Protein AF-A0A3M2A5D7-F1 (afdb_monomer)

Mean predicted aligned error: 19.62 Å

Foldseek 3Di:
DPAQAEAEEDADDQADHDPLVVNLVVVVVVVQVQQQDQSYAYAYDDCDPDRNCVNLVVVVCQVVVLCCQVPDDDDAFDDDDDDDDDDDDDDDPDDPQADPDADAAEEEAEAPPDDPLLVVLVCCQQVPPPHPVYHYDHDLCVQQGGPHPAREYEYEPQCSQPLPPVRNGSVVVCVPPRNRYHYHYDYDPGSNRSNQRSCVVVVNHQWQPFQFAALQPPVFVQPAAADPPAPHGSVPQVQLLRLLLSQCVSLCQVVDRDDSNRSRVLLNVLVQDDRNDGHQVSSCSSRVQWKDWPFKDFPVDPCNVVVCQVCLVVQRKKWFWAAQDQPDPDRDTGIWIFTHADPQGTWTRGNNVSDIDHQCVRGVRPGTTMITDMDTHSDDDDDDDDDDDDDDDDDDDDDDDDRHDGGHSHAYEAEDDPDPVVVVDPVVVVSCVVSVGAYEFELDDCRLVVDQCPNVDHAYEQEFADQAADALVVSCVVRVVSVLSNLVNPDAHYEYYDDQPDPRGHDPGHDVDPVRVVVRSVVNVVVVCVRRVRHDYHYHDDDDDDDD

Sequence (548 aa):
SHPVIHITEWGWTYQRIPPLSMAINQLMEVAEFYAQYPTVKAATWTLLGGWGGIANDVQKLIAPVRDFTLTTVFPDPVPPTTTTTTLPTPLPPPSPGKPRVQYGRTYLLLPPQADAPWAEAAASVVFSPNGPRWTIGGSADDAGIGDLDNRHVIAVNPAGWGSGEDGNGLPGFFNKYYPGVTYEEVIARTPEELVIVLKSILGQLPYIPVEPLSQRDGRWASVRLGEVGSPKTIGNWGCLLVAYTMMANWMELNGTPLNPEEMNAHMVQSGAFSMQYIKPGALAIAFPNEITNLGWLDKSSPDFDGRIKAWLDDLIPVPARVDLVPSTAQWEQHWVLLIGYDNRGYIMADPWTGEIGHVDDVYTNGGVLEALFYDYTDTQPPSPPTTTLPPTSTTTPSQSYRYTGPSVTYQAAIHGPASDWMWNMPQLHDMIRYLQMPVKYLSNGINYQHYDGAITWSLVRVFWQPYMAVSPAEAWADVRDGVTALYNRGARRFELHNEPNLLQEGMGVVWSNGREFADWMAEFISIMKSNCQQAKRFTPTCVGTTLH

Solvent-accessible surface area (backbone atoms only — not comparable to full-atom values): 31585 Å² total; per-residue (Å²): 131,84,76,66,44,42,44,71,66,59,81,80,54,90,57,52,75,67,60,69,72,58,44,50,52,54,48,47,54,52,50,51,55,45,51,50,32,53,38,41,37,48,24,48,46,75,68,67,74,88,38,87,59,36,49,70,59,51,58,71,44,49,62,60,51,49,50,48,52,76,68,66,76,83,83,80,50,77,84,81,88,86,78,87,86,71,92,77,74,87,78,75,81,73,61,90,58,50,62,98,66,87,62,76,41,42,24,42,35,44,32,80,82,59,50,68,63,44,53,49,27,54,45,58,48,38,72,35,100,86,33,57,89,57,45,78,47,71,48,72,66,71,46,48,59,64,65,53,93,36,34,31,31,41,28,37,41,53,74,63,68,42,46,48,98,81,65,52,17,63,67,43,49,38,59,73,78,23,68,78,54,45,78,46,82,42,84,53,92,46,40,68,48,38,38,46,52,57,23,48,79,67,75,53,53,68,42,57,89,58,72,59,52,36,24,59,39,84,92,40,17,81,40,66,25,45,37,93,88,32,95,42,22,22,40,82,70,22,29,57,58,33,26,49,29,38,43,35,41,71,69,46,51,91,76,52,80,55,52,59,58,56,41,43,53,47,26,41,74,48,59,15,41,57,45,63,41,76,40,91,52,25,68,21,49,51,33,64,54,55,28,37,60,73,51,70,46,41,61,86,45,93,56,37,67,61,53,52,48,54,33,37,75,69,70,39,63,34,43,28,31,36,31,68,45,76,87,51,98,59,81,37,86,36,33,29,21,34,25,28,59,59,101,84,43,46,27,25,35,30,11,79,78,31,42,76,46,48,42,56,83,76,25,71,53,72,34,72,45,31,40,46,42,70,44,75,34,95,54,82,76,86,82,79,85,90,78,91,77,82,94,75,90,86,87,82,82,82,88,86,76,84,45,67,55,63,82,41,72,74,50,55,32,46,42,52,72,92,50,58,72,59,76,70,36,68,66,54,56,51,47,48,65,72,66,71,50,26,41,34,38,42,25,48,85,56,46,47,80,75,53,77,60,81,53,88,70,40,38,31,32,42,54,56,85,44,84,55,64,73,55,43,69,57,58,41,64,76,36,42,66,32,46,50,49,29,38,76,54,64,52,38,38,35,33,56,54,59,56,66,76,37,82,70,44,8,48,78,54,50,26,91,47,72,64,56,45,50,57,43,49,54,51,31,52,51,56,47,40,76,78,40,74,79,52,43,78,37,60,76,72,88,84,90,74,91,81,130

Secondary structure (DSSP, 8-state):
-PPPEEE----S-SS----HHHHHHHHHHHHHHHTT-TTEEE--------STTTHHHHHHHHHHHHHHHHH--PPPPPPP--------SSPPPPPTT--SS---EEEEE--TT--HHHHHHHHHHHTSTT----EEES-HHHHH-SS-S-EEEEEESGGGG-S-TTSSHHHHHHHHHSTTEEEEEE--SSHHHHHHHHHHHTT--SB--PPP--TT-TTTTTSBPSSTT---BHHHH-HHHHHHHHHHHHTTGGGS---HHHHHHHHHHTT-EETTEEPTTHHHHHSTTTEEEEEEEETTSTTHHHHHHHHHHTT--EEEEEES-TTSSS--EEEEEEEEEETTEEEEEETTTTEEEEHHHH-TTTS--EEEEEEE---PPPPPP----------PPS------SS-------EEPPSSHHHHT-HHHHHHHHHH---EEEESSTTGGGG----STT-EEEE----SS---HHHHHHHHHHHHHHHHHTT--EEEE-S-TT-TTTSBTTTBSSHHHHHHHHHHHHHHHHHH-TT-EEE-BPP------

Structure (mmCIF, N/CA/C/O backbone):
data_AF-A0A3M2A5D7-F1
#
_entry.id   AF-A0A3M2A5D7-F1
#
loop_
_atom_site.group_PDB
_atom_site.id
_atom_site.type_symbol
_atom_site.label_atom_id
_atom_site.label_alt_id
_atom_site.label_comp_id
_atom_site.label_asym_id
_atom_site.label_entity_id
_atom_site.label_seq_id
_atom_site.pdbx_PDB_ins_code
_atom_site.Cartn_x
_atom_site.Cartn_y
_atom_site.Cartn_z
_atom_site.occupancy
_atom_site.B_iso_or_equiv
_atom_site.auth_seq_id
_atom_site.auth_comp_id
_atom_site.auth_asym_id
_atom_site.auth_atom_id
_atom_site.pdbx_PDB_model_num
ATOM 1 N N . SER A 1 1 ? 39.703 -3.164 2.703 1.00 33.44 1 SER A N 1
ATOM 2 C CA . SER A 1 1 ? 38.470 -3.900 3.043 1.00 33.44 1 SER A CA 1
ATOM 3 C C . SER A 1 1 ? 37.291 -3.014 2.702 1.00 33.44 1 SER A C 1
ATOM 5 O O . SER A 1 1 ? 37.330 -1.840 3.049 1.00 33.44 1 SER A O 1
ATOM 7 N N . HIS A 1 2 ? 36.285 -3.529 1.993 1.00 29.36 2 HIS A N 1
ATOM 8 C CA . HIS A 1 2 ? 35.043 -2.780 1.784 1.00 29.36 2 HIS A CA 1
ATOM 9 C C . HIS A 1 2 ? 34.354 -2.552 3.145 1.00 29.36 2 HIS A C 1
ATOM 11 O O . HIS A 1 2 ? 34.415 -3.451 3.994 1.00 29.36 2 HIS A O 1
ATOM 17 N N . PRO A 1 3 ? 33.780 -1.364 3.404 1.00 36.31 3 PRO A N 1
ATOM 18 C CA . PRO A 1 3 ? 33.079 -1.096 4.654 1.00 36.31 3 PRO A CA 1
ATOM 19 C C . PRO A 1 3 ? 31.848 -2.000 4.761 1.00 36.31 3 PRO A C 1
ATOM 21 O O . PRO A 1 3 ? 31.137 -2.190 3.780 1.00 36.31 3 PRO A O 1
ATOM 24 N N . VAL A 1 4 ? 31.612 -2.559 5.950 1.00 45.41 4 VAL A N 1
ATOM 25 C CA . VAL A 1 4 ? 30.364 -3.260 6.276 1.00 45.41 4 VAL A CA 1
ATOM 26 C C . VAL A 1 4 ? 29.338 -2.187 6.647 1.00 45.41 4 VAL A C 1
ATOM 28 O O . VAL A 1 4 ? 29.548 -1.448 7.606 1.00 45.41 4 VAL A O 1
ATOM 31 N N . ILE A 1 5 ? 28.276 -2.073 5.861 1.00 45.72 5 ILE A N 1
ATOM 32 C CA . ILE A 1 5 ? 27.143 -1.171 6.053 1.00 45.72 5 ILE A CA 1
ATOM 33 C C . ILE A 1 5 ? 26.152 -1.847 6.997 1.00 45.72 5 ILE A C 1
ATOM 35 O O . ILE A 1 5 ? 25.833 -3.016 6.822 1.00 45.72 5 ILE A O 1
ATOM 39 N N . HIS A 1 6 ? 25.667 -1.135 8.006 1.00 52.16 6 HIS A N 1
ATOM 40 C CA . HIS A 1 6 ? 24.617 -1.642 8.880 1.00 52.16 6 HIS A CA 1
ATOM 41 C C . HIS A 1 6 ? 23.393 -0.741 8.767 1.00 52.16 6 HIS A C 1
ATOM 43 O O . HIS A 1 6 ? 23.494 0.448 9.048 1.00 52.16 6 HIS A O 1
ATOM 49 N N . ILE A 1 7 ? 22.253 -1.306 8.377 1.00 54.03 7 ILE A N 1
ATOM 50 C CA . ILE A 1 7 ? 20.965 -0.607 8.420 1.00 54.03 7 ILE A CA 1
ATOM 51 C C . ILE A 1 7 ? 20.380 -0.949 9.775 1.00 54.03 7 ILE A C 1
ATOM 53 O O . ILE A 1 7 ? 19.936 -2.067 9.976 1.00 54.03 7 ILE A O 1
ATOM 57 N N . THR A 1 8 ? 20.510 -0.064 10.752 1.00 49.97 8 THR A N 1
ATOM 58 C CA . THR A 1 8 ? 20.226 -0.413 12.149 1.00 49.97 8 THR A CA 1
ATOM 59 C C . THR A 1 8 ? 18.790 -0.123 12.570 1.00 49.97 8 THR A C 1
ATOM 61 O O . THR A 1 8 ? 18.420 -0.594 13.646 1.00 49.97 8 THR A O 1
ATOM 64 N N . GLU A 1 9 ? 18.030 0.614 11.745 1.00 52.25 9 GLU A N 1
ATOM 65 C CA . GLU A 1 9 ? 16.609 0.975 11.873 1.00 52.25 9 GLU A CA 1
ATOM 66 C C . GLU A 1 9 ? 15.979 1.189 10.480 1.00 52.25 9 GLU A C 1
ATOM 68 O O . GLU A 1 9 ? 16.504 1.948 9.666 1.00 52.25 9 GLU A O 1
ATOM 73 N N . TRP A 1 10 ? 14.852 0.524 10.210 1.00 52.22 10 TRP A N 1
ATOM 74 C CA . TRP A 1 10 ? 13.985 0.716 9.038 1.00 52.22 10 TRP A CA 1
ATOM 75 C C . TRP A 1 10 ? 12.564 0.231 9.388 1.00 52.22 10 TRP A C 1
ATOM 77 O O . TRP A 1 10 ? 12.410 -0.671 10.220 1.00 52.22 10 TRP A O 1
ATOM 87 N N . GLY A 1 11 ? 11.538 0.844 8.795 1.00 56.47 11 GLY A N 1
ATOM 88 C CA . GLY A 1 11 ? 10.120 0.548 9.024 1.00 56.47 11 GLY A CA 1
ATOM 89 C C . GLY A 1 11 ? 9.230 1.261 8.000 1.00 56.47 11 GLY A C 1
ATOM 90 O O . GLY A 1 11 ? 9.742 1.852 7.053 1.00 56.47 11 GLY A O 1
ATOM 91 N N . TRP A 1 12 ? 7.911 1.198 8.194 1.00 65.50 12 TRP A N 1
ATOM 92 C CA . TRP A 1 12 ? 6.921 1.861 7.337 1.00 65.50 12 TRP A CA 1
ATOM 93 C C . TRP A 1 12 ? 6.753 3.334 7.723 1.00 65.50 12 TRP A C 1
ATOM 95 O O . TRP A 1 12 ? 7.648 4.143 7.490 1.00 65.50 12 TRP A O 1
ATOM 105 N N . THR A 1 13 ? 5.636 3.699 8.352 1.00 57.50 13 THR A N 1
ATOM 106 C CA . THR A 1 13 ? 5.400 5.056 8.851 1.00 57.50 13 THR A CA 1
ATOM 107 C C . THR A 1 13 ? 5.500 5.085 10.374 1.00 57.50 13 THR A C 1
ATOM 109 O O . THR A 1 13 ? 5.391 4.063 11.050 1.00 57.50 13 THR A O 1
ATOM 112 N N . TYR A 1 14 ? 5.714 6.273 10.943 1.00 50.91 14 TYR A N 1
ATOM 113 C CA . TYR A 1 14 ? 5.933 6.444 12.386 1.00 50.91 14 TYR A CA 1
ATOM 114 C C . TYR A 1 14 ? 4.718 6.077 13.266 1.00 50.91 14 TYR A C 1
ATOM 116 O O . TYR A 1 14 ? 4.861 5.981 14.483 1.00 50.91 14 TYR A O 1
ATOM 124 N N . GLN A 1 15 ? 3.536 5.881 12.670 1.00 51.41 15 GLN A N 1
ATOM 125 C CA . GLN A 1 15 ? 2.278 5.589 13.369 1.00 51.41 15 GLN A CA 1
ATOM 126 C C . GLN A 1 15 ? 1.571 4.317 12.898 1.00 51.41 15 GLN A C 1
ATOM 128 O O . GLN A 1 15 ? 0.605 3.919 13.543 1.00 51.41 15 GLN A O 1
ATOM 133 N N . ARG A 1 16 ? 2.006 3.682 11.801 1.00 58.03 16 ARG A N 1
ATOM 134 C CA . ARG A 1 16 ? 1.213 2.627 11.166 1.00 58.03 16 ARG A CA 1
ATOM 135 C C . ARG A 1 16 ? 2.063 1.540 10.526 1.00 58.03 16 ARG A C 1
ATOM 137 O O . ARG A 1 16 ? 3.113 1.803 9.940 1.00 58.03 16 ARG A O 1
ATOM 144 N N . ILE A 1 17 ? 1.560 0.315 10.616 1.00 57.81 17 ILE A N 1
ATOM 145 C CA . ILE A 1 17 ? 2.103 -0.866 9.948 1.00 57.81 17 ILE A CA 1
ATOM 146 C C . ILE A 1 17 ? 1.028 -1.391 8.990 1.00 57.81 17 ILE A C 1
ATOM 148 O O . ILE A 1 17 ? -0.145 -1.415 9.367 1.00 57.81 17 ILE A O 1
ATOM 152 N N . PRO A 1 18 ? 1.389 -1.803 7.765 1.00 55.84 18 PRO A N 1
ATOM 153 C CA . PRO A 1 18 ? 0.445 -2.435 6.854 1.00 55.84 18 PRO A CA 1
ATOM 154 C C . PRO A 1 18 ? -0.071 -3.789 7.389 1.00 55.84 18 PRO A C 1
ATOM 156 O O . PRO A 1 18 ? 0.555 -4.389 8.265 1.00 55.84 18 PRO A O 1
ATOM 159 N N . PRO A 1 19 ? -1.190 -4.314 6.854 1.00 61.53 19 PRO A N 1
ATOM 160 C CA . PRO A 1 19 ? -1.659 -5.674 7.114 1.00 61.53 19 PRO A CA 1
ATOM 161 C C . PRO A 1 19 ? -0.544 -6.728 7.114 1.00 61.53 19 PRO A C 1
ATOM 163 O O . PRO A 1 19 ? 0.398 -6.649 6.327 1.00 61.53 19 PRO A O 1
ATOM 166 N N . LEU A 1 20 ? -0.668 -7.740 7.980 1.00 55.03 20 LEU A N 1
ATOM 167 C CA . LEU A 1 20 ? 0.374 -8.743 8.242 1.00 55.03 20 LEU A CA 1
ATOM 168 C C . LEU A 1 20 ? 0.928 -9.400 6.964 1.00 55.03 20 LEU A C 1
ATOM 170 O O . LEU A 1 20 ? 2.143 -9.530 6.822 1.00 55.03 20 LEU A O 1
ATOM 174 N N . SER A 1 21 ? 0.055 -9.799 6.039 1.00 52.31 21 SER A N 1
ATOM 175 C CA . SER A 1 21 ? 0.434 -10.412 4.759 1.00 52.31 21 SER A CA 1
ATOM 176 C C . SER A 1 21 ? 1.299 -9.469 3.915 1.00 52.31 21 SER A C 1
ATOM 178 O O . SER A 1 21 ? 2.374 -9.851 3.454 1.00 52.31 21 SER A O 1
ATOM 180 N N . MET A 1 22 ? 0.879 -8.210 3.791 1.00 56.22 22 MET A N 1
ATOM 181 C CA . MET A 1 22 ? 1.616 -7.167 3.079 1.00 56.22 22 MET A CA 1
ATOM 182 C C . MET A 1 22 ? 2.943 -6.828 3.765 1.00 56.22 22 MET A C 1
ATOM 184 O O . MET A 1 22 ? 3.973 -6.747 3.099 1.00 56.22 22 MET A O 1
ATOM 188 N N . ALA A 1 23 ? 2.946 -6.694 5.090 1.00 60.50 23 ALA A N 1
ATOM 189 C CA . ALA A 1 23 ? 4.150 -6.421 5.863 1.00 60.50 23 ALA A CA 1
ATOM 190 C C . ALA A 1 23 ? 5.209 -7.525 5.693 1.00 60.50 23 ALA A C 1
ATOM 192 O O . ALA A 1 23 ? 6.392 -7.226 5.537 1.00 60.50 23 ALA A O 1
ATOM 193 N N . ILE A 1 24 ? 4.799 -8.798 5.686 1.00 61.28 24 ILE A N 1
ATOM 194 C CA . ILE A 1 24 ? 5.711 -9.932 5.480 1.00 61.28 24 ILE A CA 1
ATOM 195 C C . ILE A 1 24 ? 6.231 -9.983 4.044 1.00 61.28 24 ILE A C 1
ATOM 197 O O . ILE A 1 24 ? 7.430 -10.180 3.860 1.00 61.28 24 ILE A O 1
ATOM 201 N N . ASN A 1 25 ? 5.388 -9.728 3.042 1.00 55.78 25 ASN A N 1
ATOM 202 C CA . ASN A 1 25 ? 5.834 -9.656 1.648 1.00 55.78 25 ASN A CA 1
ATOM 203 C C . ASN A 1 25 ? 6.861 -8.534 1.438 1.00 55.78 25 ASN A C 1
ATOM 205 O O . ASN A 1 25 ? 7.926 -8.766 0.875 1.00 55.78 25 ASN A O 1
ATOM 209 N N . GLN A 1 26 ? 6.610 -7.345 1.984 1.00 59.50 26 GLN A N 1
ATOM 210 C CA . GLN A 1 26 ? 7.549 -6.223 1.894 1.00 59.50 26 GLN A CA 1
ATOM 211 C C . GLN A 1 26 ? 8.856 -6.501 2.652 1.00 59.50 26 GLN A C 1
ATOM 213 O O . GLN A 1 26 ? 9.938 -6.135 2.195 1.00 59.50 26 GLN A O 1
ATOM 218 N N . LEU A 1 27 ? 8.792 -7.196 3.794 1.00 60.25 27 LEU A N 1
ATOM 219 C CA . LEU A 1 27 ? 9.989 -7.665 4.498 1.00 60.25 27 LEU A CA 1
ATOM 220 C C . LEU A 1 27 ? 10.785 -8.680 3.674 1.00 60.25 27 LEU A C 1
ATOM 222 O O . LEU A 1 27 ? 12.014 -8.624 3.685 1.00 60.25 27 LEU A O 1
ATOM 226 N N . MET A 1 28 ? 10.110 -9.581 2.957 1.00 57.72 28 MET A N 1
ATOM 227 C CA . MET A 1 28 ? 10.752 -10.519 2.035 1.00 57.72 28 MET A CA 1
ATOM 228 C C . MET A 1 28 ? 11.465 -9.787 0.899 1.00 57.72 28 MET A C 1
ATOM 230 O O . MET A 1 28 ? 12.640 -10.060 0.665 1.00 57.72 28 MET A O 1
ATOM 234 N N . GLU A 1 29 ? 10.803 -8.824 0.256 1.00 58.34 29 GLU A N 1
ATOM 235 C CA . GLU A 1 29 ? 11.373 -8.015 -0.831 1.00 58.34 29 GLU A CA 1
ATOM 236 C C . GLU A 1 29 ? 12.625 -7.255 -0.375 1.00 58.34 29 GLU A C 1
ATOM 238 O O . GLU A 1 29 ? 13.666 -7.269 -1.037 1.00 58.34 29 GLU A O 1
ATOM 243 N N . VAL A 1 30 ? 12.560 -6.630 0.801 1.00 59.47 30 VAL A N 1
ATOM 244 C CA . VAL A 1 30 ? 13.684 -5.881 1.373 1.00 59.47 30 VAL A CA 1
ATOM 245 C C . VAL A 1 30 ? 14.818 -6.809 1.809 1.00 59.47 30 VAL A C 1
ATOM 247 O O . VAL A 1 30 ? 15.988 -6.497 1.580 1.00 59.47 30 VAL A O 1
ATOM 250 N N . ALA A 1 31 ? 14.507 -7.962 2.405 1.00 57.50 31 ALA A N 1
ATOM 251 C CA . ALA A 1 31 ? 15.509 -8.958 2.772 1.00 57.50 31 ALA A CA 1
ATOM 252 C C . ALA A 1 31 ? 16.200 -9.554 1.536 1.00 57.50 31 ALA A C 1
ATOM 254 O O . ALA A 1 31 ? 17.423 -9.700 1.547 1.00 57.50 31 ALA A O 1
ATOM 255 N N . GLU A 1 32 ? 15.455 -9.835 0.464 1.00 55.81 32 GLU A N 1
ATOM 256 C CA . GLU A 1 32 ? 15.990 -10.286 -0.825 1.00 55.81 32 GLU A CA 1
ATOM 257 C C . GLU A 1 32 ? 16.869 -9.205 -1.470 1.00 55.81 32 GLU A C 1
ATOM 259 O O . GLU A 1 32 ? 17.954 -9.502 -1.973 1.00 55.81 32 GLU A O 1
ATOM 264 N N . PHE A 1 33 ? 16.467 -7.935 -1.385 1.00 57.56 33 PHE A N 1
ATOM 265 C CA . PHE A 1 33 ? 17.271 -6.811 -1.857 1.00 57.56 33 PHE A CA 1
ATOM 266 C C . PHE A 1 33 ? 18.565 -6.628 -1.047 1.00 57.56 33 PHE A C 1
ATOM 268 O O . PHE A 1 33 ? 19.639 -6.481 -1.625 1.00 57.56 33 PHE A O 1
ATOM 275 N N . TYR A 1 34 ? 18.522 -6.668 0.287 1.00 55.47 34 TYR A N 1
ATOM 276 C CA . TYR A 1 34 ? 19.722 -6.499 1.122 1.00 55.47 34 TYR A CA 1
ATOM 277 C C . TYR A 1 34 ? 20.640 -7.707 1.136 1.00 55.47 34 TYR A C 1
ATOM 279 O O . TYR A 1 34 ? 21.856 -7.537 1.274 1.00 55.47 34 TYR A O 1
ATOM 287 N N . ALA A 1 35 ? 20.097 -8.903 0.913 1.00 53.69 35 ALA A N 1
ATOM 288 C CA . ALA A 1 35 ? 20.908 -10.060 0.593 1.00 53.69 35 ALA A CA 1
ATOM 289 C C . ALA A 1 35 ? 21.823 -9.765 -0.605 1.00 53.69 35 ALA A C 1
ATOM 291 O O . ALA A 1 35 ? 22.836 -10.431 -0.710 1.00 53.69 35 ALA A O 1
ATOM 292 N N . GLN A 1 36 ? 21.564 -8.726 -1.424 1.00 50.22 36 GLN A N 1
ATOM 293 C CA . GLN A 1 36 ? 22.412 -8.289 -2.536 1.00 50.22 36 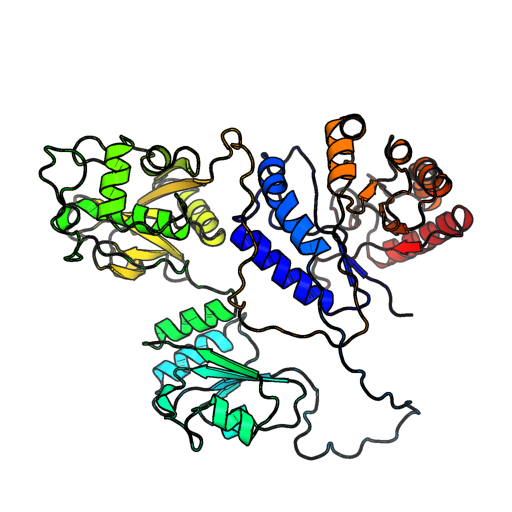GLN A CA 1
ATOM 294 C C . GLN A 1 36 ? 23.737 -7.604 -2.200 1.00 50.22 36 GLN A C 1
ATOM 296 O O . GLN A 1 36 ? 24.468 -7.182 -3.104 1.00 50.22 36 GLN A O 1
ATOM 301 N N . TYR A 1 37 ? 24.092 -7.492 -0.926 1.00 51.41 37 TYR A N 1
ATOM 302 C CA . TYR A 1 37 ? 25.295 -6.771 -0.541 1.00 51.41 37 TYR A CA 1
ATOM 303 C C . TYR A 1 37 ? 25.967 -7.463 0.649 1.00 51.41 37 TYR A C 1
ATOM 305 O O . TYR A 1 37 ? 25.466 -7.359 1.760 1.00 51.41 37 TYR A O 1
ATOM 313 N N . PRO A 1 38 ? 27.164 -8.066 0.491 1.00 49.38 38 PRO A N 1
ATOM 314 C CA . PRO A 1 38 ? 27.819 -8.905 1.520 1.00 49.38 38 PRO A CA 1
ATOM 315 C C . PRO A 1 38 ? 28.218 -8.096 2.747 1.00 49.38 38 PRO A C 1
ATOM 317 O O . PRO A 1 38 ? 28.523 -8.591 3.835 1.00 49.38 38 PRO A O 1
ATOM 320 N N . THR A 1 39 ? 28.340 -6.807 2.495 1.00 45.62 39 THR A N 1
ATOM 321 C CA . THR A 1 39 ? 28.711 -5.786 3.426 1.00 45.62 39 THR A CA 1
ATOM 322 C C . THR A 1 39 ? 27.495 -5.204 4.121 1.00 45.62 39 THR A C 1
ATOM 324 O O . THR A 1 39 ? 27.706 -4.597 5.156 1.00 45.62 39 THR A O 1
ATOM 327 N N . VAL A 1 40 ? 26.265 -5.364 3.626 1.00 46.25 40 VAL A N 1
ATOM 328 C CA . VAL A 1 40 ? 25.062 -4.822 4.272 1.00 46.25 40 VAL A CA 1
ATOM 329 C C . VAL A 1 40 ? 24.544 -5.807 5.313 1.00 46.25 40 VAL A C 1
ATOM 331 O O . VAL A 1 40 ? 24.321 -6.979 5.039 1.00 46.25 40 VAL A O 1
ATOM 334 N N . LYS A 1 41 ? 24.340 -5.328 6.535 1.00 51.44 41 LYS A N 1
ATOM 335 C CA . LYS A 1 41 ? 23.670 -6.059 7.610 1.00 51.44 41 LYS A CA 1
ATOM 336 C C . LYS A 1 41 ? 22.513 -5.212 8.10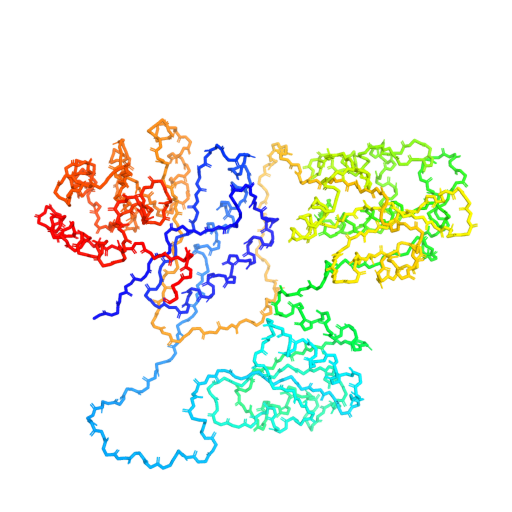0 1.00 51.44 41 LYS A C 1
ATOM 338 O O . LYS A 1 41 ? 22.732 -4.178 8.721 1.00 51.44 41 LYS A O 1
ATOM 343 N N . ALA A 1 42 ? 21.293 -5.619 7.790 1.00 45.31 42 ALA A N 1
ATOM 344 C CA . ALA A 1 42 ? 20.104 -4.901 8.216 1.00 45.31 42 ALA A CA 1
ATOM 345 C C . ALA A 1 42 ? 19.557 -5.497 9.517 1.00 45.31 42 ALA A C 1
ATOM 347 O O . ALA A 1 42 ? 19.441 -6.712 9.646 1.00 45.31 42 ALA A O 1
ATOM 348 N N . ALA A 1 43 ? 19.244 -4.631 10.470 1.00 45.41 43 ALA A N 1
ATOM 349 C CA . ALA A 1 43 ? 18.414 -4.898 11.620 1.00 45.41 43 ALA A CA 1
ATOM 350 C C . ALA A 1 43 ? 17.069 -4.220 11.362 1.00 45.41 43 ALA A C 1
ATOM 352 O O . ALA A 1 43 ? 16.988 -3.010 11.152 1.00 45.41 43 ALA A O 1
ATOM 353 N N . THR A 1 44 ? 16.009 -5.011 11.376 1.00 49.97 44 THR A N 1
ATOM 354 C CA . THR A 1 44 ? 14.653 -4.490 11.476 1.00 49.97 44 THR A CA 1
ATOM 355 C C . THR A 1 44 ? 14.363 -4.112 12.924 1.00 49.97 44 THR A C 1
ATOM 357 O O . THR A 1 44 ? 14.739 -4.851 13.833 1.00 49.97 44 THR A O 1
ATOM 360 N N . TRP A 1 45 ? 13.596 -3.032 13.082 1.00 54.81 45 TRP A N 1
ATOM 361 C CA . TRP A 1 45 ? 12.640 -2.762 14.163 1.00 54.81 45 TRP A CA 1
ATOM 362 C C . TRP A 1 45 ? 12.937 -1.790 15.305 1.00 54.81 45 TRP A C 1
ATOM 364 O O . TRP A 1 45 ? 14.068 -1.518 15.681 1.00 54.81 45 TRP A O 1
ATOM 374 N N . THR A 1 46 ? 11.823 -1.328 15.884 1.00 47.53 46 THR A N 1
ATOM 375 C CA . THR A 1 46 ? 11.674 -0.483 17.067 1.00 47.53 46 THR A CA 1
ATOM 376 C C . THR A 1 46 ? 10.462 -0.967 17.884 1.00 47.53 46 THR A C 1
ATOM 378 O O . THR A 1 46 ? 9.412 -1.265 17.318 1.00 47.53 46 THR A O 1
ATOM 381 N N . LEU A 1 47 ? 10.614 -1.062 19.212 1.00 45.16 47 LEU A N 1
ATOM 382 C CA . LEU A 1 47 ? 9.545 -1.294 20.204 1.00 45.16 47 LEU A CA 1
ATOM 383 C C . LEU A 1 47 ? 9.299 -0.019 21.028 1.00 45.16 47 LEU A C 1
ATOM 385 O O . LEU A 1 47 ? 9.060 -0.066 22.237 1.00 45.16 47 LEU A O 1
ATOM 389 N N . LEU A 1 48 ? 9.429 1.152 20.405 1.00 43.03 48 LEU A N 1
ATOM 390 C CA . LEU A 1 48 ? 9.143 2.401 21.098 1.00 43.03 48 LEU A CA 1
ATOM 391 C C . LEU A 1 48 ? 7.626 2.534 21.294 1.00 43.03 48 LEU A C 1
ATOM 393 O O . LEU A 1 48 ? 6.871 2.759 20.352 1.00 43.03 48 LEU A O 1
ATOM 397 N N . GLY A 1 49 ? 7.176 2.396 22.541 1.00 44.69 49 GLY A N 1
ATOM 398 C CA . GLY A 1 49 ? 5.853 2.860 22.955 1.00 44.69 49 GLY A CA 1
ATOM 399 C C . GLY A 1 49 ? 5.784 4.393 22.949 1.00 44.69 49 GLY A C 1
ATOM 400 O O . GLY A 1 49 ? 6.805 5.062 23.092 1.00 44.69 49 GLY A O 1
ATOM 401 N N . GLY A 1 50 ? 4.577 4.948 22.802 1.00 43.59 50 GLY A N 1
ATOM 402 C CA . GLY A 1 50 ? 4.329 6.400 22.829 1.00 43.59 50 GLY A CA 1
ATOM 403 C C . GLY A 1 50 ? 3.856 7.016 21.507 1.00 43.59 50 GLY A C 1
ATOM 404 O O . GLY A 1 50 ? 3.465 8.178 21.495 1.00 43.59 50 GLY A O 1
ATOM 405 N N . TRP A 1 51 ? 3.815 6.238 20.421 1.00 50.69 51 TRP A N 1
ATOM 406 C CA . TRP A 1 51 ? 3.448 6.701 19.075 1.00 50.69 51 TRP A CA 1
ATOM 407 C C . TRP A 1 51 ? 2.111 6.108 18.614 1.00 50.69 51 TRP A C 1
ATOM 409 O O . TRP A 1 51 ? 2.066 5.224 17.768 1.00 50.69 51 TRP A O 1
ATOM 419 N N . GLY A 1 52 ? 1.005 6.532 19.231 1.00 52.62 52 GLY A N 1
ATOM 420 C CA . GLY A 1 52 ? -0.341 6.172 18.755 1.00 52.62 52 GLY A CA 1
ATOM 421 C C . GLY A 1 52 ? -0.719 4.687 18.849 1.00 52.62 52 GLY A C 1
ATOM 422 O O . GLY A 1 52 ? -1.650 4.270 18.180 1.00 52.62 52 GLY A O 1
ATOM 423 N N . GLY A 1 53 ? -0.022 3.889 19.666 1.00 56.22 53 GLY A N 1
ATOM 424 C CA . GLY A 1 53 ? -0.331 2.463 19.831 1.00 56.22 53 GLY A CA 1
ATOM 425 C C . GLY A 1 53 ? 0.363 1.528 18.838 1.00 56.22 53 GLY A C 1
ATOM 426 O O . GLY A 1 53 ? 0.154 0.327 18.936 1.00 56.22 53 GLY A O 1
ATOM 427 N N . ILE A 1 54 ? 1.264 2.026 17.976 1.00 55.69 54 ILE A N 1
ATOM 428 C CA . ILE A 1 54 ? 1.987 1.228 16.960 1.00 55.69 54 ILE A CA 1
ATOM 429 C C . ILE A 1 54 ? 2.625 -0.067 17.501 1.00 55.69 54 ILE A C 1
ATOM 431 O O . ILE A 1 54 ? 2.727 -1.061 16.789 1.00 55.69 54 ILE A O 1
ATOM 435 N N . ALA A 1 55 ? 3.008 -0.100 18.783 1.00 55.34 55 ALA A N 1
ATOM 436 C CA . ALA A 1 55 ? 3.508 -1.301 19.453 1.00 55.34 55 ALA A CA 1
ATOM 437 C C . ALA A 1 55 ? 2.524 -2.497 19.390 1.00 55.34 55 ALA A C 1
ATOM 439 O O . ALA A 1 55 ? 2.968 -3.645 19.328 1.00 55.34 55 ALA A O 1
ATOM 440 N N . ASN A 1 56 ? 1.212 -2.239 19.351 1.00 60.88 56 ASN A N 1
ATOM 441 C CA . ASN A 1 56 ? 0.153 -3.247 19.244 1.00 60.88 56 ASN A CA 1
ATOM 442 C C . ASN A 1 56 ? 0.051 -3.870 17.845 1.00 60.88 56 ASN A C 1
ATOM 444 O O . ASN A 1 56 ? -0.335 -5.036 17.715 1.00 60.88 56 ASN A O 1
ATOM 448 N N . ASP A 1 57 ? 0.443 -3.134 16.809 1.00 57.22 57 ASP A N 1
ATOM 449 C CA . ASP A 1 57 ? 0.552 -3.659 15.449 1.00 57.22 57 ASP A CA 1
ATOM 450 C C . ASP A 1 57 ? 1.897 -4.351 15.235 1.00 57.22 57 ASP A C 1
ATOM 452 O O . ASP A 1 57 ? 1.953 -5.456 14.692 1.00 57.22 57 ASP A O 1
ATOM 456 N N . VAL A 1 58 ? 2.974 -3.765 15.771 1.00 56.66 58 VAL A N 1
ATOM 457 C CA . VAL A 1 58 ? 4.328 -4.339 15.768 1.00 56.66 58 VAL A CA 1
ATOM 458 C C . VAL A 1 58 ? 4.316 -5.747 16.360 1.00 56.66 58 VAL A C 1
ATOM 460 O O . VAL A 1 58 ? 4.896 -6.665 15.781 1.00 56.66 58 VAL A O 1
ATOM 463 N N . GLN A 1 59 ? 3.639 -5.956 17.493 1.00 58.59 59 GLN A N 1
ATOM 464 C CA . GLN A 1 59 ? 3.656 -7.257 18.167 1.00 58.59 59 GLN A CA 1
ATOM 465 C C . GLN A 1 59 ? 3.083 -8.403 17.316 1.00 58.59 59 GLN A C 1
ATOM 467 O O . GLN A 1 59 ? 3.529 -9.542 17.461 1.00 58.59 59 GLN A O 1
ATOM 472 N N . LYS A 1 60 ? 2.152 -8.117 16.393 1.00 62.28 60 LYS A N 1
ATOM 473 C CA . LYS A 1 60 ? 1.523 -9.120 15.509 1.00 62.28 60 LYS A CA 1
ATOM 474 C C . LYS A 1 60 ? 2.531 -9.722 14.529 1.00 62.28 60 LYS A C 1
ATOM 476 O O . LYS A 1 60 ? 2.422 -10.882 14.144 1.00 62.28 60 LYS A O 1
ATOM 481 N N . LEU A 1 61 ? 3.549 -8.947 14.172 1.00 57.06 61 LEU A N 1
ATOM 482 C CA . LEU A 1 61 ? 4.627 -9.366 13.289 1.00 57.06 61 LEU A CA 1
ATOM 483 C C . LEU A 1 61 ? 5.733 -10.135 14.032 1.00 57.06 61 LEU A C 1
ATOM 485 O O . LEU A 1 61 ? 6.565 -10.748 13.373 1.00 57.06 61 LEU A O 1
ATOM 489 N N . ILE A 1 62 ? 5.801 -10.114 15.374 1.00 55.12 62 ILE A N 1
ATOM 490 C CA . ILE A 1 62 ? 6.972 -10.625 16.120 1.00 55.12 62 ILE A CA 1
ATOM 491 C C . ILE A 1 62 ? 7.269 -12.087 15.776 1.00 55.12 62 ILE A C 1
ATOM 493 O O . ILE A 1 62 ? 8.407 -12.424 15.450 1.00 55.12 62 ILE A O 1
ATOM 497 N N . ALA A 1 63 ? 6.261 -12.960 15.838 1.00 54.97 63 ALA A N 1
ATOM 498 C CA . ALA A 1 63 ? 6.446 -14.376 15.533 1.00 54.97 63 ALA A CA 1
ATOM 499 C C . ALA A 1 63 ? 6.703 -14.624 14.030 1.00 54.97 63 ALA A C 1
ATOM 501 O O . ALA A 1 63 ? 7.704 -15.271 13.724 1.00 54.97 63 ALA A O 1
ATOM 502 N N . PRO A 1 64 ? 5.916 -14.060 13.091 1.00 52.25 64 PRO A N 1
ATOM 503 C CA . PRO A 1 64 ? 6.179 -14.181 11.654 1.00 52.25 64 PRO A CA 1
ATOM 504 C C . PRO A 1 64 ? 7.563 -13.681 11.221 1.00 52.25 64 PRO A C 1
ATOM 506 O O . PRO A 1 64 ? 8.249 -14.353 10.456 1.00 52.25 64 PRO A O 1
ATOM 509 N N . VAL A 1 65 ? 8.021 -12.542 11.745 1.00 56.06 65 VAL A N 1
ATOM 510 C CA . VAL A 1 65 ? 9.341 -11.977 11.424 1.00 56.06 65 VAL A CA 1
ATOM 511 C C . VAL A 1 65 ? 10.465 -12.781 12.062 1.00 56.06 65 VAL A C 1
ATOM 513 O O . VAL A 1 65 ? 11.497 -12.985 11.420 1.00 56.06 65 VAL A O 1
ATOM 516 N N . ARG A 1 66 ? 10.283 -13.279 13.294 1.00 56.66 66 ARG A N 1
ATOM 517 C CA . ARG A 1 66 ? 11.210 -14.243 13.909 1.00 56.66 66 ARG A CA 1
ATOM 518 C C . ARG A 1 66 ? 11.350 -15.474 13.021 1.00 56.66 66 ARG A C 1
ATOM 520 O O . ARG A 1 66 ? 12.469 -15.845 12.684 1.00 56.66 66 ARG A O 1
ATOM 527 N N . ASP A 1 67 ? 10.236 -16.091 12.645 1.00 52.97 67 ASP A N 1
ATOM 528 C CA . ASP A 1 67 ? 10.227 -17.330 11.869 1.00 52.97 67 ASP A CA 1
ATOM 529 C C . ASP A 1 67 ? 10.853 -17.099 10.494 1.00 52.97 67 ASP A C 1
ATOM 531 O O . ASP A 1 67 ? 11.764 -17.832 10.114 1.00 52.97 67 ASP A O 1
ATOM 535 N N . PHE A 1 68 ? 10.480 -16.016 9.811 1.00 55.56 68 PHE A N 1
ATOM 536 C CA . PHE A 1 68 ? 11.122 -15.579 8.575 1.00 55.56 68 PHE A CA 1
ATOM 537 C C . PHE A 1 68 ? 12.640 -15.415 8.749 1.00 55.56 68 PHE A C 1
ATOM 539 O O . PHE A 1 68 ? 13.411 -15.990 7.985 1.00 55.56 68 PHE A O 1
ATOM 546 N N . THR A 1 69 ? 13.083 -14.702 9.786 1.00 52.50 69 THR A N 1
ATOM 547 C CA . THR A 1 69 ? 14.510 -14.443 10.048 1.00 52.50 69 THR A CA 1
ATOM 548 C C . THR A 1 69 ? 15.292 -15.724 10.328 1.00 52.50 69 THR A C 1
ATOM 550 O O . THR A 1 69 ? 16.428 -15.859 9.883 1.00 52.50 69 THR A O 1
ATOM 553 N N . LEU A 1 70 ? 14.719 -16.652 11.098 1.00 51.16 70 LEU A N 1
ATOM 554 C CA . LEU A 1 70 ? 15.402 -17.879 11.511 1.00 51.16 70 LEU A CA 1
ATOM 555 C C . LEU A 1 70 ? 15.422 -18.950 10.416 1.00 51.16 70 LEU A C 1
ATOM 557 O O . LEU A 1 70 ? 16.297 -19.814 10.440 1.00 51.16 70 LEU A O 1
ATOM 561 N N . THR A 1 71 ? 14.459 -18.926 9.492 1.00 49.91 71 THR A N 1
ATOM 562 C CA . THR A 1 71 ? 14.265 -20.000 8.504 1.00 49.91 71 THR A CA 1
ATOM 563 C C . THR A 1 71 ? 14.642 -19.608 7.081 1.00 49.91 71 THR A C 1
ATOM 565 O O . THR A 1 71 ? 14.955 -20.490 6.281 1.00 49.91 71 THR A O 1
ATOM 568 N N . THR A 1 72 ? 14.656 -18.316 6.751 1.00 50.28 72 THR A N 1
ATOM 569 C CA . THR A 1 72 ? 14.939 -17.865 5.387 1.00 50.28 72 THR A CA 1
ATOM 570 C C . THR A 1 72 ? 16.435 -17.871 5.124 1.00 50.28 72 THR A C 1
ATOM 572 O O . THR A 1 72 ? 17.212 -17.185 5.785 1.00 50.28 72 THR A O 1
ATOM 575 N N . VAL A 1 73 ? 16.837 -18.644 4.117 1.00 51.16 73 VAL A N 1
ATOM 576 C CA . VAL A 1 73 ? 18.217 -18.733 3.641 1.00 51.16 73 VAL A CA 1
ATOM 577 C C . VAL A 1 73 ? 18.224 -18.447 2.147 1.00 51.16 73 VAL A C 1
ATOM 579 O O . VAL A 1 73 ? 17.492 -19.078 1.388 1.00 51.16 73 VAL A O 1
ATOM 582 N N . PHE A 1 74 ? 19.078 -17.522 1.719 1.00 51.84 74 PHE A N 1
ATOM 583 C CA . PHE A 1 74 ? 19.304 -17.240 0.305 1.00 51.84 74 PHE A CA 1
ATOM 584 C C . PHE A 1 74 ? 20.545 -18.025 -0.176 1.00 51.84 74 PHE A C 1
ATOM 586 O O . PHE A 1 74 ? 21.559 -18.019 0.526 1.00 51.84 74 PHE A O 1
ATOM 593 N N . PRO A 1 75 ? 20.487 -18.747 -1.314 1.00 42.41 75 PRO A N 1
ATOM 594 C CA . PRO A 1 75 ? 21.592 -19.585 -1.797 1.00 42.41 75 PRO A CA 1
ATOM 595 C C . PRO A 1 75 ? 22.829 -18.775 -2.236 1.00 42.41 75 PRO A C 1
ATOM 597 O O . PRO A 1 75 ? 22.695 -17.664 -2.745 1.00 42.41 75 PRO A O 1
ATOM 600 N N . ASP A 1 76 ? 24.026 -19.366 -2.098 1.00 39.47 76 ASP A N 1
ATOM 601 C CA . ASP A 1 76 ? 25.307 -18.751 -2.488 1.00 39.47 76 ASP A CA 1
ATOM 602 C C . ASP A 1 76 ? 25.458 -18.599 -4.023 1.00 39.47 76 ASP A C 1
ATOM 604 O O . ASP A 1 76 ? 25.075 -19.504 -4.773 1.00 39.47 76 ASP A O 1
ATOM 608 N N . PRO A 1 77 ? 26.075 -17.511 -4.522 1.00 43.12 77 PRO A N 1
ATOM 609 C CA . PRO A 1 77 ? 26.331 -17.325 -5.952 1.00 43.12 77 PRO A CA 1
ATOM 610 C C . PRO A 1 77 ? 27.717 -17.810 -6.430 1.00 43.12 77 PRO A C 1
ATOM 612 O O . PRO A 1 77 ? 28.668 -17.941 -5.660 1.00 43.12 77 PRO A O 1
ATOM 615 N N . VAL A 1 78 ? 27.842 -18.048 -7.744 1.00 39.06 78 VAL A N 1
ATOM 616 C CA . VAL A 1 78 ? 29.060 -18.543 -8.428 1.00 39.06 78 VAL A CA 1
ATOM 617 C C . VAL A 1 78 ? 30.051 -17.384 -8.714 1.00 39.06 78 VAL A C 1
ATOM 619 O O . VAL A 1 78 ? 29.602 -16.333 -9.168 1.00 39.06 78 VAL A O 1
ATOM 622 N N . PRO A 1 79 ? 31.382 -17.521 -8.489 1.00 32.06 79 PRO A N 1
ATOM 623 C CA . PRO A 1 79 ? 32.323 -16.387 -8.521 1.00 32.06 79 PRO A CA 1
ATOM 624 C C . PRO A 1 79 ? 32.670 -15.870 -9.936 1.00 32.06 79 PRO A C 1
ATOM 626 O O . PRO A 1 79 ? 32.789 -16.684 -10.854 1.00 32.06 79 PRO A O 1
ATOM 629 N N . PRO A 1 80 ? 32.979 -14.566 -10.116 1.00 38.31 80 PRO A N 1
ATOM 630 C CA . PRO A 1 80 ? 33.548 -14.032 -11.353 1.00 38.31 80 PRO A CA 1
ATOM 631 C C . PRO A 1 80 ? 35.089 -14.081 -11.381 1.00 38.31 80 PRO A C 1
ATOM 633 O O . PRO A 1 80 ? 35.766 -13.835 -10.382 1.00 38.31 80 PRO A O 1
ATOM 636 N N . THR A 1 81 ? 35.653 -14.362 -12.557 1.00 35.31 81 THR A N 1
ATOM 637 C CA . THR A 1 81 ? 37.096 -14.488 -12.825 1.00 35.31 81 THR A CA 1
ATOM 638 C C . THR A 1 81 ? 37.831 -13.143 -12.709 1.00 35.31 81 THR A C 1
ATOM 640 O O . THR A 1 81 ? 37.612 -12.228 -13.503 1.00 35.31 81 THR A O 1
ATOM 643 N N . THR A 1 82 ? 38.744 -13.011 -11.745 1.00 34.25 82 THR A N 1
ATOM 644 C CA . THR A 1 82 ? 39.535 -11.791 -11.505 1.00 34.25 82 THR A CA 1
ATOM 645 C C . THR A 1 82 ? 40.679 -11.649 -12.517 1.00 34.25 82 THR A C 1
ATOM 647 O O . THR A 1 82 ? 41.526 -12.534 -12.610 1.00 34.25 82 THR A O 1
ATOM 650 N N . THR A 1 83 ? 40.769 -10.519 -13.230 1.00 33.47 83 THR A N 1
ATOM 651 C CA . THR A 1 83 ? 41.963 -10.153 -14.023 1.00 33.47 83 THR A CA 1
ATOM 652 C C . THR A 1 83 ? 42.617 -8.910 -13.418 1.00 33.47 83 THR A C 1
ATOM 654 O O . THR A 1 83 ? 41.955 -7.900 -13.193 1.00 33.47 83 THR A O 1
ATOM 657 N N . THR A 1 84 ? 43.912 -8.996 -13.118 1.00 32.25 84 THR A N 1
ATOM 658 C CA . THR A 1 84 ? 44.725 -7.948 -12.485 1.00 32.25 84 THR A CA 1
ATOM 659 C C . THR A 1 84 ? 45.048 -6.824 -13.475 1.00 32.25 84 THR A C 1
ATOM 661 O O . THR A 1 84 ? 45.653 -7.070 -14.516 1.00 32.25 84 THR A O 1
ATOM 664 N N . THR A 1 85 ? 44.683 -5.582 -13.148 1.00 32.25 85 THR A N 1
ATOM 665 C CA . THR A 1 85 ? 44.922 -4.404 -13.996 1.00 32.25 85 THR A CA 1
ATOM 666 C C . THR A 1 85 ? 46.317 -3.820 -13.767 1.00 32.25 85 THR A C 1
ATOM 668 O O . THR A 1 85 ? 46.591 -3.234 -12.722 1.00 32.25 85 THR A O 1
ATOM 671 N N . THR A 1 86 ? 47.182 -3.902 -14.777 1.00 37.66 86 THR A N 1
ATOM 672 C CA . THR A 1 86 ? 48.238 -2.905 -15.019 1.00 37.66 86 THR A CA 1
ATOM 673 C C . THR A 1 86 ? 47.749 -1.919 -16.082 1.00 37.66 86 THR A C 1
ATOM 675 O O . THR A 1 86 ? 47.101 -2.320 -17.045 1.00 37.66 86 THR A O 1
ATOM 678 N N . LEU A 1 87 ? 48.033 -0.634 -15.865 1.00 43.84 87 LEU A N 1
ATOM 679 C CA . LEU A 1 87 ? 47.603 0.543 -16.637 1.00 43.84 87 LEU A CA 1
ATOM 680 C C . LEU A 1 87 ? 47.587 0.322 -18.176 1.00 43.84 87 LEU A C 1
ATOM 682 O O . LEU A 1 87 ? 48.651 -0.004 -18.707 1.00 43.84 87 LEU A O 1
ATOM 686 N N . PRO A 1 88 ? 46.468 0.523 -18.919 1.00 48.78 88 PRO A N 1
ATOM 687 C CA . PRO A 1 88 ? 46.484 0.317 -20.364 1.00 48.78 88 PRO A CA 1
ATOM 688 C C . PRO A 1 88 ? 46.445 1.613 -21.193 1.00 48.78 88 PRO A C 1
ATOM 690 O O . PRO A 1 88 ? 45.678 2.546 -20.960 1.00 48.78 88 PRO A O 1
ATOM 693 N N . THR A 1 89 ? 47.300 1.583 -22.211 1.00 46.91 89 THR A N 1
ATOM 694 C CA . THR A 1 89 ? 47.149 2.048 -23.602 1.00 46.91 89 THR A CA 1
ATOM 695 C C . THR A 1 89 ? 45.689 2.049 -24.121 1.00 46.91 89 THR A C 1
ATOM 697 O O . THR A 1 89 ? 44.847 1.342 -23.570 1.00 46.91 89 THR A O 1
ATOM 700 N N . PRO A 1 90 ? 45.355 2.794 -25.202 1.00 44.81 90 PRO A N 1
ATOM 701 C CA . PRO A 1 90 ? 43.980 2.934 -25.696 1.00 44.81 90 PRO A CA 1
ATOM 702 C C . PRO A 1 90 ? 43.326 1.572 -25.960 1.00 44.81 90 PRO A C 1
ATOM 704 O O . PRO A 1 90 ? 43.922 0.721 -26.622 1.00 44.81 90 PRO A O 1
ATOM 707 N N . LEU A 1 91 ? 42.112 1.372 -25.434 1.00 48.84 91 LEU A N 1
ATOM 708 C CA . LEU A 1 91 ? 41.398 0.103 -25.553 1.00 48.84 91 LEU A CA 1
ATOM 709 C C . LEU A 1 91 ? 41.027 -0.186 -27.019 1.00 48.84 91 LEU A C 1
ATOM 711 O O . LEU A 1 91 ? 40.555 0.717 -27.717 1.00 48.84 91 LEU A O 1
ATOM 715 N N . PRO A 1 92 ? 41.190 -1.438 -27.483 1.00 56.28 92 PRO A N 1
ATOM 716 C CA . PRO A 1 92 ? 40.611 -1.876 -28.746 1.00 56.28 92 PRO A CA 1
ATOM 717 C C . PRO A 1 92 ? 39.077 -1.734 -28.706 1.00 56.28 92 PRO A C 1
ATOM 719 O O . PRO A 1 92 ? 38.488 -1.761 -27.620 1.00 56.28 92 PRO A O 1
ATOM 722 N N . PRO A 1 93 ? 38.411 -1.579 -29.867 1.00 57.75 93 PRO A N 1
ATOM 723 C CA . PRO A 1 93 ? 36.956 -1.489 -29.916 1.00 57.75 93 PRO A CA 1
ATOM 724 C C . PRO A 1 93 ? 36.317 -2.715 -29.239 1.00 57.75 93 PRO A C 1
ATOM 726 O O . PRO A 1 93 ? 36.847 -3.824 -29.369 1.00 57.75 93 PRO A O 1
ATOM 729 N N . PRO A 1 94 ? 35.203 -2.533 -28.502 1.00 58.72 94 PRO A N 1
ATOM 730 C CA . PRO A 1 94 ? 34.523 -3.640 -27.843 1.00 58.72 94 PRO A CA 1
ATOM 731 C C . PRO A 1 94 ? 34.121 -4.702 -28.870 1.00 58.72 94 PRO A C 1
ATOM 733 O O . PRO A 1 94 ? 33.756 -4.381 -30.003 1.00 58.72 94 PRO A O 1
ATOM 736 N N . SER A 1 95 ? 34.201 -5.975 -28.474 1.00 65.94 95 SER A N 1
ATOM 737 C CA . SER A 1 95 ? 33.747 -7.091 -29.305 1.00 65.94 95 SER A CA 1
ATOM 738 C C . SER A 1 95 ? 32.294 -6.864 -29.754 1.00 65.94 95 SER A C 1
ATOM 740 O O . SER A 1 95 ? 31.494 -6.379 -28.946 1.00 65.94 95 SER A O 1
ATOM 742 N N . PRO A 1 96 ? 31.930 -7.200 -31.008 1.00 69.00 96 PRO A N 1
ATOM 743 C CA . PRO A 1 96 ? 30.570 -7.024 -31.510 1.00 69.00 96 PRO A CA 1
ATOM 744 C C . PRO A 1 96 ? 29.528 -7.609 -30.549 1.00 69.00 96 PRO A C 1
ATOM 746 O O . PRO A 1 96 ? 29.672 -8.744 -30.105 1.00 69.00 96 PRO A O 1
ATOM 749 N N . GLY A 1 97 ? 28.503 -6.824 -30.211 1.00 69.44 97 GLY A N 1
ATOM 750 C CA . GLY A 1 97 ? 27.427 -7.236 -29.302 1.00 69.44 97 GLY A CA 1
ATOM 751 C C . GLY A 1 97 ? 27.645 -6.914 -27.819 1.00 69.44 97 GLY A C 1
ATOM 752 O O . GLY A 1 97 ? 26.669 -6.952 -27.071 1.00 69.44 97 GLY A O 1
ATOM 753 N N . LYS A 1 98 ? 28.859 -6.524 -27.392 1.00 77.06 98 LYS A N 1
ATOM 754 C CA . LYS A 1 98 ? 29.104 -6.053 -26.017 1.00 77.06 98 LYS A CA 1
ATOM 755 C C . LYS A 1 98 ? 28.680 -4.591 -25.840 1.00 77.06 98 LYS A C 1
ATOM 757 O O . LYS A 1 98 ? 29.173 -3.726 -26.572 1.00 77.06 98 LYS A O 1
ATOM 762 N N . PRO A 1 99 ? 27.810 -4.269 -24.865 1.00 75.00 99 PRO A N 1
ATOM 763 C CA . PRO A 1 99 ? 27.433 -2.892 -24.585 1.00 75.00 99 PRO A CA 1
ATOM 764 C C . PRO A 1 99 ? 28.618 -2.102 -24.014 1.00 75.00 99 PRO A C 1
ATOM 766 O O . PRO A 1 99 ? 29.522 -2.646 -23.381 1.00 75.00 99 PRO A O 1
ATOM 769 N N . ARG A 1 100 ? 28.566 -0.772 -24.159 1.00 79.06 100 ARG A N 1
ATOM 770 C CA . ARG A 1 100 ? 29.528 0.144 -23.519 1.00 79.06 100 ARG A CA 1
ATOM 771 C C . ARG A 1 100 ? 29.533 0.021 -21.987 1.00 79.06 100 ARG A C 1
ATOM 773 O O . ARG A 1 100 ? 30.564 0.251 -21.367 1.00 79.06 100 ARG A O 1
ATOM 780 N N . VAL A 1 101 ? 28.380 -0.279 -21.386 1.00 71.88 101 VAL A N 1
ATOM 781 C CA . VAL A 1 101 ? 28.193 -0.481 -19.941 1.00 71.88 101 VAL A CA 1
ATOM 782 C C . VAL A 1 101 ? 27.273 -1.683 -19.755 1.00 71.88 101 VAL A C 1
ATOM 784 O O . VAL A 1 101 ? 26.197 -1.702 -20.353 1.00 71.88 101 VAL A O 1
ATOM 787 N N . GLN A 1 102 ? 27.684 -2.650 -18.933 1.00 78.31 102 GLN A N 1
ATOM 788 C CA . GLN A 1 102 ? 26.834 -3.770 -18.531 1.00 78.31 102 GLN A CA 1
ATOM 789 C C . GLN A 1 102 ? 25.851 -3.322 -17.450 1.00 78.31 102 GLN A C 1
ATOM 791 O O . GLN A 1 102 ? 26.259 -2.883 -16.376 1.00 78.31 102 GLN A O 1
ATOM 796 N N . TYR A 1 103 ? 24.560 -3.393 -17.755 1.00 70.38 103 TYR A N 1
ATOM 797 C CA . TYR A 1 103 ? 23.464 -3.239 -16.801 1.00 70.38 103 TYR A CA 1
ATOM 798 C C . TYR A 1 103 ? 22.246 -4.003 -17.327 1.00 70.38 103 TYR A C 1
ATOM 800 O O . TYR A 1 103 ? 22.125 -4.210 -18.537 1.00 70.38 103 TYR A O 1
ATOM 808 N N . GLY A 1 104 ? 21.354 -4.420 -16.425 1.00 74.31 104 GLY A N 1
ATOM 809 C CA . GLY A 1 104 ? 20.157 -5.171 -16.802 1.00 74.31 104 GLY A CA 1
ATOM 810 C C . GLY A 1 104 ? 19.250 -4.369 -17.730 1.00 74.31 104 GLY A C 1
ATOM 811 O O . GLY A 1 104 ? 18.990 -3.188 -17.486 1.00 74.31 104 GLY A O 1
ATOM 812 N N . ARG A 1 105 ? 18.778 -5.002 -18.806 1.00 84.06 105 ARG A N 1
ATOM 813 C CA . ARG A 1 105 ? 17.817 -4.395 -19.730 1.00 84.06 105 ARG A CA 1
ATOM 814 C C . ARG A 1 105 ? 16.532 -5.193 -19.742 1.00 84.06 105 ARG A C 1
ATOM 816 O O . ARG A 1 105 ? 16.558 -6.395 -19.983 1.00 84.06 105 ARG A O 1
ATOM 823 N N . THR A 1 106 ? 15.431 -4.479 -19.550 1.00 92.94 106 THR A N 1
ATOM 824 C CA . THR A 1 106 ? 14.093 -5.014 -19.771 1.00 92.94 106 THR A CA 1
ATOM 825 C C . THR A 1 106 ? 13.603 -4.608 -21.154 1.00 92.94 106 THR A C 1
ATOM 827 O O . THR A 1 106 ? 13.657 -3.425 -21.518 1.00 92.94 106 THR A O 1
ATOM 830 N N . TYR A 1 107 ? 13.120 -5.588 -21.906 1.00 96.75 107 TYR A N 1
ATOM 831 C CA . TYR A 1 107 ? 12.427 -5.423 -23.171 1.00 96.75 107 TYR A CA 1
ATOM 832 C C . TYR A 1 107 ? 10.948 -5.766 -22.974 1.00 96.75 107 TYR A C 1
ATOM 834 O O . TYR A 1 107 ? 10.598 -6.899 -22.654 1.00 96.75 107 TYR A O 1
ATOM 842 N N . LEU A 1 108 ? 10.079 -4.780 -23.158 1.00 97.56 108 LEU A N 1
ATOM 843 C CA . LEU A 1 108 ? 8.637 -4.953 -23.182 1.00 97.56 108 LEU A CA 1
ATOM 844 C C . LEU A 1 108 ? 8.228 -5.370 -24.600 1.00 97.56 108 LEU A C 1
ATOM 846 O O . LEU A 1 108 ? 8.213 -4.548 -25.522 1.00 97.56 108 LEU A O 1
ATOM 850 N N . LEU A 1 109 ? 7.965 -6.665 -24.769 1.00 98.19 109 LEU A N 1
ATOM 851 C CA . LEU A 1 109 ? 7.661 -7.301 -26.045 1.00 98.19 109 LEU A CA 1
ATOM 852 C C . LEU A 1 109 ? 6.152 -7.268 -26.302 1.00 98.19 109 LEU A C 1
ATOM 854 O O . LEU A 1 109 ? 5.384 -7.989 -25.663 1.00 98.19 109 LEU A O 1
ATOM 858 N N . LEU A 1 110 ? 5.735 -6.438 -27.256 1.00 97.88 110 LEU A N 1
ATOM 859 C CA . LEU A 1 110 ? 4.349 -6.357 -27.712 1.00 97.88 110 LEU A CA 1
ATOM 860 C C . LEU A 1 110 ? 4.039 -7.483 -28.707 1.00 97.88 110 LEU A C 1
ATOM 862 O O . LEU A 1 110 ? 4.909 -7.853 -29.497 1.00 97.88 110 LEU A O 1
ATOM 866 N N . PRO A 1 111 ? 2.815 -8.034 -28.699 1.00 96.19 111 PRO A N 1
ATOM 867 C CA . PRO A 1 111 ? 2.462 -9.150 -29.562 1.00 96.19 111 PRO A CA 1
ATOM 868 C C . PRO A 1 111 ? 2.230 -8.706 -31.018 1.00 96.19 111 PRO A C 1
ATOM 870 O O . PRO A 1 111 ? 1.971 -7.526 -31.254 1.00 96.19 111 PRO A O 1
ATOM 873 N N . PRO A 1 112 ? 2.272 -9.616 -32.012 1.00 94.12 112 PRO A N 1
ATOM 874 C CA . PRO A 1 112 ? 2.215 -9.246 -33.433 1.00 94.12 112 PRO A CA 1
ATOM 875 C C . PRO A 1 112 ? 0.935 -8.506 -33.845 1.00 94.12 112 PRO A C 1
ATOM 877 O O . PRO A 1 112 ? 0.934 -7.771 -34.829 1.00 94.12 112 PRO A O 1
ATOM 880 N N . GLN A 1 113 ? -0.156 -8.701 -33.101 1.00 92.06 113 GLN A N 1
ATOM 881 C CA . GLN A 1 113 ? -1.439 -8.025 -33.294 1.00 92.06 113 GLN A CA 1
ATOM 882 C C . GLN A 1 113 ? -1.544 -6.652 -32.608 1.00 92.06 113 GLN A C 1
ATOM 884 O O . GLN A 1 113 ? -2.587 -6.015 -32.725 1.00 92.06 113 GLN A O 1
ATOM 889 N N . ALA A 1 114 ? -0.528 -6.214 -31.857 1.00 93.31 114 ALA A N 1
ATOM 890 C CA . ALA A 1 114 ? -0.543 -4.915 -31.194 1.00 93.31 114 ALA A CA 1
ATOM 891 C C . ALA A 1 114 ? -0.527 -3.775 -32.221 1.00 93.31 114 ALA A C 1
ATOM 893 O O . ALA A 1 114 ? 0.357 -3.699 -33.074 1.00 93.31 114 ALA A O 1
ATOM 894 N N . ASP A 1 115 ? -1.501 -2.877 -32.115 1.00 92.44 115 ASP A N 1
ATOM 895 C CA . ASP A 1 115 ? -1.616 -1.664 -32.918 1.00 92.44 115 ASP A CA 1
ATOM 896 C C . ASP A 1 115 ? -1.170 -0.418 -32.124 1.00 92.44 115 ASP A C 1
ATOM 898 O O . ASP A 1 115 ? -0.569 -0.517 -31.049 1.00 92.44 115 ASP A O 1
ATOM 902 N N . ALA A 1 116 ? -1.399 0.775 -32.683 1.00 92.88 116 ALA A N 1
ATOM 903 C CA . ALA A 1 116 ? -0.937 2.034 -32.094 1.00 92.88 116 ALA A CA 1
ATOM 904 C C . ALA A 1 116 ? -1.398 2.241 -30.631 1.00 92.88 116 ALA A C 1
ATOM 906 O O . ALA A 1 116 ? -0.529 2.524 -29.805 1.00 92.88 116 ALA A O 1
ATOM 907 N N . PRO A 1 117 ? -2.678 2.022 -30.260 1.00 89.00 117 PRO A N 1
ATOM 908 C CA . PRO A 1 117 ? -3.126 2.077 -28.866 1.00 89.00 117 PRO A CA 1
ATOM 909 C C . PRO A 1 117 ? -2.301 1.236 -27.880 1.00 89.00 117 PRO A C 1
ATOM 911 O O . PRO A 1 117 ? -1.956 1.711 -26.800 1.00 89.00 117 PRO A O 1
ATOM 914 N N . TRP A 1 118 ? -1.932 0.003 -28.242 1.00 95.12 118 TRP A N 1
ATOM 915 C CA . TRP A 1 118 ? -1.108 -0.859 -27.385 1.00 95.12 118 TRP A CA 1
ATOM 916 C C . TRP A 1 118 ? 0.310 -0.307 -27.193 1.00 95.12 118 TRP A C 1
ATOM 918 O O . TRP A 1 118 ? 0.853 -0.342 -26.085 1.00 95.12 118 TRP A O 1
ATOM 928 N N . ALA A 1 119 ? 0.906 0.229 -28.261 1.00 92.62 119 ALA A N 1
ATOM 929 C CA . ALA A 1 119 ? 2.217 0.866 -28.196 1.00 92.62 119 ALA A CA 1
ATOM 930 C C . ALA A 1 119 ? 2.187 2.167 -27.376 1.00 92.62 119 ALA A C 1
ATOM 932 O O . ALA A 1 119 ? 3.100 2.414 -26.586 1.00 92.62 119 ALA A O 1
ATOM 933 N N . GLU A 1 120 ? 1.134 2.973 -27.522 1.00 86.00 120 GLU A N 1
ATOM 934 C CA . GLU A 1 120 ? 0.914 4.196 -26.745 1.00 86.00 120 GLU A CA 1
ATOM 935 C C . GLU A 1 120 ? 0.727 3.894 -25.254 1.00 86.00 120 GLU A C 1
ATOM 937 O O . GLU A 1 120 ? 1.364 4.541 -24.420 1.00 86.00 120 GLU A O 1
ATOM 942 N N . ALA A 1 121 ? -0.059 2.871 -24.908 1.00 81.31 121 ALA A N 1
ATOM 943 C CA . ALA A 1 121 ? -0.227 2.407 -23.532 1.00 81.31 121 ALA A CA 1
ATOM 944 C C . ALA A 1 121 ? 1.116 2.027 -22.889 1.00 81.31 121 ALA A C 1
ATOM 946 O O . ALA A 1 121 ? 1.469 2.557 -21.832 1.00 81.31 121 ALA A O 1
ATOM 947 N N . ALA A 1 122 ? 1.910 1.188 -23.558 1.00 93.50 122 ALA A N 1
ATOM 948 C CA . ALA A 1 122 ? 3.249 0.815 -23.105 1.00 93.50 122 ALA A CA 1
ATOM 949 C C . ALA A 1 122 ? 4.173 2.038 -22.938 1.00 93.50 122 ALA A C 1
ATOM 951 O O . ALA A 1 122 ? 4.831 2.202 -21.905 1.00 93.50 122 ALA A O 1
ATOM 952 N N . ALA A 1 123 ? 4.195 2.927 -23.934 1.00 91.69 123 ALA A N 1
ATOM 953 C CA . ALA A 1 123 ? 5.009 4.139 -23.928 1.00 91.69 123 ALA A CA 1
ATOM 954 C C . ALA A 1 123 ? 4.620 5.101 -22.797 1.00 91.69 123 ALA A C 1
ATOM 956 O O . ALA A 1 123 ? 5.504 5.685 -22.168 1.00 91.69 123 ALA A O 1
ATOM 957 N N . SER A 1 124 ? 3.325 5.233 -22.499 1.00 77.31 124 SER A N 1
ATOM 958 C CA . SER A 1 124 ? 2.820 6.116 -21.441 1.00 77.31 124 SER A CA 1
ATOM 959 C C . SER A 1 124 ? 3.348 5.751 -20.051 1.00 77.31 124 SER A C 1
ATOM 961 O O . SER A 1 124 ? 3.525 6.634 -19.213 1.00 77.31 124 SER A O 1
ATOM 963 N N . VAL A 1 125 ? 3.649 4.469 -19.813 1.00 81.19 125 VAL A N 1
ATOM 964 C CA . VAL A 1 125 ? 4.232 3.986 -18.555 1.00 81.19 125 VAL A CA 1
ATOM 965 C C . VAL A 1 125 ? 5.750 4.143 -18.572 1.00 81.19 125 VAL A C 1
ATOM 967 O O . VAL A 1 125 ? 6.316 4.783 -17.683 1.00 81.19 125 VAL A O 1
ATOM 970 N N . VAL A 1 126 ? 6.407 3.612 -19.609 1.00 88.56 126 VAL A N 1
ATOM 971 C CA . VAL A 1 126 ? 7.876 3.577 -19.730 1.00 88.56 126 VAL A CA 1
ATOM 972 C C . VAL A 1 126 ? 8.486 4.980 -19.776 1.00 88.56 126 VAL A C 1
ATOM 974 O O . VAL A 1 126 ? 9.509 5.223 -19.143 1.00 88.56 126 VAL A O 1
ATOM 977 N N . PHE A 1 127 ? 7.856 5.923 -20.479 1.00 83.25 127 PHE A N 1
ATOM 978 C CA . PHE A 1 127 ? 8.355 7.295 -20.625 1.00 83.25 127 PHE A CA 1
ATOM 979 C C . PHE A 1 127 ? 7.693 8.303 -19.675 1.00 83.25 127 PHE A C 1
ATOM 981 O O . PHE A 1 127 ? 7.846 9.512 -19.861 1.00 83.25 127 PHE A O 1
ATOM 988 N N . SER A 1 128 ? 6.965 7.838 -18.657 1.00 73.00 128 SER A N 1
ATOM 989 C CA . SER A 1 128 ? 6.447 8.722 -17.608 1.00 73.00 128 SER A CA 1
ATOM 990 C C . SER A 1 128 ? 7.595 9.376 -16.807 1.00 73.00 128 SER A C 1
ATOM 992 O O . SER A 1 128 ? 8.722 8.873 -16.827 1.00 73.00 128 SER A O 1
ATOM 994 N N . PRO A 1 129 ? 7.360 10.484 -16.070 1.00 60.62 129 PRO A N 1
ATOM 995 C CA . PRO A 1 129 ? 8.407 11.167 -15.296 1.00 60.62 129 PRO A CA 1
ATOM 996 C C . PRO A 1 129 ? 9.179 10.269 -14.313 1.00 60.62 129 PRO A C 1
ATOM 998 O O . PRO A 1 129 ? 10.355 10.519 -14.065 1.00 60.62 129 PRO A O 1
ATOM 1001 N N . ASN A 1 130 ? 8.534 9.210 -13.809 1.00 62.56 130 ASN A N 1
ATOM 1002 C CA . ASN A 1 130 ? 9.118 8.186 -12.934 1.00 62.56 130 ASN A CA 1
ATOM 1003 C C . ASN A 1 130 ? 9.119 6.795 -13.596 1.00 62.56 130 ASN A C 1
ATOM 1005 O O . ASN A 1 130 ? 9.107 5.769 -12.913 1.00 62.56 130 ASN A O 1
ATOM 1009 N N . GLY A 1 131 ? 9.078 6.760 -14.927 1.00 64.19 131 GLY A N 1
ATOM 1010 C CA . GLY A 1 131 ? 8.991 5.538 -15.709 1.00 64.19 131 GLY A CA 1
ATOM 1011 C C . GLY A 1 131 ? 10.292 4.733 -15.682 1.00 64.19 131 GLY A C 1
ATOM 1012 O O . GLY A 1 131 ? 11.385 5.283 -15.486 1.00 64.19 131 GLY A O 1
ATOM 1013 N N . PRO A 1 132 ? 10.207 3.409 -15.871 1.00 79.69 132 PRO A N 1
ATOM 1014 C CA . PRO A 1 132 ? 11.379 2.557 -15.913 1.00 79.69 132 PRO A CA 1
ATOM 1015 C C . PRO A 1 132 ? 12.185 2.773 -17.202 1.00 79.69 132 PRO A C 1
ATOM 1017 O O . PRO A 1 132 ? 11.666 3.157 -18.245 1.00 79.69 132 PRO A O 1
ATOM 1020 N N . ARG A 1 133 ? 13.479 2.434 -17.181 1.00 82.12 133 ARG A N 1
ATOM 1021 C CA . ARG A 1 133 ? 14.327 2.460 -18.390 1.00 82.12 133 ARG A CA 1
ATOM 1022 C C . ARG A 1 133 ? 14.181 1.182 -19.219 1.00 82.12 133 ARG A C 1
ATOM 1024 O O . ARG A 1 133 ? 15.131 0.406 -19.330 1.00 82.12 133 ARG A O 1
ATOM 1031 N N . TRP A 1 134 ? 12.998 0.955 -19.777 1.00 92.88 134 TRP A N 1
ATOM 1032 C CA . TRP A 1 134 ? 12.697 -0.220 -20.604 1.00 92.88 134 TRP A CA 1
ATOM 1033 C C . TRP A 1 134 ? 12.771 0.088 -22.104 1.00 92.88 134 TRP A C 1
ATOM 1035 O O . TRP A 1 134 ? 12.656 1.237 -22.528 1.00 92.88 134 TRP A O 1
ATOM 1045 N N . THR A 1 135 ? 12.995 -0.947 -22.913 1.00 94.12 135 THR A N 1
ATOM 1046 C CA . THR A 1 135 ? 12.882 -0.883 -24.381 1.00 94.12 135 THR A CA 1
ATOM 1047 C C . THR A 1 135 ? 11.531 -1.453 -24.792 1.00 94.12 135 THR A C 1
ATOM 1049 O O . THR A 1 135 ? 11.140 -2.479 -24.254 1.00 94.12 135 THR A O 1
ATOM 1052 N N . ILE A 1 136 ? 10.823 -0.813 -25.721 1.00 96.31 136 ILE A N 1
ATOM 1053 C CA . ILE A 1 136 ? 9.534 -1.296 -26.239 1.00 96.31 136 ILE A CA 1
ATOM 1054 C C . ILE A 1 136 ? 9.743 -1.753 -27.680 1.00 96.31 136 ILE A C 1
ATOM 1056 O O . ILE A 1 136 ? 10.368 -1.031 -28.462 1.00 96.31 136 ILE A O 1
ATOM 1060 N N . GLY A 1 137 ? 9.195 -2.907 -28.053 1.00 95.75 137 GLY A N 1
ATOM 1061 C CA . GLY A 1 137 ? 9.143 -3.311 -29.455 1.00 95.75 137 GLY A CA 1
ATOM 1062 C C . GLY A 1 137 ? 8.395 -4.618 -29.692 1.00 95.75 137 GLY A C 1
ATOM 1063 O O . GLY A 1 137 ? 7.865 -5.220 -28.764 1.00 95.75 137 GLY A O 1
ATOM 1064 N N . GLY A 1 138 ? 8.313 -5.026 -30.958 1.00 95.31 138 GLY A N 1
ATOM 1065 C CA . GLY A 1 138 ? 7.513 -6.171 -31.416 1.00 95.31 138 GLY A CA 1
ATOM 1066 C C . GLY A 1 138 ? 8.338 -7.294 -32.042 1.00 95.31 138 GLY A C 1
ATOM 1067 O O . GLY A 1 138 ? 7.841 -7.996 -32.915 1.00 95.31 138 GLY A O 1
ATOM 1068 N N . SER A 1 139 ? 9.614 -7.425 -31.671 1.00 95.81 139 SER A N 1
ATOM 1069 C CA . SER A 1 139 ? 10.544 -8.409 -32.236 1.00 95.81 139 SER A CA 1
ATOM 1070 C C . SER A 1 139 ? 11.109 -9.285 -31.123 1.00 95.81 139 SER A C 1
ATOM 1072 O O . SER A 1 139 ? 11.812 -8.799 -30.237 1.00 95.81 139 SER A O 1
ATOM 1074 N N . ALA A 1 140 ? 10.782 -10.581 -31.154 1.00 93.44 140 ALA A N 1
ATOM 1075 C CA . ALA A 1 140 ? 11.265 -11.541 -30.163 1.00 93.44 140 ALA A CA 1
ATOM 1076 C C . ALA A 1 140 ? 12.789 -11.737 -30.258 1.00 93.44 140 ALA A C 1
ATOM 1078 O O . ALA A 1 140 ? 13.452 -11.883 -29.233 1.00 93.44 140 ALA A O 1
ATOM 1079 N N . ASP A 1 141 ? 13.358 -11.660 -31.465 1.00 94.12 141 ASP A N 1
ATOM 1080 C CA . ASP A 1 141 ? 14.808 -11.695 -31.666 1.00 94.12 141 ASP A CA 1
ATOM 1081 C C . ASP A 1 141 ? 15.497 -10.476 -31.030 1.00 94.12 141 ASP A C 1
ATOM 1083 O O . ASP A 1 141 ? 16.491 -10.628 -30.319 1.00 94.12 141 ASP A O 1
ATOM 1087 N N . ASP A 1 142 ? 14.943 -9.269 -31.206 1.00 93.94 142 ASP A N 1
ATOM 1088 C CA . ASP A 1 142 ? 15.497 -8.050 -30.595 1.00 93.94 142 ASP A CA 1
ATOM 1089 C C . ASP A 1 142 ? 15.367 -8.053 -29.067 1.00 93.94 142 ASP A C 1
ATOM 1091 O O . ASP A 1 142 ? 16.213 -7.492 -28.370 1.00 93.94 142 ASP A O 1
ATOM 1095 N N . ALA A 1 143 ? 14.323 -8.699 -28.543 1.00 92.81 143 ALA A N 1
ATOM 1096 C CA . ALA A 1 143 ? 14.117 -8.869 -27.111 1.00 92.81 143 ALA A CA 1
ATOM 1097 C C . ALA A 1 143 ? 15.161 -9.807 -26.476 1.00 92.81 143 ALA A C 1
ATOM 1099 O O . ALA A 1 143 ? 15.519 -9.637 -25.309 1.00 92.81 143 ALA A O 1
ATOM 1100 N N . GLY A 1 144 ? 15.666 -10.783 -27.240 1.00 88.75 144 GLY A N 1
ATOM 1101 C CA . GLY A 1 144 ? 16.622 -11.785 -26.766 1.00 88.75 144 GLY A CA 1
ATOM 1102 C C . GLY A 1 144 ? 18.094 -11.500 -27.084 1.00 88.75 144 GLY A C 1
ATOM 1103 O O . GLY A 1 144 ? 18.977 -12.063 -26.431 1.00 88.75 144 GLY A O 1
ATOM 1104 N N . ILE A 1 145 ? 18.393 -10.656 -28.075 1.00 88.00 145 ILE A N 1
ATOM 1105 C CA . ILE A 1 145 ? 19.762 -10.438 -28.564 1.00 88.00 145 ILE A CA 1
ATOM 1106 C C . ILE A 1 145 ? 20.612 -9.558 -27.629 1.00 88.00 145 ILE A C 1
ATOM 1108 O O . ILE A 1 145 ? 20.128 -8.695 -26.900 1.00 88.00 145 ILE A O 1
ATOM 1112 N N . GLY A 1 146 ? 21.932 -9.745 -27.703 1.00 81.62 146 GLY A N 1
ATOM 1113 C CA . GLY A 1 146 ? 22.931 -8.904 -27.042 1.00 81.62 146 GLY A CA 1
ATOM 1114 C C . GLY A 1 146 ? 23.738 -9.657 -25.991 1.00 81.62 146 GLY A C 1
ATOM 1115 O O . GLY A 1 146 ? 23.218 -10.512 -25.275 1.00 81.62 146 GLY A O 1
ATOM 1116 N N . ASP A 1 147 ? 25.022 -9.320 -25.879 1.00 81.69 147 ASP A N 1
ATOM 1117 C CA . ASP A 1 147 ? 25.910 -9.862 -24.847 1.00 81.69 147 ASP A CA 1
ATOM 1118 C C . ASP A 1 147 ? 25.712 -9.064 -23.550 1.00 81.69 147 ASP A C 1
ATOM 1120 O O . ASP A 1 147 ? 26.538 -8.230 -23.179 1.00 81.69 147 ASP A O 1
ATOM 1124 N N . LEU A 1 148 ? 24.531 -9.220 -22.945 1.00 79.94 148 LEU A N 1
ATOM 1125 C CA . LEU A 1 148 ? 24.103 -8.562 -21.711 1.00 79.94 148 LEU A CA 1
ATOM 1126 C C . LEU A 1 148 ? 24.069 -9.573 -20.565 1.00 79.94 148 LEU A C 1
ATOM 1128 O O . LEU A 1 148 ? 23.563 -10.682 -20.743 1.00 79.94 148 LEU A O 1
ATOM 1132 N N . ASP A 1 149 ? 24.534 -9.158 -19.388 1.00 79.19 149 ASP A N 1
ATOM 1133 C CA . ASP A 1 149 ? 24.559 -10.017 -18.194 1.00 79.19 149 ASP A CA 1
ATOM 1134 C C . ASP A 1 149 ? 23.146 -10.341 -17.668 1.00 79.19 149 ASP A C 1
ATOM 1136 O O . ASP A 1 149 ? 22.931 -11.385 -17.058 1.00 79.19 149 ASP A O 1
ATOM 1140 N N . ASN A 1 150 ? 22.173 -9.455 -17.915 1.00 80.75 150 ASN A N 1
ATOM 1141 C CA . ASN A 1 150 ? 20.765 -9.659 -17.579 1.00 80.75 150 ASN A CA 1
ATOM 1142 C C . ASN A 1 150 ? 19.868 -9.129 -18.709 1.00 80.75 150 ASN A C 1
ATOM 1144 O O . ASN A 1 150 ? 19.806 -7.917 -18.956 1.00 80.75 150 ASN A O 1
ATOM 1148 N N . ARG A 1 151 ? 19.185 -10.060 -19.380 1.00 89.62 151 ARG A N 1
ATOM 1149 C CA . ARG A 1 151 ? 18.165 -9.802 -20.399 1.00 89.62 151 ARG A CA 1
ATOM 1150 C C . ARG A 1 151 ? 16.818 -10.198 -19.817 1.00 89.62 151 ARG A C 1
ATOM 1152 O O . ARG A 1 151 ? 16.580 -11.383 -19.618 1.00 89.62 151 ARG A O 1
ATOM 1159 N N . HIS A 1 152 ? 15.962 -9.223 -19.547 1.00 92.38 152 HIS A N 1
ATOM 1160 C CA . HIS A 1 152 ? 14.608 -9.467 -19.071 1.00 92.38 152 HIS A CA 1
ATOM 1161 C C . HIS A 1 152 ? 13.612 -9.144 -20.186 1.00 92.38 152 HIS A C 1
ATOM 1163 O O . HIS A 1 152 ? 13.682 -8.070 -20.780 1.00 92.38 152 HIS A O 1
ATOM 1169 N N . VAL A 1 153 ? 12.696 -10.058 -20.480 1.00 96.62 153 VAL A N 1
ATOM 1170 C CA . VAL A 1 153 ? 11.613 -9.859 -21.442 1.00 96.62 153 VAL A CA 1
ATOM 1171 C C . VAL A 1 153 ? 10.284 -9.943 -20.713 1.00 96.62 153 VAL A C 1
ATOM 1173 O O . VAL A 1 153 ? 9.967 -10.980 -20.140 1.00 96.62 153 VAL A O 1
ATOM 1176 N N . ILE A 1 154 ? 9.503 -8.867 -20.791 1.00 96.44 154 ILE A N 1
ATOM 1177 C CA . ILE A 1 154 ? 8.102 -8.842 -20.369 1.00 96.44 154 ILE A CA 1
ATOM 1178 C C . ILE A 1 154 ? 7.265 -8.996 -21.637 1.00 96.44 154 ILE A C 1
ATOM 1180 O O . ILE A 1 154 ? 7.195 -8.072 -22.451 1.00 96.44 154 ILE A O 1
ATOM 1184 N N . ALA A 1 155 ? 6.675 -10.169 -21.846 1.00 97.19 155 ALA A N 1
ATOM 1185 C CA . ALA A 1 155 ? 5.864 -10.471 -23.018 1.00 97.19 155 ALA A CA 1
ATOM 1186 C C . ALA A 1 155 ? 4.391 -10.146 -22.758 1.00 97.19 155 ALA A C 1
ATOM 1188 O O . ALA A 1 155 ? 3.735 -10.777 -21.929 1.00 97.19 155 ALA A O 1
ATOM 1189 N N . VAL A 1 156 ? 3.858 -9.175 -23.499 1.00 96.75 156 VAL A N 1
ATOM 1190 C CA . VAL A 1 156 ? 2.442 -8.802 -23.438 1.00 96.75 156 VAL A CA 1
ATOM 1191 C C . VAL A 1 156 ? 1.634 -9.750 -24.318 1.00 96.75 156 VAL A C 1
ATOM 1193 O O . VAL A 1 156 ? 1.939 -9.922 -25.497 1.00 96.75 156 VAL A O 1
ATOM 1196 N N . ASN A 1 157 ? 0.583 -10.348 -23.760 1.00 96.06 157 ASN A N 1
ATOM 1197 C CA . ASN A 1 157 ? -0.333 -11.269 -24.433 1.00 96.06 157 ASN A CA 1
ATOM 1198 C C . ASN A 1 157 ? 0.401 -12.328 -25.288 1.00 96.06 157 ASN A C 1
ATOM 1200 O O . ASN A 1 157 ? 0.173 -12.409 -26.503 1.00 96.06 157 ASN A O 1
ATOM 1204 N N . PRO A 1 158 ? 1.272 -13.160 -24.678 1.00 95.06 158 PRO A N 1
ATOM 1205 C CA . PRO A 1 158 ? 2.180 -14.060 -25.392 1.00 95.06 158 PRO A CA 1
ATOM 1206 C C . PRO A 1 158 ? 1.462 -15.097 -26.264 1.00 95.06 158 PRO A C 1
ATOM 1208 O O . PRO A 1 158 ? 2.014 -15.537 -27.268 1.00 95.06 158 PRO A O 1
ATOM 1211 N N . ALA A 1 159 ? 0.197 -15.417 -25.968 1.00 91.12 159 ALA A N 1
ATOM 1212 C CA . ALA A 1 159 ? -0.643 -16.261 -26.820 1.00 91.12 159 ALA A CA 1
ATOM 1213 C C . ALA A 1 159 ? -0.756 -15.750 -28.275 1.00 91.12 159 ALA A C 1
ATOM 1215 O O . ALA A 1 159 ? -0.937 -16.553 -29.191 1.00 91.12 159 ALA A O 1
ATOM 1216 N N . GLY A 1 160 ? -0.598 -14.440 -28.510 1.00 91.06 160 GLY A N 1
ATOM 1217 C CA . GLY A 1 160 ? -0.580 -13.841 -29.852 1.00 91.06 160 GLY A CA 1
ATOM 1218 C C . GLY A 1 160 ? 0.596 -14.283 -30.731 1.00 91.06 160 GLY A C 1
ATOM 1219 O O . GLY A 1 160 ? 0.532 -14.152 -31.951 1.00 91.06 160 GLY A O 1
ATOM 1220 N N . TRP A 1 161 ? 1.645 -14.855 -30.136 1.00 92.94 161 TRP A N 1
ATOM 1221 C CA . TRP A 1 161 ? 2.805 -15.407 -30.844 1.00 92.94 161 TRP A CA 1
ATOM 1222 C C . TRP A 1 161 ? 2.624 -16.876 -31.261 1.00 92.94 161 TRP A C 1
ATOM 1224 O O . TRP A 1 161 ? 3.479 -17.438 -31.947 1.00 92.94 161 TRP A O 1
ATOM 1234 N N . GLY A 1 162 ? 1.505 -17.502 -30.882 1.00 91.94 162 GLY A N 1
ATOM 1235 C CA . GLY A 1 162 ? 1.213 -18.906 -31.167 1.00 91.94 162 GLY A CA 1
ATOM 1236 C C . GLY A 1 162 ? 2.000 -19.889 -30.294 1.00 91.94 162 GLY A C 1
ATOM 1237 O O . GLY A 1 162 ? 2.683 -19.518 -29.342 1.00 91.94 162 GLY A O 1
ATOM 1238 N N . SER A 1 163 ? 1.898 -21.182 -30.616 1.00 88.12 163 SER A N 1
ATOM 1239 C CA . SER A 1 163 ? 2.492 -22.269 -29.821 1.00 88.12 163 SER A CA 1
ATOM 1240 C C . SER A 1 163 ? 4.010 -22.413 -29.968 1.00 88.12 163 SER A C 1
ATOM 1242 O O . SER A 1 163 ? 4.587 -23.287 -29.334 1.00 88.12 163 SER A O 1
ATOM 1244 N N . GLY A 1 164 ? 4.670 -21.607 -30.805 1.00 82.00 164 GLY A N 1
ATOM 1245 C CA . GLY A 1 164 ? 6.098 -21.764 -31.097 1.00 82.00 164 GLY A CA 1
ATOM 1246 C C . GLY A 1 164 ? 6.442 -23.078 -31.819 1.00 82.00 164 GLY A C 1
ATOM 1247 O O . GLY A 1 164 ? 5.588 -23.934 -32.059 1.00 82.00 164 GLY A O 1
ATOM 1248 N N . GLU A 1 165 ? 7.712 -23.233 -32.196 1.00 80.12 165 GLU A N 1
ATOM 1249 C CA . GLU A 1 165 ? 8.209 -24.402 -32.945 1.00 80.12 165 GLU A CA 1
ATOM 1250 C C . GLU A 1 165 ? 8.257 -25.694 -32.117 1.00 80.12 165 GLU A C 1
ATOM 1252 O O . GLU A 1 165 ? 8.240 -26.791 -32.672 1.00 80.12 165 GLU A O 1
ATOM 1257 N N . ASP A 1 166 ? 8.361 -25.570 -30.796 1.00 83.12 166 ASP A N 1
ATOM 1258 C CA . ASP A 1 166 ? 8.493 -26.671 -29.842 1.00 83.12 166 ASP A CA 1
ATOM 1259 C C . ASP A 1 166 ? 7.200 -26.937 -29.050 1.00 83.12 166 ASP A C 1
ATOM 1261 O O . ASP A 1 166 ? 7.180 -27.796 -28.171 1.00 83.12 166 ASP A O 1
ATOM 1265 N N . GLY A 1 167 ? 6.122 -26.212 -29.368 1.00 87.69 167 GLY A N 1
ATOM 1266 C CA . GLY A 1 167 ? 4.840 -26.291 -28.670 1.00 87.69 167 GLY A CA 1
ATOM 1267 C C . GLY A 1 167 ? 4.772 -25.497 -27.360 1.00 87.69 167 GLY A C 1
ATOM 1268 O O . GLY A 1 167 ? 3.711 -25.491 -26.739 1.00 87.69 167 GLY A O 1
ATOM 1269 N N . ASN A 1 168 ? 5.850 -24.814 -26.949 1.00 86.94 168 ASN A N 1
ATOM 1270 C CA . ASN A 1 168 ? 5.941 -24.103 -25.668 1.00 86.94 168 ASN A CA 1
ATOM 1271 C C . ASN A 1 168 ? 5.869 -22.570 -25.800 1.00 86.94 168 ASN A C 1
ATOM 1273 O O . ASN A 1 168 ? 6.210 -21.860 -24.856 1.00 86.94 168 ASN A O 1
ATOM 1277 N N . GLY A 1 169 ? 5.459 -22.046 -26.956 1.00 92.62 169 GLY A N 1
ATOM 1278 C CA . GLY A 1 169 ? 5.293 -20.611 -27.202 1.00 92.62 169 GLY A CA 1
ATOM 1279 C C . GLY A 1 169 ? 6.598 -19.812 -27.111 1.00 92.62 169 GLY A C 1
ATOM 1280 O O . GLY A 1 169 ? 7.688 -20.316 -27.393 1.00 9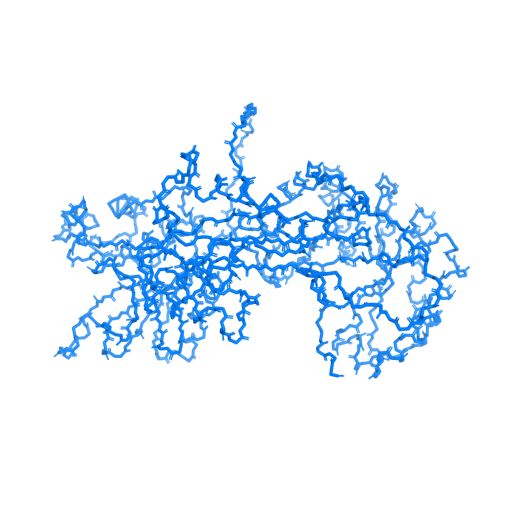2.62 169 GLY A O 1
ATOM 1281 N N . LEU A 1 170 ? 6.490 -18.543 -26.707 1.00 94.81 170 LEU A N 1
ATOM 1282 C CA . LEU A 1 170 ? 7.647 -17.674 -26.468 1.00 94.81 170 LEU A CA 1
ATOM 1283 C C . LEU A 1 170 ? 8.632 -18.193 -25.400 1.00 94.81 170 LEU A C 1
ATOM 1285 O O . LEU A 1 170 ? 9.836 -18.073 -25.639 1.00 94.81 170 LEU A O 1
ATOM 1289 N N . PRO A 1 171 ? 8.203 -18.806 -24.275 1.00 92.69 171 PRO A N 1
ATOM 1290 C CA . PRO A 1 171 ? 9.138 -19.424 -23.333 1.00 92.69 171 PRO A CA 1
ATOM 1291 C C . PRO A 1 171 ? 10.070 -20.442 -24.004 1.00 92.69 171 PRO A C 1
ATOM 1293 O O . PRO A 1 171 ? 11.281 -20.433 -23.776 1.00 92.69 171 PRO A O 1
ATOM 1296 N N . GLY A 1 172 ? 9.518 -21.303 -24.866 1.00 90.81 172 GLY A N 1
ATOM 1297 C CA . GLY A 1 172 ? 10.283 -22.278 -25.648 1.00 90.81 172 GLY A CA 1
ATOM 1298 C C . GLY A 1 172 ? 11.268 -21.621 -26.612 1.00 90.81 172 GLY A C 1
ATOM 1299 O O . GLY A 1 172 ? 12.447 -21.986 -26.659 1.00 90.81 172 GLY A O 1
ATOM 1300 N N . PHE A 1 173 ? 10.808 -20.589 -27.323 1.00 94.56 173 PHE A N 1
ATOM 1301 C CA . PHE A 1 173 ? 11.634 -19.785 -28.224 1.00 94.56 173 PHE A CA 1
ATOM 1302 C C . PHE A 1 173 ? 12.854 -19.176 -27.511 1.00 94.56 173 PHE A C 1
ATOM 1304 O O . PHE A 1 173 ? 13.986 -19.397 -27.952 1.00 94.56 173 PHE A O 1
ATOM 1311 N N . PHE A 1 174 ? 12.659 -18.473 -26.388 1.00 95.06 174 PHE A N 1
ATOM 1312 C CA . PHE A 1 174 ? 13.764 -17.854 -25.646 1.00 95.06 174 PHE A CA 1
ATOM 1313 C C . PHE A 1 174 ? 14.709 -18.896 -25.044 1.00 95.06 174 PHE A C 1
ATOM 1315 O O . PHE A 1 174 ? 15.924 -18.741 -25.148 1.00 95.06 174 PHE A O 1
ATOM 1322 N N . ASN A 1 175 ? 14.190 -20.003 -24.509 1.00 92.19 175 ASN A N 1
ATOM 1323 C CA . ASN A 1 175 ? 15.029 -21.089 -23.996 1.00 92.19 175 ASN A CA 1
ATOM 1324 C C . ASN A 1 175 ? 15.922 -21.717 -25.078 1.00 92.19 175 ASN A C 1
ATOM 1326 O O . ASN A 1 175 ? 17.066 -22.079 -24.796 1.00 92.19 175 ASN A O 1
ATOM 1330 N N . LYS A 1 176 ? 15.415 -21.852 -26.309 1.00 92.50 176 LYS A N 1
ATOM 1331 C CA . LYS A 1 176 ? 16.140 -22.463 -27.432 1.00 92.50 176 LYS A CA 1
ATOM 1332 C C . LYS A 1 176 ? 17.156 -21.514 -28.070 1.00 92.50 176 LYS A C 1
ATOM 1334 O O . LYS A 1 176 ? 18.287 -21.927 -28.323 1.00 92.50 176 LYS A O 1
ATOM 1339 N N . TYR A 1 177 ? 16.753 -20.280 -28.366 1.00 93.19 177 TYR A N 1
ATOM 1340 C CA . TYR A 1 177 ? 17.534 -19.352 -29.195 1.00 93.19 177 TYR A CA 1
ATOM 1341 C C . TYR A 1 177 ? 18.293 -18.292 -28.391 1.00 93.19 177 TYR A C 1
ATOM 1343 O O . TYR A 1 177 ? 19.348 -17.835 -28.830 1.00 93.19 177 TYR A O 1
ATOM 1351 N N . TYR A 1 178 ? 17.810 -17.948 -27.197 1.00 93.12 178 TYR A N 1
ATOM 1352 C CA . TYR A 1 178 ? 18.355 -16.880 -26.356 1.00 93.12 178 TYR A CA 1
ATOM 1353 C C . TYR A 1 178 ? 18.482 -17.322 -24.890 1.00 93.12 178 TYR A C 1
ATOM 1355 O O . TYR A 1 178 ? 17.894 -16.705 -23.995 1.00 93.12 178 TYR A O 1
ATOM 1363 N N . PRO A 1 179 ? 19.247 -18.394 -24.608 1.00 89.06 179 PRO A N 1
ATOM 1364 C CA . PRO A 1 179 ? 19.359 -18.925 -23.258 1.00 89.06 179 PRO A CA 1
ATOM 1365 C C . PRO A 1 179 ? 19.850 -17.851 -22.275 1.00 89.06 179 PRO A C 1
ATOM 1367 O O . PRO A 1 179 ? 20.720 -17.030 -22.587 1.00 89.06 179 PRO A O 1
ATOM 1370 N N . GLY A 1 180 ? 19.276 -17.856 -21.072 1.00 84.81 180 GLY A N 1
ATOM 1371 C CA . GLY A 1 180 ? 19.570 -16.870 -20.029 1.00 84.81 180 GLY A CA 1
ATOM 1372 C C . GLY A 1 180 ? 18.751 -15.578 -20.109 1.00 84.81 180 GLY A C 1
ATOM 1373 O O . GLY A 1 180 ? 19.018 -14.666 -19.334 1.00 84.81 180 GLY A O 1
ATOM 1374 N N . VAL A 1 181 ? 17.771 -15.482 -21.015 1.00 91.94 181 VAL A N 1
ATOM 1375 C CA . VAL A 1 181 ? 16.706 -14.473 -20.916 1.00 91.94 181 VAL A CA 1
ATOM 1376 C C . VAL A 1 181 ? 15.785 -14.825 -19.743 1.00 91.94 181 VAL A C 1
ATOM 1378 O O . VAL A 1 181 ? 15.248 -15.930 -19.684 1.00 91.94 181 VAL A O 1
ATOM 1381 N N . THR A 1 182 ? 15.589 -13.883 -18.822 1.00 92.00 182 THR A N 1
ATOM 1382 C CA . THR A 1 182 ? 14.484 -13.914 -17.858 1.00 92.00 182 THR A CA 1
ATOM 1383 C C . THR A 1 182 ? 13.209 -13.549 -18.603 1.00 92.00 182 THR A C 1
ATOM 1385 O O . THR A 1 182 ? 13.199 -12.578 -19.357 1.00 92.00 182 THR A O 1
ATOM 1388 N N . TYR A 1 183 ? 12.147 -14.320 -18.412 1.00 91.25 183 TYR A N 1
ATOM 1389 C CA . TYR A 1 183 ? 10.900 -14.164 -19.148 1.00 91.25 183 TYR A CA 1
ATOM 1390 C C . TYR A 1 183 ? 9.725 -14.043 -18.172 1.00 91.25 183 TYR A C 1
ATOM 1392 O O . TYR A 1 183 ? 9.551 -14.899 -17.299 1.00 91.25 183 TYR A O 1
ATOM 1400 N N . GLU A 1 184 ? 8.938 -12.985 -18.342 1.00 90.75 184 GLU A N 1
ATOM 1401 C CA . GLU A 1 184 ? 7.738 -12.649 -17.575 1.00 90.75 184 GLU A CA 1
ATOM 1402 C C . GLU A 1 184 ? 6.562 -12.455 -18.542 1.00 90.75 184 GLU A C 1
ATOM 1404 O O . GLU A 1 184 ? 6.715 -11.871 -19.617 1.00 90.75 184 GLU A O 1
ATOM 1409 N N . GLU A 1 185 ? 5.379 -12.945 -18.174 1.00 91.25 185 GLU A N 1
ATOM 1410 C CA . GLU A 1 185 ? 4.166 -12.820 -18.987 1.00 91.25 185 GLU A CA 1
ATOM 1411 C C . GLU A 1 185 ? 3.211 -11.795 -18.390 1.00 91.25 185 GLU A C 1
ATOM 1413 O O . GLU A 1 185 ? 2.905 -11.833 -17.200 1.00 91.25 185 GLU A O 1
ATOM 1418 N N . VAL A 1 186 ? 2.674 -10.929 -19.246 1.00 87.31 186 VAL A N 1
ATOM 1419 C CA . VAL A 1 186 ? 1.630 -9.967 -18.894 1.00 87.31 186 VAL A CA 1
ATOM 1420 C C . VAL A 1 186 ? 0.412 -10.210 -19.763 1.00 87.31 186 VAL A C 1
ATOM 1422 O O . VAL A 1 186 ? 0.501 -10.190 -20.990 1.00 87.31 186 VAL A O 1
ATOM 1425 N N . ILE A 1 187 ? -0.742 -10.401 -19.127 1.00 85.81 187 ILE A N 1
ATOM 1426 C CA . ILE A 1 187 ? -2.031 -10.510 -19.810 1.00 85.81 187 ILE A CA 1
ATOM 1427 C C . ILE A 1 187 ? -2.815 -9.218 -19.601 1.00 85.81 187 ILE A C 1
ATOM 1429 O O . ILE A 1 187 ? -3.008 -8.783 -18.470 1.00 85.81 187 ILE A O 1
ATOM 1433 N N . ALA A 1 188 ? -3.280 -8.627 -20.697 1.00 79.56 188 ALA A N 1
ATOM 1434 C CA . ALA A 1 188 ? -4.167 -7.471 -20.699 1.00 79.56 188 ALA A CA 1
ATOM 1435 C C . ALA A 1 188 ? -5.166 -7.601 -21.855 1.00 79.56 188 ALA A C 1
ATOM 1437 O O . ALA A 1 188 ? -4.799 -7.983 -22.967 1.00 79.56 188 ALA A O 1
ATOM 1438 N N . ARG A 1 189 ? -6.439 -7.288 -21.621 1.00 78.56 189 ARG A N 1
ATOM 1439 C CA . ARG A 1 189 ? -7.515 -7.363 -22.623 1.00 78.56 189 ARG A CA 1
ATOM 1440 C C . ARG A 1 189 ? -7.660 -6.060 -23.400 1.00 78.56 189 ARG A C 1
ATOM 1442 O O . ARG A 1 189 ? -8.106 -6.097 -24.544 1.00 78.56 189 ARG A O 1
ATOM 1449 N N . THR A 1 190 ? -7.264 -4.933 -22.807 1.00 75.12 190 THR A N 1
ATOM 1450 C CA . THR A 1 190 ? -7.283 -3.609 -23.445 1.00 75.12 190 THR A CA 1
ATOM 1451 C C . THR A 1 190 ? -5.968 -2.849 -23.212 1.00 75.12 190 THR A C 1
ATOM 1453 O O . THR A 1 190 ? -5.226 -3.181 -22.280 1.00 75.12 190 THR A O 1
ATOM 1456 N N . PRO A 1 191 ? -5.656 -1.824 -24.029 1.00 78.19 191 PRO A N 1
ATOM 1457 C CA . PRO A 1 191 ? -4.518 -0.936 -23.788 1.00 78.19 191 PRO A CA 1
ATOM 1458 C C . PRO A 1 191 ? -4.546 -0.269 -22.402 1.00 78.19 191 PRO A C 1
ATOM 1460 O O . PRO A 1 191 ? -3.507 -0.123 -21.764 1.00 78.19 191 PRO A O 1
ATOM 1463 N N . GLU A 1 192 ? -5.722 0.093 -21.893 1.00 71.50 192 GLU A N 1
ATOM 1464 C CA . GLU A 1 192 ? -5.886 0.681 -20.558 1.00 71.50 192 GLU A CA 1
ATOM 1465 C C . GLU A 1 192 ? -5.517 -0.331 -19.467 1.00 71.50 192 GLU A C 1
ATOM 1467 O O . GLU A 1 192 ? -4.766 0.002 -18.549 1.00 71.50 192 GLU A O 1
ATOM 1472 N N . GLU A 1 193 ? -5.967 -1.585 -19.603 1.00 72.50 193 GLU A N 1
ATOM 1473 C CA . GLU A 1 193 ? -5.582 -2.683 -18.707 1.00 72.50 193 GLU A CA 1
ATOM 1474 C C . GLU A 1 193 ? -4.067 -2.915 -18.729 1.00 72.50 193 GLU A C 1
ATOM 1476 O O . GLU A 1 193 ? -3.465 -3.121 -17.676 1.00 72.50 193 GLU A O 1
ATOM 1481 N N . LEU A 1 194 ? -3.416 -2.781 -19.891 1.00 84.00 194 LEU A N 1
ATOM 1482 C CA . LEU A 1 194 ? -1.958 -2.857 -19.973 1.00 84.00 194 LEU A CA 1
ATOM 1483 C C . LEU A 1 194 ? -1.281 -1.768 -19.131 1.00 84.00 194 LEU A C 1
ATOM 1485 O O . LEU A 1 194 ? -0.329 -2.070 -18.414 1.00 84.00 194 LEU A O 1
ATOM 1489 N N . VAL A 1 195 ? -1.764 -0.521 -19.165 1.00 76.56 195 VAL A N 1
ATOM 1490 C CA . VAL A 1 195 ? -1.211 0.564 -18.328 1.00 76.56 195 VAL A CA 1
ATOM 1491 C C . VAL A 1 195 ? -1.273 0.194 -16.847 1.00 76.56 195 VAL A C 1
ATOM 1493 O O . VAL A 1 195 ? -0.305 0.418 -16.121 1.00 76.56 195 VAL A O 1
ATOM 1496 N N . ILE A 1 196 ? -2.387 -0.388 -16.403 1.00 60.22 196 ILE A N 1
ATOM 1497 C CA . ILE A 1 196 ? -2.597 -0.799 -15.010 1.00 60.22 196 ILE A CA 1
ATOM 1498 C C . ILE A 1 196 ? -1.647 -1.933 -14.631 1.00 60.22 196 ILE A C 1
ATOM 1500 O O . ILE A 1 196 ? -0.967 -1.828 -13.612 1.00 60.22 196 ILE A O 1
ATOM 1504 N N . VAL A 1 197 ? -1.539 -2.975 -15.461 1.00 72.81 197 VAL A N 1
ATOM 1505 C CA . VAL A 1 197 ? -0.662 -4.121 -15.180 1.00 72.81 197 VAL A CA 1
ATOM 1506 C C . VAL A 1 197 ? 0.807 -3.698 -15.145 1.00 72.81 197 VAL A C 1
ATOM 1508 O O . VAL A 1 197 ? 1.524 -4.049 -14.211 1.00 72.81 197 VAL A O 1
ATOM 1511 N N . LEU A 1 198 ? 1.259 -2.873 -16.093 1.00 82.19 198 LEU A N 1
ATOM 1512 C CA . LEU A 1 198 ? 2.642 -2.383 -16.096 1.00 82.19 198 LEU A CA 1
ATOM 1513 C C . LEU A 1 198 ? 2.928 -1.475 -14.895 1.00 82.19 198 LEU A C 1
ATOM 1515 O O . LEU A 1 198 ? 3.987 -1.583 -14.283 1.00 82.19 198 LEU A O 1
ATOM 1519 N N . LYS A 1 199 ? 1.984 -0.611 -14.512 1.00 71.31 199 LYS A N 1
ATOM 1520 C CA . LYS A 1 199 ? 2.097 0.186 -13.285 1.00 71.31 199 LYS A CA 1
ATOM 1521 C C . LYS A 1 199 ? 2.096 -0.686 -12.031 1.00 71.31 199 LYS A C 1
ATOM 1523 O O . LYS A 1 199 ? 2.841 -0.381 -11.109 1.00 71.31 199 LYS A O 1
ATOM 1528 N N . SER A 1 200 ? 1.345 -1.785 -12.009 1.00 62.81 200 SER A N 1
ATOM 1529 C CA . SER A 1 200 ? 1.385 -2.776 -10.926 1.00 62.81 200 SER A CA 1
ATOM 1530 C C . SER A 1 200 ? 2.772 -3.390 -10.768 1.00 62.81 200 SER A C 1
ATOM 1532 O O . SER A 1 200 ? 3.287 -3.430 -9.655 1.00 62.81 200 SER A O 1
ATOM 1534 N N . ILE A 1 201 ? 3.404 -3.806 -11.872 1.00 69.88 201 ILE A N 1
ATOM 1535 C CA . ILE A 1 201 ? 4.772 -4.361 -11.875 1.00 69.88 201 ILE A CA 1
ATOM 1536 C C . ILE A 1 201 ? 5.782 -3.355 -11.306 1.00 69.88 201 ILE A C 1
ATOM 1538 O O . ILE A 1 201 ? 6.781 -3.730 -10.700 1.00 69.88 201 ILE A O 1
ATOM 1542 N N . LEU A 1 202 ? 5.512 -2.061 -11.478 1.00 67.06 202 LEU A N 1
ATOM 1543 C CA . LEU A 1 202 ? 6.360 -0.975 -10.995 1.00 67.06 202 LEU A CA 1
ATOM 1544 C C . LEU A 1 202 ? 6.014 -0.494 -9.577 1.00 67.06 202 LEU A C 1
ATOM 1546 O O . LEU A 1 202 ? 6.686 0.411 -9.084 1.00 67.06 202 LEU A O 1
ATOM 1550 N N . GLY A 1 203 ? 4.963 -1.024 -8.938 1.00 57.50 203 GLY A N 1
ATOM 1551 C CA . GLY A 1 203 ? 4.438 -0.486 -7.676 1.00 57.50 203 GLY A CA 1
ATOM 1552 C C . GLY A 1 203 ? 3.845 0.928 -7.809 1.00 57.50 203 GLY A C 1
ATOM 1553 O O . GLY A 1 203 ? 3.812 1.684 -6.846 1.00 57.50 203 GLY A O 1
ATOM 1554 N N . GLN A 1 204 ? 3.410 1.306 -9.012 1.00 57.88 204 GLN A N 1
ATOM 1555 C CA . GLN A 1 204 ? 2.913 2.633 -9.404 1.00 57.88 204 GLN A CA 1
ATOM 1556 C C . GLN A 1 204 ? 1.413 2.624 -9.743 1.00 57.88 204 GLN A C 1
ATOM 1558 O O . GLN A 1 204 ? 0.980 3.341 -10.651 1.00 57.88 204 GLN A O 1
ATOM 1563 N N . LEU A 1 205 ? 0.623 1.768 -9.088 1.00 54.84 205 LEU A N 1
ATOM 1564 C CA . LEU A 1 205 ? -0.797 1.588 -9.400 1.00 54.84 205 LEU A CA 1
ATOM 1565 C C . LEU A 1 205 ? -1.535 2.944 -9.435 1.00 54.84 205 LEU A C 1
ATOM 1567 O O . LEU A 1 205 ? -1.447 3.705 -8.476 1.00 54.84 205 LEU A O 1
ATOM 1571 N N . PRO A 1 206 ? -2.264 3.270 -10.523 1.00 62.03 206 PRO A N 1
ATOM 1572 C CA . PRO A 1 206 ? -3.026 4.519 -10.604 1.00 62.03 206 PRO A CA 1
ATOM 1573 C C . PRO A 1 206 ? -4.239 4.518 -9.659 1.00 62.03 206 PRO A C 1
ATOM 1575 O O . PRO A 1 206 ? -4.824 5.567 -9.404 1.00 62.03 206 PRO A O 1
ATOM 1578 N N . TYR A 1 207 ? -4.628 3.335 -9.180 1.00 73.25 207 TYR A N 1
ATOM 1579 C CA . TYR A 1 207 ? -5.706 3.102 -8.235 1.00 73.25 207 TYR A CA 1
ATOM 1580 C C . TYR A 1 207 ? -5.593 1.691 -7.629 1.00 73.25 207 TYR A C 1
ATOM 1582 O O . TYR A 1 207 ? -4.958 0.799 -8.193 1.00 73.25 207 TYR A O 1
ATOM 1590 N N . ILE A 1 208 ? -6.250 1.488 -6.494 1.00 78.88 208 ILE A N 1
ATOM 1591 C CA . ILE A 1 208 ? -6.393 0.237 -5.754 1.00 78.88 208 ILE A CA 1
ATOM 1592 C C . ILE A 1 208 ? -7.134 -0.802 -6.622 1.00 78.88 208 ILE A C 1
ATOM 1594 O O . ILE A 1 208 ? -8.271 -0.541 -7.025 1.00 78.88 208 ILE A O 1
ATOM 1598 N N . PRO A 1 209 ? -6.545 -1.980 -6.907 1.00 77.50 209 PRO A N 1
ATOM 1599 C CA . PRO A 1 209 ? -7.096 -2.970 -7.831 1.00 77.50 209 PRO A CA 1
ATOM 1600 C C . PRO A 1 209 ? -8.188 -3.814 -7.159 1.00 77.50 209 PRO A C 1
ATOM 1602 O O . PRO A 1 209 ? -8.051 -5.023 -6.981 1.00 77.50 209 PRO A O 1
ATOM 1605 N N . VAL A 1 210 ? -9.282 -3.165 -6.765 1.00 81.62 210 VAL A N 1
ATOM 1606 C CA . VAL A 1 210 ? -10.483 -3.857 -6.290 1.00 81.62 210 VAL A CA 1
ATOM 1607 C C . VAL A 1 210 ? -11.173 -4.563 -7.459 1.00 81.62 210 VAL A C 1
ATOM 1609 O O . VAL A 1 210 ? -11.221 -4.031 -8.568 1.00 81.62 210 VAL A O 1
ATOM 1612 N N . GLU A 1 211 ? -11.760 -5.732 -7.204 1.00 84.62 211 GLU A N 1
ATOM 1613 C CA . GLU A 1 211 ? -12.651 -6.380 -8.171 1.00 84.62 211 GLU A CA 1
ATOM 1614 C C . GLU A 1 211 ? -13.969 -5.586 -8.245 1.00 84.62 211 GLU A C 1
ATOM 1616 O O . GLU A 1 211 ? -14.670 -5.490 -7.228 1.00 84.62 211 GLU A O 1
ATOM 1621 N N . PRO A 1 212 ? -14.335 -4.998 -9.401 1.00 90.25 212 PRO A N 1
ATOM 1622 C CA . PRO A 1 212 ? -15.550 -4.207 -9.505 1.00 90.25 212 PRO A CA 1
ATOM 1623 C C . PRO A 1 212 ? -16.791 -5.109 -9.481 1.00 90.25 212 PRO A C 1
ATOM 1625 O O . PRO A 1 212 ? -16.910 -6.082 -10.225 1.00 90.25 212 PRO A O 1
ATOM 1628 N N . LEU A 1 213 ? -17.754 -4.767 -8.626 1.00 93.94 213 LEU A N 1
ATOM 1629 C CA . LEU A 1 213 ? -19.014 -5.492 -8.469 1.00 93.94 213 LEU A CA 1
ATOM 1630 C C . LEU A 1 213 ? -20.185 -4.598 -8.876 1.00 93.94 213 LEU A C 1
ATOM 1632 O O . LEU A 1 213 ? -20.246 -3.442 -8.475 1.00 93.94 213 LEU A O 1
ATOM 1636 N N . SER A 1 214 ? -21.155 -5.143 -9.616 1.00 95.19 214 SER A N 1
ATOM 1637 C CA . SER A 1 214 ? -22.391 -4.427 -9.963 1.00 95.19 214 SER A CA 1
ATOM 1638 C C . SER A 1 214 ? -23.540 -4.830 -9.045 1.00 95.19 214 SER A C 1
ATOM 1640 O O . SER A 1 214 ? -23.852 -6.012 -8.914 1.00 95.19 214 SER A O 1
ATOM 1642 N N . GLN A 1 215 ? -24.275 -3.869 -8.488 1.00 96.19 215 GLN A N 1
ATOM 1643 C CA . GLN A 1 215 ? -25.540 -4.124 -7.795 1.00 96.19 215 GLN A CA 1
ATOM 1644 C C . GLN A 1 215 ? -26.598 -4.732 -8.729 1.00 96.19 215 GLN A C 1
ATOM 1646 O O . GLN A 1 215 ? -27.505 -5.417 -8.264 1.00 96.19 215 GLN A O 1
ATOM 1651 N N . ARG A 1 216 ? -26.472 -4.505 -10.045 1.00 95.25 216 ARG A N 1
ATOM 1652 C CA . ARG A 1 216 ? -27.406 -4.959 -11.086 1.00 95.25 216 ARG A CA 1
ATOM 1653 C C . ARG A 1 216 ? -27.058 -6.329 -11.672 1.00 95.25 216 ARG A C 1
ATOM 1655 O O . ARG A 1 216 ? -27.744 -6.777 -12.591 1.00 95.25 216 ARG A O 1
ATOM 1662 N N . ASP A 1 217 ? -26.039 -6.999 -11.144 1.00 95.69 217 ASP A N 1
ATOM 1663 C CA . ASP A 1 217 ? -25.688 -8.362 -11.534 1.00 95.69 217 ASP A CA 1
ATOM 1664 C C . ASP A 1 217 ? -26.848 -9.331 -11.246 1.00 95.69 217 ASP A C 1
ATOM 1666 O O . ASP A 1 217 ? -27.395 -9.371 -10.141 1.00 95.69 217 ASP A O 1
ATOM 1670 N N . GLY A 1 218 ? -27.223 -10.134 -12.244 1.00 94.56 218 GLY A N 1
ATOM 1671 C CA . GLY A 1 218 ? -28.365 -11.046 -12.165 1.00 94.56 218 GLY A CA 1
ATOM 1672 C C . GLY A 1 218 ? -28.273 -12.101 -11.059 1.00 94.56 218 GLY A C 1
ATOM 1673 O O . GLY A 1 218 ? -29.308 -12.643 -10.676 1.00 94.56 218 GLY A O 1
ATOM 1674 N N . ARG A 1 219 ? -27.077 -12.373 -10.520 1.00 95.69 219 ARG A N 1
ATOM 1675 C CA . ARG A 1 219 ? -26.875 -13.308 -9.402 1.00 95.69 219 ARG A CA 1
ATOM 1676 C C . ARG A 1 219 ? -27.530 -12.827 -8.109 1.00 95.69 219 ARG A C 1
ATOM 1678 O O . ARG A 1 219 ? -28.080 -13.646 -7.386 1.00 95.69 219 ARG A O 1
ATOM 1685 N N . TRP A 1 220 ? -27.513 -11.520 -7.839 1.00 97.56 220 TRP A N 1
ATOM 1686 C CA . TRP A 1 220 ? -28.002 -10.953 -6.573 1.00 97.56 220 TRP A CA 1
ATOM 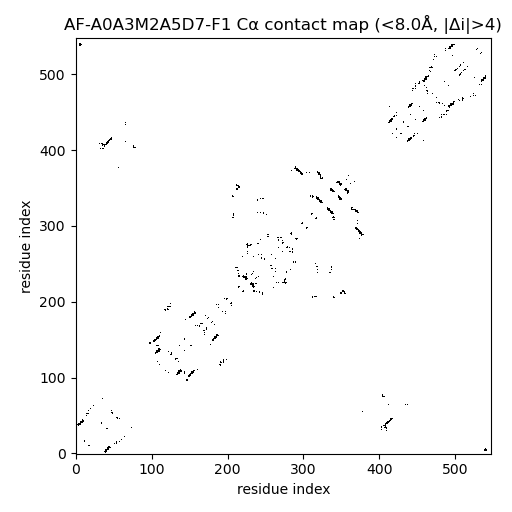1687 C C . TRP A 1 220 ? -28.930 -9.744 -6.730 1.00 97.56 220 TRP A C 1
ATOM 1689 O O . TRP A 1 220 ? -29.538 -9.317 -5.752 1.00 97.56 220 TRP A O 1
ATOM 1699 N N . ALA A 1 221 ? -29.109 -9.185 -7.928 1.00 96.75 221 ALA A N 1
ATOM 1700 C CA . ALA A 1 221 ? -29.913 -7.977 -8.133 1.00 96.75 221 ALA A CA 1
ATOM 1701 C C . ALA A 1 221 ? -31.358 -8.106 -7.622 1.00 96.75 221 ALA A C 1
ATOM 1703 O O . ALA A 1 221 ? -31.931 -7.121 -7.159 1.00 96.75 221 ALA A O 1
ATOM 1704 N N . SER A 1 222 ? -31.949 -9.304 -7.675 1.00 97.31 222 SER A N 1
ATOM 1705 C CA . SER A 1 222 ? -33.301 -9.576 -7.167 1.00 97.31 222 SER A CA 1
ATOM 1706 C C . SER A 1 222 ? -33.362 -9.905 -5.673 1.00 97.31 222 SER A C 1
ATOM 1708 O O . SER A 1 222 ? -34.458 -10.041 -5.127 1.00 97.31 222 SER A O 1
ATOM 1710 N N . VAL A 1 223 ? -32.219 -10.058 -5.001 1.00 97.94 223 VAL A N 1
ATOM 1711 C CA . VAL A 1 223 ? -32.157 -10.353 -3.565 1.00 97.94 223 VAL A CA 1
ATOM 1712 C C . VAL A 1 223 ? -32.662 -9.144 -2.785 1.00 97.94 223 VAL A C 1
ATOM 1714 O O . VAL A 1 223 ? -32.336 -7.997 -3.099 1.00 97.94 223 VAL A O 1
ATOM 1717 N N . ARG A 1 224 ? -33.480 -9.394 -1.757 1.00 98.06 224 ARG A N 1
ATOM 1718 C CA . ARG A 1 224 ? -33.995 -8.352 -0.860 1.00 98.06 224 ARG A CA 1
ATOM 1719 C C . ARG A 1 224 ? -32.839 -7.676 -0.121 1.00 98.06 224 ARG A C 1
ATOM 1721 O O . ARG A 1 224 ? -32.047 -8.351 0.530 1.00 98.06 224 ARG A O 1
ATOM 1728 N N . LEU A 1 225 ? -32.798 -6.349 -0.164 1.00 98.06 225 LEU A N 1
ATOM 1729 C CA . LEU A 1 225 ? -31.826 -5.548 0.575 1.00 98.06 225 LEU A CA 1
ATOM 1730 C C . LEU A 1 225 ? -32.286 -5.363 2.023 1.00 98.06 225 LEU A C 1
ATOM 1732 O O . LEU A 1 225 ? -33.389 -4.855 2.246 1.00 98.06 225 LEU A O 1
ATOM 1736 N N . GLY A 1 226 ? -31.435 -5.710 2.984 1.00 96.38 226 GLY A N 1
ATOM 1737 C CA . GLY A 1 226 ? -31.702 -5.523 4.406 1.00 96.38 226 GLY A CA 1
ATOM 1738 C C . GLY A 1 226 ? -32.713 -6.513 4.999 1.00 96.38 226 GLY A C 1
ATOM 1739 O O . GLY A 1 226 ? -32.863 -7.655 4.553 1.00 96.38 226 GLY A O 1
ATOM 1740 N N . GLU A 1 227 ? -33.395 -6.084 6.058 1.00 96.50 227 GLU A N 1
ATOM 1741 C CA . GLU A 1 227 ? -34.194 -6.960 6.923 1.00 96.50 227 GLU A CA 1
ATOM 1742 C C . GLU A 1 227 ? -35.474 -7.499 6.247 1.00 96.50 227 GLU A C 1
ATOM 1744 O O . GLU A 1 227 ? -35.934 -7.034 5.195 1.00 96.50 227 GLU A O 1
ATOM 1749 N N . VAL A 1 228 ? -36.084 -8.517 6.865 1.00 93.56 228 VAL A N 1
ATOM 1750 C CA . VAL A 1 228 ? -37.405 -9.024 6.458 1.00 93.56 228 VAL A CA 1
ATOM 1751 C C . VAL A 1 228 ? -38.426 -7.882 6.498 1.00 93.56 228 VAL A C 1
ATOM 1753 O O . VAL A 1 228 ? -38.533 -7.173 7.490 1.00 93.56 228 VAL A O 1
ATOM 1756 N N . GLY A 1 229 ? -39.192 -7.721 5.415 1.00 90.31 229 GLY A N 1
ATOM 1757 C CA . GLY A 1 229 ? -40.165 -6.631 5.261 1.00 90.31 229 GLY A CA 1
ATOM 1758 C C . GLY A 1 229 ? -39.660 -5.445 4.434 1.00 90.31 229 GLY A C 1
ATOM 1759 O O . GLY A 1 229 ? -40.467 -4.603 4.044 1.00 90.31 229 GLY A O 1
ATOM 1760 N N . SER A 1 230 ? -38.367 -5.396 4.095 1.00 94.88 230 SER A N 1
ATOM 1761 C CA . SER A 1 230 ? -37.841 -4.430 3.127 1.00 94.88 230 SER A CA 1
ATOM 1762 C C . SER A 1 230 ? -38.491 -4.613 1.741 1.00 94.88 230 SER A C 1
ATOM 1764 O O . SER A 1 230 ? -38.467 -5.724 1.201 1.00 94.88 230 SER A O 1
ATOM 1766 N N . PRO A 1 231 ? -39.039 -3.544 1.124 1.00 94.75 231 PRO A N 1
ATOM 1767 C CA . PRO A 1 231 ? -39.564 -3.582 -0.242 1.00 94.75 231 PRO A CA 1
ATOM 1768 C C . PRO A 1 231 ? -38.466 -3.365 -1.299 1.00 94.75 231 PRO A C 1
ATOM 1770 O O . PRO A 1 231 ? -38.771 -3.134 -2.471 1.00 94.75 231 PRO A O 1
ATOM 1773 N N . LYS A 1 232 ? -37.193 -3.327 -0.886 1.00 96.56 232 LYS A N 1
ATOM 1774 C CA . LYS A 1 232 ? -36.049 -2.978 -1.730 1.00 96.56 232 LYS A CA 1
ATOM 1775 C C . LYS A 1 232 ? -35.193 -4.200 -2.028 1.00 96.56 232 LYS A C 1
ATOM 1777 O O . LYS A 1 232 ? -35.199 -5.188 -1.298 1.00 96.56 232 LYS A O 1
ATOM 1782 N N . THR A 1 233 ? -34.444 -4.108 -3.112 1.00 97.88 233 THR A N 1
ATOM 1783 C CA . THR A 1 233 ? -33.549 -5.153 -3.611 1.00 97.88 233 THR A CA 1
ATOM 1784 C C . THR A 1 233 ? -32.140 -4.599 -3.747 1.00 97.88 233 THR A C 1
ATOM 1786 O O . THR A 1 233 ? -31.968 -3.384 -3.865 1.00 97.88 233 THR A O 1
ATOM 1789 N N . ILE A 1 234 ? -31.135 -5.470 -3.782 1.00 97.44 234 ILE A N 1
ATOM 1790 C CA . ILE A 1 234 ? -29.755 -5.052 -4.053 1.00 97.44 234 ILE A CA 1
ATOM 1791 C C . ILE A 1 234 ? -29.694 -4.310 -5.400 1.00 97.44 234 ILE A C 1
ATOM 1793 O O . ILE A 1 234 ? -29.115 -3.232 -5.482 1.00 97.44 234 ILE A O 1
ATOM 1797 N N . GLY A 1 235 ? -30.410 -4.793 -6.419 1.00 94.19 235 GLY A N 1
ATOM 1798 C CA . GLY A 1 235 ? -30.427 -4.199 -7.756 1.00 94.19 235 GLY A CA 1
ATOM 1799 C C . GLY A 1 235 ? -30.922 -2.762 -7.818 1.00 94.19 235 GLY A C 1
ATOM 1800 O O . GLY A 1 235 ? -30.380 -1.970 -8.587 1.00 94.19 235 GLY A O 1
ATOM 1801 N N . ASN A 1 236 ? -31.919 -2.395 -7.009 1.00 92.38 236 ASN A N 1
ATOM 1802 C CA . ASN A 1 236 ? -32.485 -1.047 -7.058 1.00 92.38 236 ASN A CA 1
ATOM 1803 C C . ASN A 1 236 ? -31.908 -0.082 -6.009 1.00 92.38 236 ASN A C 1
ATOM 1805 O O . ASN A 1 236 ? -31.959 1.119 -6.254 1.00 92.38 236 ASN A O 1
ATOM 1809 N N . TRP A 1 237 ? -31.421 -0.558 -4.857 1.00 94.12 237 TRP A N 1
ATOM 1810 C CA . TRP A 1 237 ? -31.048 0.292 -3.708 1.00 94.12 237 TRP A CA 1
ATOM 1811 C C . TRP A 1 237 ? -29.707 -0.109 -3.047 1.00 94.12 237 TRP A C 1
ATOM 1813 O O . TRP A 1 237 ? -29.361 0.413 -1.991 1.00 94.12 237 TRP A O 1
ATOM 1823 N N . GLY A 1 238 ? -28.949 -1.045 -3.627 1.00 95.88 238 GLY A N 1
ATOM 1824 C CA . GLY A 1 238 ? -27.788 -1.682 -2.991 1.00 95.88 238 GLY A CA 1
ATOM 1825 C C . GLY A 1 238 ? -26.428 -1.005 -3.189 1.00 95.88 238 GLY A C 1
ATOM 1826 O O . GLY A 1 238 ? -25.425 -1.631 -2.860 1.00 95.88 238 GLY A O 1
ATOM 1827 N N . CYS A 1 239 ? -26.349 0.226 -3.703 1.00 96.56 239 CYS A N 1
ATOM 1828 C CA . CYS A 1 239 ? -25.076 0.866 -4.073 1.00 96.56 239 CYS A CA 1
ATOM 1829 C C . CYS A 1 239 ? -24.039 0.876 -2.934 1.00 96.56 239 CYS A C 1
ATOM 1831 O O . CYS A 1 239 ? -22.924 0.385 -3.105 1.00 96.56 239 CYS A O 1
ATOM 1833 N N . LEU A 1 240 ? -24.423 1.331 -1.736 1.00 97.19 240 LEU A N 1
ATOM 1834 C CA . LEU A 1 240 ? -23.518 1.368 -0.579 1.00 97.19 240 LEU A CA 1
ATOM 1835 C C . LEU A 1 240 ? -23.144 -0.033 -0.065 1.00 97.19 240 LEU A C 1
ATOM 1837 O O . LEU A 1 240 ? -22.008 -0.249 0.343 1.00 97.19 240 LEU A O 1
ATOM 1841 N N . LEU A 1 241 ? -24.070 -0.998 -0.115 1.00 98.44 241 LEU A N 1
ATOM 1842 C CA . LEU A 1 241 ? -23.788 -2.393 0.244 1.00 98.44 241 LEU A CA 1
ATOM 1843 C C . LEU A 1 241 ? -22.699 -2.979 -0.667 1.00 98.44 241 LEU A C 1
ATOM 1845 O O . LEU A 1 241 ? -21.773 -3.631 -0.189 1.00 98.44 241 LEU A O 1
ATOM 1849 N N . VAL A 1 242 ? -22.802 -2.748 -1.976 1.00 98.38 242 VAL A N 1
ATOM 1850 C CA . VAL A 1 242 ? -21.833 -3.263 -2.950 1.00 98.38 242 VAL A CA 1
ATOM 1851 C C . VAL A 1 242 ? -20.487 -2.549 -2.812 1.00 98.38 242 VAL A C 1
ATOM 1853 O O . VAL A 1 242 ? -19.456 -3.217 -2.824 1.00 98.38 242 VAL A O 1
ATOM 1856 N N . ALA A 1 243 ? -20.476 -1.234 -2.561 1.00 98.31 243 ALA A N 1
ATOM 1857 C CA . ALA A 1 243 ? -19.251 -0.501 -2.229 1.00 98.31 243 ALA A CA 1
ATOM 1858 C C . ALA A 1 243 ? -18.557 -1.063 -0.973 1.00 98.31 243 ALA A C 1
ATOM 1860 O O . ALA A 1 243 ? -17.349 -1.293 -0.981 1.00 98.31 243 ALA A O 1
ATOM 1861 N N . TYR A 1 244 ? -19.319 -1.365 0.083 1.00 98.25 244 TYR A N 1
ATOM 1862 C CA . TYR A 1 244 ? -18.799 -2.038 1.278 1.00 98.25 244 TYR A CA 1
ATOM 1863 C C . TYR A 1 244 ? -18.327 -3.463 1.016 1.00 98.25 244 TYR A C 1
ATOM 1865 O O . TYR A 1 244 ? -17.359 -3.885 1.633 1.00 98.25 244 TYR A O 1
ATOM 1873 N N . THR A 1 245 ? -18.967 -4.192 0.104 1.00 98.31 245 THR A N 1
ATOM 1874 C CA . THR A 1 245 ? -18.525 -5.539 -0.283 1.00 98.31 245 THR A CA 1
ATOM 1875 C C . THR A 1 245 ? -17.144 -5.475 -0.941 1.00 98.31 245 THR A C 1
ATOM 1877 O O . THR A 1 245 ? -16.236 -6.195 -0.536 1.00 98.31 245 THR A O 1
ATOM 1880 N N . MET A 1 246 ? -16.954 -4.562 -1.901 1.00 97.31 246 MET A N 1
ATOM 1881 C CA . MET A 1 246 ? -15.659 -4.350 -2.563 1.00 97.31 246 MET A CA 1
ATOM 1882 C C . MET A 1 246 ? -14.573 -3.920 -1.563 1.00 97.31 246 MET A C 1
ATOM 1884 O O . MET A 1 246 ? -13.478 -4.478 -1.571 1.00 97.31 246 MET A O 1
ATOM 1888 N N . MET A 1 247 ? -14.890 -2.983 -0.661 1.00 95.44 247 MET A N 1
ATOM 1889 C CA . MET A 1 247 ? -13.973 -2.538 0.396 1.00 95.44 247 MET A CA 1
ATOM 1890 C C . MET A 1 247 ? -13.603 -3.671 1.362 1.00 95.44 247 MET A C 1
ATOM 1892 O O . MET A 1 247 ? -12.425 -3.865 1.640 1.00 95.44 247 MET A O 1
ATOM 1896 N N . ALA A 1 248 ? -14.586 -4.427 1.857 1.00 93.31 248 ALA A N 1
ATOM 1897 C CA . ALA A 1 248 ? -14.362 -5.521 2.797 1.00 93.31 248 ALA A CA 1
ATOM 1898 C C . ALA A 1 248 ? -13.486 -6.623 2.193 1.00 93.31 248 ALA A C 1
ATOM 1900 O O . ALA A 1 248 ? -12.583 -7.113 2.863 1.00 93.31 248 ALA A O 1
ATOM 1901 N N . ASN A 1 249 ? -13.708 -6.959 0.919 1.00 87.38 249 ASN A N 1
ATOM 1902 C CA . ASN A 1 249 ? -12.903 -7.951 0.209 1.00 87.38 249 ASN A CA 1
ATOM 1903 C C . ASN A 1 249 ? -11.463 -7.477 0.004 1.00 87.38 249 ASN A C 1
ATOM 1905 O O . ASN A 1 249 ? -10.539 -8.255 0.217 1.00 87.38 249 ASN A O 1
ATOM 1909 N N . TRP A 1 250 ? -11.268 -6.209 -0.372 1.00 84.25 250 TRP A N 1
ATOM 1910 C CA . TRP A 1 250 ? -9.931 -5.622 -0.492 1.00 84.25 250 TRP A CA 1
ATOM 1911 C C . TRP A 1 250 ? -9.180 -5.615 0.845 1.00 84.25 250 TRP A C 1
ATOM 1913 O O . TRP A 1 250 ? -7.987 -5.890 0.898 1.00 84.25 250 TRP A O 1
ATOM 1923 N N . MET A 1 251 ? -9.893 -5.319 1.930 1.00 79.50 251 MET A N 1
ATOM 1924 C CA . MET A 1 251 ? -9.349 -5.286 3.288 1.00 79.50 251 MET A CA 1
ATOM 1925 C C . MET A 1 251 ? -9.285 -6.667 3.960 1.00 79.50 251 MET A C 1
ATOM 1927 O O . MET A 1 251 ? -8.942 -6.751 5.136 1.00 79.50 251 MET A O 1
ATOM 1931 N N . GLU A 1 252 ? -9.642 -7.734 3.239 1.00 80.06 252 GLU A N 1
ATOM 1932 C CA . GLU A 1 252 ? -9.690 -9.115 3.737 1.00 80.06 252 GLU A CA 1
ATOM 1933 C C . GLU A 1 252 ? -10.501 -9.286 5.038 1.00 80.06 252 GLU A C 1
ATOM 1935 O O . GLU A 1 252 ? -10.221 -10.175 5.849 1.00 80.06 252 GLU A O 1
ATOM 1940 N N . LEU A 1 253 ? -11.534 -8.460 5.243 1.00 81.94 253 LEU A N 1
ATOM 1941 C CA . LEU A 1 253 ? -12.385 -8.556 6.430 1.00 81.94 253 LEU A CA 1
ATOM 1942 C C . LEU A 1 253 ? -13.064 -9.929 6.457 1.00 81.94 253 LEU A C 1
ATOM 1944 O O . LEU A 1 253 ? -13.538 -10.417 5.428 1.00 81.94 253 LEU A O 1
ATOM 1948 N N . ASN A 1 254 ? -13.117 -10.556 7.633 1.00 77.94 254 ASN A N 1
ATOM 1949 C CA . ASN A 1 254 ? -13.643 -11.905 7.855 1.00 77.94 254 ASN A CA 1
ATOM 1950 C C . ASN A 1 254 ? -12.838 -13.030 7.156 1.00 77.94 254 ASN A C 1
ATOM 1952 O O . ASN A 1 254 ? -13.247 -14.192 7.172 1.00 77.94 254 ASN A O 1
ATOM 1956 N N . GLY A 1 255 ? -11.667 -12.718 6.582 1.00 70.25 255 GLY A N 1
ATOM 1957 C CA . GLY A 1 255 ? -10.686 -13.683 6.065 1.00 70.25 255 GLY A CA 1
ATOM 1958 C C . GLY A 1 255 ? -11.126 -14.493 4.840 1.00 70.25 255 GLY A C 1
ATOM 1959 O O . GLY A 1 255 ? -10.419 -15.406 4.415 1.00 70.25 255 GLY A O 1
ATOM 1960 N N . THR A 1 256 ? -12.300 -14.224 4.270 1.00 74.19 256 THR A N 1
ATOM 1961 C CA . THR A 1 256 ? -12.793 -14.853 3.037 1.00 74.19 256 THR A CA 1
ATOM 1962 C C . THR A 1 256 ? -13.646 -13.846 2.265 1.00 74.19 256 THR A C 1
ATOM 1964 O O . THR A 1 256 ? -14.531 -13.243 2.877 1.00 74.19 256 THR A O 1
ATOM 1967 N N . PRO A 1 257 ? -13.427 -13.671 0.945 1.00 81.50 257 PRO A N 1
ATOM 1968 C CA . PRO A 1 257 ? -14.213 -12.743 0.140 1.00 81.50 257 PRO A CA 1
ATOM 1969 C C . PRO A 1 257 ? -15.708 -13.073 0.159 1.00 81.50 257 PRO A C 1
ATOM 1971 O O . PRO A 1 257 ? -16.094 -14.234 0.015 1.00 81.50 257 PRO A O 1
ATOM 1974 N N . LEU A 1 258 ? -16.538 -12.041 0.281 1.00 91.38 258 LEU A N 1
ATOM 1975 C CA . LEU A 1 258 ? -17.996 -12.122 0.236 1.00 91.38 258 LEU A CA 1
ATOM 1976 C C . LEU A 1 258 ? -18.513 -11.577 -1.097 1.00 91.38 258 LEU A C 1
ATOM 1978 O O . LEU A 1 258 ? -18.013 -10.577 -1.618 1.00 91.38 258 LEU A O 1
ATOM 1982 N N . ASN A 1 259 ? -19.564 -12.184 -1.638 1.00 96.31 259 ASN A N 1
ATOM 1983 C CA . ASN A 1 259 ? -20.377 -11.554 -2.676 1.00 96.31 259 ASN A CA 1
ATOM 1984 C C . ASN A 1 259 ? -21.448 -10.620 -2.052 1.00 96.31 259 ASN A C 1
ATOM 1986 O O . ASN A 1 259 ? -21.683 -10.668 -0.842 1.00 96.31 259 ASN A O 1
ATOM 1990 N N . PRO A 1 260 ? -22.136 -9.770 -2.840 1.00 98.31 260 PRO A N 1
ATOM 1991 C CA . PRO A 1 260 ? -23.119 -8.829 -2.292 1.00 98.31 260 PRO A CA 1
ATOM 1992 C C . PRO A 1 260 ? -24.313 -9.461 -1.564 1.00 98.31 260 PRO A C 1
ATOM 1994 O O . PRO A 1 260 ? -24.843 -8.855 -0.634 1.00 98.31 260 PRO A O 1
ATOM 1997 N N . GLU A 1 261 ? -24.754 -10.660 -1.952 1.00 98.12 261 GLU A N 1
ATOM 1998 C CA . GLU A 1 261 ? -25.811 -11.381 -1.233 1.00 98.12 261 GLU A CA 1
ATOM 1999 C C . GLU A 1 261 ? -25.316 -11.872 0.135 1.00 98.12 261 GLU A C 1
ATOM 2001 O O . GLU A 1 261 ? -26.000 -11.678 1.143 1.00 98.12 261 GLU A O 1
ATOM 2006 N N . GLU A 1 262 ? -24.113 -12.443 0.186 1.00 98.06 262 GLU A N 1
ATOM 2007 C CA . GLU A 1 262 ? -23.477 -12.905 1.425 1.00 98.06 262 GLU A CA 1
ATOM 2008 C C . GLU A 1 262 ? -23.205 -11.736 2.377 1.00 98.06 262 GLU A C 1
ATOM 2010 O O . GLU A 1 262 ? -23.545 -11.804 3.559 1.00 98.06 262 GLU A O 1
ATOM 2015 N N . MET A 1 263 ? -22.685 -10.623 1.854 1.00 98.06 263 MET A N 1
ATOM 2016 C CA . MET A 1 263 ? -22.461 -9.399 2.621 1.00 98.06 263 MET A CA 1
ATOM 2017 C C . MET A 1 263 ? -23.776 -8.817 3.157 1.00 98.06 263 MET A C 1
ATOM 2019 O O . MET A 1 263 ? -23.850 -8.416 4.319 1.00 98.06 263 MET A O 1
ATOM 2023 N N . ASN A 1 264 ? -24.848 -8.817 2.358 1.00 98.31 264 ASN A N 1
ATOM 2024 C CA . ASN A 1 264 ? -26.175 -8.389 2.806 1.00 98.31 264 ASN A CA 1
ATOM 2025 C C . ASN A 1 264 ? -26.675 -9.246 3.976 1.00 98.31 264 ASN A C 1
ATOM 2027 O O . ASN A 1 264 ? -27.135 -8.705 4.982 1.00 98.31 264 ASN A O 1
ATOM 2031 N N . ALA A 1 265 ? -26.563 -10.572 3.862 1.00 97.62 265 ALA A N 1
ATOM 2032 C CA . ALA A 1 265 ? -26.958 -11.496 4.920 1.00 97.62 265 ALA A CA 1
ATOM 2033 C C . ALA A 1 265 ? -26.138 -11.276 6.202 1.00 97.62 265 ALA A C 1
ATOM 2035 O O . ALA A 1 265 ? -26.719 -11.173 7.286 1.00 97.62 265 ALA A O 1
ATOM 2036 N N . HIS A 1 266 ? -24.818 -11.123 6.069 1.00 97.25 266 HIS A N 1
ATOM 2037 C CA . HIS A 1 266 ? -23.906 -10.845 7.180 1.00 97.25 266 HIS A CA 1
ATOM 2038 C C . HIS A 1 266 ? -24.257 -9.537 7.894 1.00 97.25 266 HIS A C 1
ATOM 2040 O O . HIS A 1 266 ? -24.462 -9.508 9.105 1.00 97.25 266 HIS A O 1
ATOM 2046 N N . MET A 1 267 ? -24.436 -8.450 7.145 1.00 98.06 267 MET A N 1
ATOM 2047 C CA . MET A 1 267 ? -24.812 -7.149 7.700 1.00 98.06 267 MET A CA 1
ATOM 2048 C C . MET A 1 267 ? -26.190 -7.166 8.383 1.00 98.06 267 MET A C 1
ATOM 2050 O O . MET A 1 267 ? -26.373 -6.500 9.405 1.00 98.06 267 MET A O 1
ATOM 2054 N N . VAL A 1 268 ? -27.165 -7.922 7.863 1.00 97.50 268 VAL A N 1
ATOM 2055 C CA . VAL A 1 268 ? -28.463 -8.121 8.535 1.00 97.50 268 VAL A CA 1
ATOM 2056 C C . VAL A 1 268 ? -28.274 -8.868 9.853 1.00 97.50 268 VAL A C 1
ATOM 2058 O O . VAL A 1 268 ? -28.798 -8.432 10.878 1.00 97.50 268 VAL A O 1
ATOM 2061 N N . GLN A 1 269 ? -27.501 -9.954 9.850 1.00 97.00 269 GLN A N 1
ATOM 2062 C CA . GLN A 1 269 ? -27.242 -10.756 11.046 1.00 97.00 269 GLN A CA 1
ATOM 2063 C C . GLN A 1 269 ? -26.510 -9.960 12.134 1.00 97.00 269 GLN A C 1
ATOM 2065 O O . GLN A 1 269 ? -26.842 -10.085 13.313 1.00 97.00 269 GLN A O 1
ATOM 2070 N N . SER A 1 270 ? -25.576 -9.097 11.740 1.00 96.00 270 SER A N 1
ATOM 2071 C CA . SER A 1 270 ? -24.822 -8.222 12.644 1.00 96.00 270 SER A CA 1
ATOM 2072 C C . SER A 1 270 ? -25.624 -7.009 13.135 1.00 96.00 270 SER A C 1
ATOM 2074 O O . SER A 1 270 ? -25.132 -6.219 13.937 1.00 96.00 270 SER A O 1
ATOM 2076 N N . GLY A 1 271 ? -26.867 -6.829 12.674 1.00 96.50 271 GLY A N 1
ATOM 2077 C CA . GLY A 1 271 ? -27.715 -5.702 13.068 1.00 96.50 271 GLY A CA 1
ATOM 2078 C C . GLY A 1 271 ? -27.292 -4.366 12.451 1.00 96.50 271 GLY A C 1
ATOM 2079 O O . GLY A 1 271 ? -27.655 -3.307 12.970 1.00 96.50 271 GLY A O 1
ATOM 2080 N N . ALA A 1 272 ? -26.552 -4.393 11.341 1.00 96.88 272 ALA A N 1
ATOM 2081 C CA . ALA A 1 272 ? -26.061 -3.214 10.628 1.00 96.88 272 ALA A CA 1
ATOM 2082 C C . ALA A 1 272 ? -27.139 -2.527 9.759 1.00 96.88 272 ALA A C 1
ATOM 2084 O O . ALA A 1 272 ? -26.912 -1.438 9.229 1.00 96.88 272 ALA A O 1
ATOM 2085 N N . PHE A 1 273 ? -28.329 -3.126 9.656 1.00 97.19 273 PHE A N 1
ATOM 2086 C CA . PHE A 1 273 ? -29.494 -2.579 8.960 1.00 97.19 273 PHE A CA 1
ATOM 2087 C C . PHE A 1 273 ? -30.585 -2.081 9.916 1.00 97.19 273 PHE A C 1
ATOM 2089 O O . PHE A 1 273 ? -30.664 -2.476 11.077 1.00 97.19 273 PHE A O 1
ATOM 2096 N N . SER A 1 274 ? -31.418 -1.176 9.406 1.00 95.19 274 SER A N 1
ATOM 2097 C CA . SER A 1 274 ? -32.745 -0.829 9.916 1.00 95.19 274 SER A CA 1
ATOM 2098 C C . SER A 1 274 ? -33.712 -0.893 8.734 1.00 95.19 274 SER A C 1
ATOM 2100 O O . SER A 1 274 ? -33.719 0.011 7.890 1.00 95.19 274 SER A O 1
ATOM 2102 N N . MET A 1 275 ? -34.480 -1.980 8.609 1.00 93.50 275 MET A N 1
ATOM 2103 C CA . MET A 1 275 ? -35.222 -2.315 7.386 1.00 93.50 275 MET A CA 1
ATOM 2104 C C . MET A 1 275 ? -34.296 -2.316 6.151 1.00 93.50 275 MET A C 1
ATOM 2106 O O . MET A 1 275 ? -33.342 -3.089 6.108 1.00 93.50 275 MET A O 1
ATOM 2110 N N . GLN A 1 276 ? -34.542 -1.463 5.150 1.00 93.31 276 GLN A N 1
ATOM 2111 C CA . GLN A 1 276 ? -33.693 -1.307 3.960 1.00 93.31 276 GLN A CA 1
ATOM 2112 C C . GLN A 1 276 ? -32.474 -0.389 4.161 1.00 93.31 276 GLN A C 1
ATOM 2114 O O . GLN A 1 276 ? -31.652 -0.270 3.256 1.00 93.31 276 GLN A O 1
ATOM 2119 N N . TYR A 1 277 ? -32.380 0.319 5.290 1.00 94.25 277 TYR A N 1
ATOM 2120 C CA . TYR A 1 277 ? -31.389 1.378 5.491 1.00 94.25 277 TYR A CA 1
ATOM 2121 C C . TYR A 1 277 ? -30.140 0.850 6.194 1.00 94.25 277 TYR A C 1
ATOM 2123 O O . TYR A 1 277 ? -30.229 0.265 7.274 1.00 94.25 277 TYR A O 1
ATOM 2131 N N . ILE A 1 278 ? -28.975 1.105 5.602 1.00 95.12 278 ILE A N 1
ATOM 2132 C CA . ILE A 1 278 ? -27.670 0.846 6.217 1.00 95.12 278 ILE A CA 1
ATOM 2133 C C . ILE A 1 278 ? -27.452 1.867 7.343 1.00 95.12 278 ILE A C 1
ATOM 2135 O O . ILE A 1 278 ? -27.592 3.073 7.129 1.00 95.12 278 ILE A O 1
ATOM 2139 N N . LYS A 1 279 ? -27.148 1.395 8.557 1.00 95.12 279 LYS A N 1
ATOM 2140 C CA . LYS A 1 279 ? -26.914 2.260 9.726 1.00 95.12 279 LYS A CA 1
ATOM 2141 C C . LYS A 1 279 ? -25.582 3.024 9.608 1.00 95.12 279 LYS A C 1
ATOM 2143 O O . LYS A 1 279 ? -24.647 2.538 8.973 1.00 95.12 279 LYS A O 1
ATOM 2148 N N . PRO A 1 280 ? -25.434 4.188 10.265 1.00 92.75 280 PRO A N 1
ATOM 2149 C CA . PRO A 1 280 ? -24.130 4.833 10.404 1.00 92.75 280 PRO A CA 1
ATOM 2150 C C . PRO A 1 280 ? -23.101 3.882 11.030 1.00 92.75 280 PRO A C 1
ATOM 2152 O O . PRO A 1 280 ? -23.391 3.232 12.033 1.00 92.75 280 PRO A O 1
ATOM 2155 N N . GLY A 1 281 ? -21.908 3.793 10.437 1.00 91.94 281 GLY A N 1
ATOM 2156 C CA . GLY A 1 281 ? -20.857 2.878 10.897 1.00 91.94 281 GLY A CA 1
ATOM 2157 C C . GLY A 1 281 ? -21.152 1.396 10.662 1.00 91.94 281 GLY A C 1
ATOM 2158 O O . GLY A 1 281 ? -20.531 0.551 11.298 1.00 91.94 281 GLY A O 1
ATOM 2159 N N . ALA A 1 282 ? -22.094 1.064 9.775 1.00 95.56 282 ALA A N 1
ATOM 2160 C CA . ALA A 1 282 ? -22.540 -0.304 9.530 1.00 95.56 282 ALA A CA 1
ATOM 2161 C C . ALA A 1 282 ? -21.419 -1.298 9.200 1.00 95.56 282 ALA A C 1
ATOM 2163 O O . ALA A 1 282 ? -21.527 -2.455 9.596 1.00 95.56 282 ALA A O 1
ATOM 2164 N N . LEU A 1 283 ? -20.343 -0.870 8.530 1.00 95.31 283 LEU A N 1
ATOM 2165 C CA . LEU A 1 283 ? -19.212 -1.756 8.246 1.00 95.31 283 LEU A CA 1
ATOM 2166 C C . LEU A 1 283 ? -18.486 -2.176 9.539 1.00 95.31 283 LEU A C 1
ATOM 2168 O O . LEU A 1 283 ? -18.203 -3.353 9.726 1.00 95.31 283 LEU A O 1
ATOM 2172 N N . ALA A 1 284 ? -18.304 -1.248 10.484 1.00 94.44 284 ALA A N 1
ATOM 2173 C CA . ALA A 1 284 ? -17.769 -1.543 11.816 1.00 94.44 284 ALA A CA 1
ATOM 2174 C C . ALA A 1 284 ? -18.752 -2.343 12.686 1.00 94.44 284 ALA A C 1
ATOM 2176 O O . ALA A 1 284 ? -18.336 -3.144 13.510 1.00 94.44 284 ALA A O 1
ATOM 2177 N N . ILE A 1 285 ? -20.065 -2.186 12.491 1.00 95.31 285 ILE A N 1
ATOM 2178 C CA . ILE A 1 285 ? -21.061 -3.057 13.142 1.00 95.31 285 ILE A CA 1
ATOM 2179 C C . ILE A 1 285 ? -20.953 -4.492 12.605 1.00 95.31 285 ILE A C 1
ATOM 2181 O O . ILE A 1 285 ? -21.084 -5.445 13.369 1.00 95.31 285 ILE A O 1
ATOM 2185 N N . ALA A 1 286 ? -20.713 -4.651 11.302 1.00 95.38 286 ALA A N 1
ATOM 2186 C CA . ALA A 1 286 ? -20.574 -5.952 10.659 1.00 95.38 286 ALA A CA 1
ATOM 2187 C C . ALA A 1 286 ? -19.247 -6.653 10.993 1.00 95.38 286 ALA A C 1
ATOM 2189 O O . ALA A 1 286 ? -19.230 -7.879 11.089 1.00 95.38 286 ALA A O 1
ATOM 2190 N N . PHE A 1 287 ? -18.167 -5.895 11.210 1.00 93.31 287 PHE A N 1
ATOM 2191 C CA . PHE A 1 287 ? -16.827 -6.417 11.509 1.00 93.31 287 PHE A CA 1
ATOM 2192 C C . PHE A 1 287 ? -16.197 -5.726 12.740 1.00 93.31 287 PHE A C 1
ATOM 2194 O O . PHE A 1 287 ? -15.156 -5.075 12.632 1.00 93.31 287 PHE A O 1
ATOM 2201 N N . PRO A 1 288 ? -16.796 -5.857 13.939 1.00 88.75 288 PRO A N 1
ATOM 2202 C CA . PRO A 1 288 ? -16.476 -5.016 15.101 1.00 88.75 288 PRO A CA 1
ATOM 2203 C C . PRO A 1 288 ? -15.052 -5.170 15.642 1.00 88.75 288 PRO A C 1
ATOM 2205 O O . PRO A 1 288 ? -14.543 -4.255 16.283 1.00 88.75 288 PRO A O 1
ATOM 2208 N N . ASN A 1 289 ? -14.398 -6.302 15.374 1.00 83.06 289 ASN A N 1
ATOM 2209 C CA . ASN A 1 289 ? -13.032 -6.576 15.831 1.00 83.06 289 ASN A CA 1
ATOM 2210 C C . ASN A 1 289 ? -11.971 -6.302 14.760 1.00 83.06 289 ASN A C 1
ATOM 2212 O O . ASN A 1 289 ? -10.784 -6.436 15.040 1.00 83.06 289 ASN A O 1
ATOM 2216 N N . GLU A 1 290 ? -12.388 -5.960 13.544 1.00 79.69 290 GLU A N 1
ATOM 2217 C CA . GLU A 1 290 ? -11.491 -5.835 12.396 1.00 79.69 290 GLU A CA 1
ATOM 2218 C C . GLU A 1 290 ? -11.481 -4.414 11.854 1.00 79.69 290 GLU A C 1
ATOM 2220 O O . GLU A 1 290 ? -10.450 -3.978 11.357 1.00 79.69 290 GLU A O 1
ATOM 2225 N N . ILE A 1 291 ? -12.582 -3.666 11.998 1.00 86.06 291 ILE A N 1
ATOM 2226 C CA . ILE A 1 291 ? -12.691 -2.308 11.470 1.00 86.06 291 ILE A CA 1
ATOM 2227 C C . ILE A 1 291 ? -13.461 -1.352 12.398 1.00 86.06 291 ILE A C 1
ATOM 2229 O O . ILE A 1 291 ? -14.491 -1.684 12.986 1.00 86.06 291 ILE A O 1
ATOM 2233 N N . THR A 1 292 ? -12.937 -0.140 12.542 1.00 86.81 292 THR A N 1
ATOM 2234 C CA . THR A 1 292 ? -13.433 0.972 13.345 1.00 86.81 292 THR A CA 1
ATOM 2235 C C . THR A 1 292 ? -14.001 2.045 12.424 1.00 86.81 292 THR A C 1
ATOM 2237 O O . THR A 1 292 ? -13.418 2.403 11.403 1.00 86.81 292 THR A O 1
ATOM 2240 N N . ASN A 1 293 ? -15.157 2.588 12.801 1.00 92.62 293 ASN A N 1
ATOM 2241 C CA . ASN A 1 293 ? -15.774 3.712 12.108 1.00 92.62 293 ASN A CA 1
ATOM 2242 C C . ASN A 1 293 ? -15.153 5.036 12.578 1.00 92.62 293 ASN A C 1
ATOM 2244 O O . ASN A 1 293 ? -15.260 5.379 13.756 1.00 92.62 293 ASN A O 1
ATOM 2248 N N . LEU A 1 294 ? -14.574 5.802 11.654 1.00 91.44 294 LEU A N 1
ATOM 2249 C CA . LEU A 1 294 ? -13.984 7.119 11.916 1.00 91.44 294 LEU A CA 1
ATOM 2250 C C . LEU A 1 294 ? -14.907 8.283 11.522 1.00 91.44 294 LEU A C 1
ATOM 2252 O O . LEU A 1 294 ? -14.490 9.446 11.545 1.00 91.44 294 LEU A O 1
ATOM 2256 N N . GLY A 1 295 ? -16.154 7.979 11.163 1.00 92.69 295 GLY A N 1
ATOM 2257 C CA . GLY A 1 295 ? -17.163 8.955 10.775 1.00 92.69 295 GLY A CA 1
ATOM 2258 C C . GLY A 1 295 ? -17.114 9.302 9.291 1.00 92.69 295 GLY A C 1
ATOM 2259 O O . GLY A 1 295 ? -16.683 8.513 8.453 1.00 92.69 295 GLY A O 1
ATOM 2260 N N . TRP A 1 296 ? -17.610 10.489 8.964 1.00 95.38 296 TRP A N 1
ATOM 2261 C CA . TRP A 1 296 ? -17.756 10.962 7.593 1.00 95.38 296 TRP A CA 1
ATOM 2262 C C . TRP A 1 296 ? -17.341 12.428 7.480 1.00 95.38 296 TRP A C 1
ATOM 2264 O O . TRP A 1 296 ? -17.318 13.149 8.480 1.00 95.38 296 TRP A O 1
ATOM 2274 N N . LEU A 1 297 ? -17.012 12.857 6.264 1.00 95.06 297 LEU A N 1
ATOM 2275 C CA . LEU A 1 297 ? -16.853 14.266 5.901 1.00 95.06 297 LEU A CA 1
ATOM 2276 C C . LEU A 1 297 ? -17.710 14.566 4.671 1.00 95.06 297 LEU A C 1
ATOM 2278 O O . LEU A 1 297 ? -17.865 13.703 3.809 1.00 95.06 297 LEU A O 1
ATOM 2282 N N . ASP A 1 298 ? -18.236 15.785 4.574 1.00 93.62 298 ASP A N 1
ATOM 2283 C CA . ASP A 1 298 ? -18.777 16.316 3.321 1.00 93.62 298 ASP A CA 1
ATOM 2284 C C . ASP A 1 298 ? -17.786 17.265 2.643 1.00 93.62 298 ASP A C 1
ATOM 2286 O O . ASP A 1 298 ? -16.818 17.738 3.249 1.00 93.62 298 ASP A O 1
ATOM 2290 N N . LYS A 1 299 ? -18.076 17.580 1.378 1.00 89.81 299 LYS A N 1
ATOM 2291 C CA . LYS A 1 299 ? -17.260 18.461 0.537 1.00 89.81 299 LYS A CA 1
ATOM 2292 C C . LYS A 1 299 ? -17.078 19.889 1.058 1.00 89.81 299 LYS A C 1
ATOM 2294 O O . LYS A 1 299 ? -16.272 20.625 0.498 1.00 89.81 299 LYS A O 1
ATOM 2299 N N . SER A 1 300 ? -17.853 20.328 2.053 1.00 91.62 300 SER A N 1
ATOM 2300 C CA . SER A 1 300 ? -17.664 21.644 2.675 1.00 91.62 300 SER A CA 1
ATOM 2301 C C . SER A 1 300 ? -16.538 21.641 3.712 1.00 91.62 300 SER A C 1
ATOM 2303 O O . SER A 1 300 ? -16.061 22.711 4.095 1.00 91.62 300 SER A O 1
ATOM 2305 N N . SER A 1 301 ? -16.077 20.459 4.139 1.00 92.88 301 SER A N 1
ATOM 2306 C CA . SER A 1 301 ? -14.931 20.325 5.033 1.00 92.88 301 SER A CA 1
ATOM 2307 C C . SER A 1 301 ? -13.627 20.740 4.333 1.00 92.88 301 SER A C 1
ATOM 2309 O O . SER A 1 301 ? -13.340 20.253 3.238 1.00 92.88 301 SER A O 1
ATOM 2311 N N . PRO A 1 302 ? -12.776 21.572 4.967 1.00 87.88 302 PRO A N 1
ATOM 2312 C CA . PRO A 1 302 ? -11.481 21.958 4.404 1.00 87.88 302 PRO A CA 1
ATOM 2313 C C . PRO A 1 302 ? -10.496 20.783 4.280 1.00 87.88 302 PRO A C 1
ATOM 2315 O O . PRO A 1 302 ? -9.561 20.863 3.492 1.00 87.88 302 PRO A O 1
ATOM 2318 N N . ASP A 1 303 ? -10.710 19.703 5.036 1.00 90.00 303 ASP A N 1
ATOM 2319 C CA . ASP A 1 303 ? -9.877 18.490 5.024 1.00 90.00 303 ASP A CA 1
ATOM 2320 C C . ASP A 1 303 ? -10.452 17.379 4.125 1.00 90.00 303 ASP A C 1
ATOM 2322 O O . ASP A 1 303 ? -9.942 16.264 4.088 1.00 90.00 303 ASP A O 1
ATOM 2326 N N . PHE A 1 304 ? -11.543 17.650 3.400 1.00 92.38 304 PHE A N 1
ATOM 2327 C CA . PHE A 1 304 ? -12.246 16.631 2.618 1.00 92.38 304 PHE A CA 1
ATOM 2328 C C . PHE A 1 304 ? -11.329 15.929 1.606 1.00 92.38 304 PHE A C 1
ATOM 2330 O O . PHE A 1 304 ? -11.184 14.710 1.633 1.00 92.38 304 PHE A O 1
ATOM 2337 N N . ASP A 1 305 ? -10.674 16.711 0.749 1.00 89.12 305 ASP A N 1
ATOM 2338 C CA . ASP A 1 305 ? -9.809 16.199 -0.316 1.00 89.12 305 ASP A CA 1
ATOM 2339 C C . ASP A 1 305 ? -8.506 15.596 0.235 1.00 89.12 305 ASP A C 1
ATOM 2341 O O . ASP A 1 305 ? -8.087 14.519 -0.188 1.00 89.12 305 ASP A O 1
ATOM 2345 N N . GLY A 1 306 ? -7.902 16.254 1.231 1.00 81.62 306 GLY A N 1
ATOM 2346 C CA . GLY A 1 306 ? -6.672 15.787 1.873 1.00 81.62 306 GLY A CA 1
ATOM 2347 C C . GLY A 1 306 ? -6.846 14.423 2.536 1.00 81.62 306 GLY A C 1
ATOM 2348 O O . GLY A 1 306 ? -6.019 13.532 2.342 1.00 81.62 306 GLY A O 1
ATOM 2349 N N . ARG A 1 307 ? -7.956 14.223 3.253 1.00 89.50 307 ARG A N 1
ATOM 2350 C CA . ARG A 1 307 ? -8.227 12.965 3.953 1.00 89.50 307 ARG A CA 1
ATOM 2351 C C . ARG A 1 307 ? -8.557 11.811 3.011 1.00 89.50 307 ARG A C 1
ATOM 2353 O O . ARG A 1 307 ? -8.107 10.696 3.259 1.00 89.50 307 ARG A O 1
ATOM 2360 N N . ILE A 1 308 ? -9.315 12.054 1.937 1.00 92.31 308 ILE A N 1
ATOM 2361 C CA . ILE A 1 308 ? -9.589 11.016 0.929 1.00 92.31 308 ILE A CA 1
ATOM 2362 C C . ILE A 1 308 ? -8.277 10.567 0.286 1.00 92.31 308 ILE A C 1
ATOM 2364 O O . ILE A 1 308 ? -8.003 9.371 0.246 1.00 92.31 308 ILE A O 1
ATOM 2368 N N . LYS A 1 309 ? -7.448 11.512 -0.171 1.00 84.06 309 LYS A N 1
ATOM 2369 C CA . LYS A 1 309 ? -6.166 11.196 -0.815 1.00 84.06 309 LYS A CA 1
ATOM 2370 C C . LYS A 1 309 ? -5.226 10.442 0.114 1.00 84.06 309 LYS A C 1
ATOM 2372 O O . LYS A 1 309 ? -4.698 9.424 -0.301 1.00 84.06 309 LYS A O 1
ATOM 2377 N N . ALA A 1 310 ? -5.122 10.852 1.379 1.00 74.62 310 ALA A N 1
ATOM 2378 C CA . ALA A 1 310 ? -4.326 10.130 2.368 1.00 74.62 310 ALA A CA 1
ATOM 2379 C C . ALA A 1 310 ? -4.770 8.664 2.535 1.00 74.62 310 ALA A C 1
ATOM 2381 O O . ALA A 1 310 ? -3.930 7.781 2.653 1.00 74.62 310 ALA A O 1
ATOM 2382 N N . TRP A 1 311 ? -6.079 8.386 2.506 1.00 84.38 311 TRP A N 1
ATOM 2383 C CA . TRP A 1 311 ? -6.590 7.011 2.575 1.00 84.38 311 TRP A CA 1
ATOM 2384 C C . TRP A 1 311 ? -6.249 6.219 1.314 1.00 84.38 311 TRP A C 1
ATOM 2386 O O . TRP A 1 311 ? -5.820 5.073 1.414 1.00 84.38 311 TRP A O 1
ATOM 2396 N N . LEU A 1 312 ? -6.404 6.831 0.139 1.00 80.56 312 LEU A N 1
ATOM 2397 C CA . LEU A 1 312 ? -6.083 6.193 -1.138 1.00 80.56 312 LEU A CA 1
ATOM 2398 C C . LEU A 1 312 ? -4.577 5.921 -1.284 1.00 80.56 312 LEU A C 1
ATOM 2400 O O . LEU A 1 312 ? -4.210 4.846 -1.755 1.00 80.56 312 LEU A O 1
ATOM 2404 N N . ASP A 1 313 ? -3.724 6.840 -0.825 1.00 69.56 313 ASP A N 1
ATOM 2405 C CA . ASP A 1 313 ? -2.264 6.678 -0.762 1.00 69.56 313 ASP A CA 1
ATOM 2406 C C . ASP A 1 313 ? -1.861 5.532 0.182 1.00 69.56 313 ASP A C 1
ATOM 2408 O O . ASP A 1 313 ? -0.929 4.781 -0.102 1.00 69.56 313 ASP A O 1
ATOM 2412 N N . ASP A 1 314 ? -2.620 5.342 1.264 1.00 60.75 314 ASP A N 1
ATOM 2413 C CA . ASP A 1 314 ? -2.490 4.224 2.204 1.00 60.75 314 ASP A CA 1
ATOM 2414 C C . ASP A 1 314 ? -3.160 2.923 1.707 1.00 60.75 314 ASP A C 1
ATOM 2416 O O . ASP A 1 314 ? -3.284 1.953 2.463 1.00 60.75 314 ASP A O 1
ATOM 2420 N N . LEU A 1 315 ? -3.600 2.883 0.443 1.00 68.75 315 LEU A N 1
ATOM 2421 C CA . LEU A 1 315 ? -4.307 1.760 -0.180 1.00 68.75 315 LEU A CA 1
ATOM 2422 C C . LEU A 1 315 ? -5.596 1.356 0.558 1.00 68.75 315 LEU A C 1
ATOM 2424 O O . LEU A 1 315 ? -5.985 0.186 0.562 1.00 68.75 315 LEU A O 1
ATOM 2428 N N . ILE A 1 316 ? -6.287 2.319 1.165 1.00 82.38 316 ILE A N 1
ATOM 2429 C CA . ILE A 1 316 ? -7.611 2.137 1.758 1.00 82.38 316 ILE A CA 1
ATOM 2430 C C . ILE A 1 316 ? -8.654 2.757 0.824 1.00 82.38 316 ILE A C 1
ATOM 2432 O O . ILE A 1 316 ? -8.695 3.980 0.670 1.00 82.38 316 ILE A O 1
ATOM 2436 N N . PRO A 1 317 ? -9.538 1.953 0.215 1.00 93.25 317 PRO A N 1
ATOM 2437 C CA . PRO A 1 317 ? -10.572 2.489 -0.648 1.00 93.25 317 PRO A CA 1
ATOM 2438 C C . PRO A 1 317 ? -11.643 3.203 0.189 1.00 93.25 317 PRO A C 1
ATOM 2440 O O . PRO A 1 317 ? -11.933 2.820 1.325 1.00 93.25 317 PRO A O 1
ATOM 2443 N N . VAL A 1 318 ? -12.236 4.258 -0.370 1.00 97.31 318 VAL A N 1
ATOM 2444 C CA . VAL A 1 318 ? -13.101 5.189 0.373 1.00 97.31 318 VAL A CA 1
ATOM 2445 C C . VAL A 1 318 ? -14.524 5.156 -0.190 1.00 97.31 318 VAL A C 1
ATOM 2447 O O . VAL A 1 318 ? -14.743 5.597 -1.320 1.00 97.31 318 VAL A O 1
ATOM 2450 N N . PRO A 1 319 ? -15.524 4.661 0.562 1.00 98.00 319 PRO A N 1
ATOM 2451 C CA . PRO A 1 319 ? -16.923 4.740 0.160 1.00 98.00 319 PRO A CA 1
ATOM 2452 C C . PRO A 1 319 ? -17.372 6.199 0.108 1.00 98.00 319 PRO A C 1
ATOM 2454 O O . PRO A 1 319 ? -17.246 6.928 1.096 1.00 98.00 319 PRO A O 1
ATOM 2457 N N . ALA A 1 320 ? -17.915 6.625 -1.027 1.00 97.06 320 ALA A N 1
ATOM 2458 C CA . ALA A 1 320 ? -18.214 8.027 -1.261 1.00 97.06 320 ALA A CA 1
ATOM 2459 C C . ALA A 1 320 ? -19.553 8.240 -1.964 1.00 97.06 320 ALA A C 1
ATOM 2461 O O . ALA A 1 320 ? -19.971 7.439 -2.799 1.00 97.06 320 ALA A O 1
ATOM 2462 N N . ARG A 1 321 ? -20.243 9.323 -1.608 1.00 94.00 321 ARG A N 1
ATOM 2463 C CA . ARG A 1 321 ? -21.538 9.694 -2.174 1.00 94.00 321 ARG A CA 1
ATOM 2464 C C . ARG A 1 321 ? -21.355 10.658 -3.337 1.00 94.00 321 ARG A C 1
ATOM 2466 O O . ARG A 1 321 ? -20.648 11.658 -3.208 1.00 94.00 321 ARG A O 1
ATOM 2473 N N . VAL A 1 322 ? -22.068 10.393 -4.420 1.00 91.56 322 VAL A N 1
ATOM 2474 C CA . VAL A 1 322 ? -22.150 11.204 -5.643 1.00 91.56 322 VAL A CA 1
ATOM 2475 C C . VAL A 1 322 ? -23.621 11.500 -5.972 1.00 91.56 322 VAL A C 1
ATOM 2477 O O . VAL A 1 322 ? -24.525 10.997 -5.293 1.00 91.56 322 VAL A O 1
ATOM 2480 N N . ASP A 1 323 ? -23.867 12.346 -6.973 1.00 84.00 323 ASP A N 1
ATOM 2481 C CA . ASP A 1 323 ? -25.212 12.673 -7.473 1.00 84.00 323 ASP A CA 1
ATOM 2482 C C . ASP A 1 323 ? -25.560 11.835 -8.713 1.00 84.00 323 ASP A C 1
ATOM 2484 O O . ASP A 1 323 ? -24.899 11.960 -9.744 1.00 84.00 323 ASP A O 1
ATOM 2488 N N . LEU A 1 324 ? -26.587 10.985 -8.620 1.00 73.00 324 LEU A N 1
ATOM 2489 C CA . LEU A 1 324 ? -26.952 10.011 -9.659 1.00 73.00 324 LEU A CA 1
ATOM 2490 C C . LEU A 1 324 ? -27.588 10.643 -10.904 1.00 73.00 324 LEU A C 1
ATOM 2492 O O . LEU A 1 324 ? -27.444 10.103 -12.001 1.00 73.00 324 LEU A O 1
ATOM 2496 N N . VAL A 1 325 ? -28.322 11.752 -10.753 1.00 67.38 325 VAL A N 1
ATOM 2497 C CA . VAL A 1 325 ? -29.089 12.362 -11.851 1.00 67.38 325 VAL A CA 1
ATOM 2498 C C . VAL A 1 325 ? -28.720 13.836 -12.005 1.00 67.38 325 VAL A C 1
ATOM 2500 O O . VAL A 1 325 ? -29.296 14.704 -11.349 1.00 67.38 325 VAL A O 1
ATOM 2503 N N . PRO A 1 326 ? -27.828 14.158 -12.961 1.00 53.88 326 PRO A N 1
ATOM 2504 C CA . PRO A 1 326 ? -27.359 15.523 -13.168 1.00 53.88 326 PRO A CA 1
ATOM 2505 C C . PRO A 1 326 ? -28.445 16.548 -13.565 1.00 53.88 326 PRO A C 1
ATOM 2507 O O . PRO A 1 326 ? -28.224 17.758 -13.544 1.00 53.88 326 PRO A O 1
ATOM 2510 N N . SER A 1 327 ? -29.632 16.100 -13.978 1.00 52.72 327 SER A N 1
ATOM 2511 C CA . SER A 1 327 ? -30.701 16.974 -14.480 1.00 52.72 327 SER A CA 1
ATOM 2512 C C . SER A 1 327 ? -31.777 17.339 -13.451 1.00 52.72 327 SER A C 1
ATOM 2514 O O . SER A 1 327 ? -32.663 18.134 -13.771 1.00 52.72 327 SER A O 1
ATOM 2516 N N . THR A 1 328 ? -31.755 16.772 -12.242 1.00 54.06 328 THR A N 1
ATOM 2517 C CA . THR A 1 328 ? -32.753 17.058 -11.199 1.00 54.06 328 THR A CA 1
ATOM 2518 C C . THR A 1 328 ? -32.184 17.979 -10.125 1.00 54.06 328 THR A C 1
ATOM 2520 O O . THR A 1 328 ? -31.054 17.829 -9.691 1.00 54.06 328 THR A O 1
ATOM 2523 N N . ALA A 1 329 ? -32.984 18.941 -9.652 1.00 50.75 329 ALA A N 1
ATOM 2524 C CA . ALA A 1 329 ? -32.574 19.859 -8.579 1.00 50.75 329 ALA A CA 1
ATOM 2525 C C . ALA A 1 329 ? -32.453 19.181 -7.194 1.00 50.75 329 ALA A C 1
ATOM 2527 O O . ALA A 1 329 ? -32.019 19.815 -6.232 1.00 50.75 329 ALA A O 1
ATOM 2528 N N . GLN A 1 330 ? -32.875 17.917 -7.076 1.00 48.19 330 GLN A N 1
ATOM 2529 C CA . GLN A 1 330 ? -32.649 17.081 -5.902 1.00 48.19 330 GLN A CA 1
ATOM 2530 C C . GLN A 1 330 ? -31.469 16.155 -6.177 1.00 48.19 330 GLN A C 1
ATOM 2532 O O . GLN A 1 330 ? -31.485 15.435 -7.168 1.00 48.19 330 GLN A O 1
ATOM 2537 N N . TRP A 1 331 ? -30.494 16.190 -5.268 1.00 55.06 331 TRP A N 1
ATOM 2538 C CA . TRP A 1 331 ? -29.366 15.268 -5.203 1.00 55.06 331 TRP A CA 1
ATOM 2539 C C . TRP A 1 331 ? -29.902 13.840 -5.039 1.00 55.06 331 TRP A C 1
ATOM 2541 O O . TRP A 1 331 ? -30.344 13.470 -3.944 1.00 55.06 331 TRP A O 1
ATOM 2551 N N . GLU A 1 332 ? -29.910 13.049 -6.109 1.00 67.81 332 GLU A N 1
ATOM 2552 C CA . GLU A 1 332 ? -30.305 11.644 -6.023 1.00 67.81 332 GLU A CA 1
ATOM 2553 C C . GLU A 1 332 ? -29.112 10.850 -5.484 1.00 67.81 332 GLU A C 1
ATOM 2555 O O . GLU A 1 332 ? -28.048 10.783 -6.093 1.00 67.81 332 GLU A O 1
ATOM 2560 N N . GLN A 1 333 ? -29.264 10.298 -4.279 1.00 78.31 333 GLN A N 1
ATOM 2561 C CA . GLN A 1 333 ? -28.176 9.655 -3.547 1.00 78.31 333 GLN A CA 1
ATOM 2562 C C . GLN A 1 333 ? -27.667 8.398 -4.271 1.00 78.31 333 GLN A C 1
ATOM 2564 O O . GLN A 1 333 ? -28.383 7.400 -4.349 1.00 78.31 333 GLN A O 1
ATOM 2569 N N . HIS A 1 334 ? -26.398 8.412 -4.686 1.00 92.25 334 HIS A N 1
ATOM 2570 C CA . HIS A 1 334 ? -25.662 7.225 -5.132 1.00 92.25 334 HIS A CA 1
ATOM 2571 C C . HIS A 1 334 ? -24.325 7.097 -4.410 1.00 92.25 334 HIS A C 1
ATOM 2573 O O . HIS A 1 334 ? -23.726 8.097 -4.024 1.00 92.25 334 HIS A O 1
ATOM 2579 N N . TRP A 1 335 ? -23.877 5.863 -4.203 1.00 95.50 335 TRP A N 1
ATOM 2580 C CA . TRP A 1 335 ? -22.630 5.556 -3.511 1.00 95.50 335 TRP A CA 1
ATOM 2581 C C . TRP A 1 335 ? -21.703 4.784 -4.435 1.00 95.50 335 TRP A C 1
ATOM 2583 O O . TRP A 1 335 ? -22.129 3.824 -5.069 1.00 95.50 335 TRP A O 1
ATOM 2593 N N . VAL A 1 336 ? -20.440 5.183 -4.459 1.00 97.12 336 VAL A N 1
ATOM 2594 C CA . VAL A 1 336 ? -19.357 4.563 -5.226 1.00 97.12 336 VAL A CA 1
ATOM 2595 C C . VAL A 1 336 ? -18.201 4.228 -4.288 1.00 97.12 336 VAL A C 1
ATOM 2597 O O . VAL A 1 336 ? -18.163 4.708 -3.150 1.00 97.12 336 VAL A O 1
ATOM 2600 N N . LEU A 1 337 ? -17.254 3.408 -4.739 1.00 98.31 337 LEU A N 1
ATOM 2601 C CA . LEU A 1 337 ? -16.015 3.172 -4.002 1.00 98.31 337 LEU A CA 1
ATOM 2602 C C . LEU A 1 337 ? -14.874 3.912 -4.693 1.00 98.31 337 LEU A C 1
ATOM 2604 O O . LEU A 1 337 ? -14.509 3.555 -5.810 1.00 98.31 337 LEU A O 1
ATOM 2608 N N . LEU A 1 338 ? -14.314 4.936 -4.050 1.00 97.75 338 LEU A N 1
ATOM 2609 C CA . LEU A 1 338 ? -13.111 5.594 -4.553 1.00 97.75 338 LEU A CA 1
ATOM 2610 C C . LEU A 1 338 ? -11.921 4.669 -4.346 1.00 97.75 338 LEU A C 1
ATOM 2612 O O . LEU A 1 338 ? -11.733 4.118 -3.259 1.00 97.75 338 LEU A O 1
ATOM 2616 N N . ILE A 1 339 ? -11.129 4.519 -5.397 1.00 93.88 339 ILE A N 1
ATOM 2617 C CA . ILE A 1 339 ? -10.003 3.587 -5.443 1.00 93.88 339 ILE A CA 1
ATOM 2618 C C . ILE A 1 339 ? -8.711 4.263 -5.878 1.00 93.88 339 ILE A C 1
ATOM 2620 O O . ILE A 1 339 ? -7.644 3.695 -5.718 1.00 93.88 339 ILE A O 1
ATOM 2624 N N . GLY A 1 340 ? -8.763 5.487 -6.383 1.00 87.69 340 GLY A N 1
ATOM 2625 C CA . GLY A 1 340 ? -7.564 6.244 -6.708 1.00 87.69 340 GLY A CA 1
ATOM 2626 C C . GLY A 1 340 ? -7.904 7.660 -7.117 1.00 87.69 340 GLY A C 1
ATOM 2627 O O . GLY A 1 340 ? -9.060 8.090 -7.049 1.00 87.69 340 GLY A O 1
ATOM 2628 N N . TYR A 1 341 ? -6.888 8.388 -7.544 1.00 85.12 341 TYR A N 1
ATOM 2629 C CA . TYR A 1 341 ? -7.045 9.727 -8.080 1.00 85.12 341 TYR A CA 1
ATOM 2630 C C . TYR A 1 341 ? -5.895 10.052 -9.029 1.00 85.12 341 TYR A C 1
ATOM 2632 O O . TYR A 1 341 ? -4.789 9.526 -8.909 1.00 85.12 341 TYR A O 1
ATOM 2640 N N . ASP A 1 342 ? -6.152 10.946 -9.972 1.00 75.25 342 ASP A N 1
ATOM 2641 C CA . ASP A 1 342 ? -5.140 11.495 -10.863 1.00 75.25 342 ASP A CA 1
ATOM 2642 C C . ASP A 1 342 ? -5.433 12.973 -11.173 1.00 75.25 342 ASP A C 1
ATOM 2644 O O . ASP A 1 342 ? -6.241 13.634 -10.516 1.00 75.25 342 ASP A O 1
ATOM 2648 N N . ASN A 1 343 ? -4.760 13.515 -12.189 1.00 71.56 343 ASN A N 1
ATOM 2649 C CA . ASN A 1 343 ? -4.938 14.903 -12.615 1.00 71.56 343 ASN A CA 1
ATOM 2650 C C . ASN A 1 343 ? -6.351 15.209 -13.149 1.00 71.56 343 ASN A C 1
ATOM 2652 O O . ASN A 1 343 ? -6.677 16.381 -13.336 1.00 71.56 343 ASN A O 1
ATOM 2656 N N . ARG A 1 344 ? -7.162 14.186 -13.439 1.00 71.88 344 ARG A N 1
ATOM 2657 C CA . ARG A 1 344 ? -8.547 14.304 -13.910 1.00 71.88 344 ARG A CA 1
ATOM 2658 C C . ARG A 1 344 ? -9.569 14.187 -12.778 1.00 71.88 344 ARG A C 1
ATOM 2660 O O . ARG A 1 344 ? -10.741 14.410 -13.044 1.00 71.88 344 ARG A O 1
ATOM 2667 N N . GLY A 1 345 ? -9.151 13.861 -11.554 1.00 85.44 345 GLY A N 1
ATOM 2668 C CA . GLY A 1 345 ? -10.032 13.728 -10.394 1.00 85.44 345 GLY A CA 1
ATOM 2669 C C . GLY A 1 345 ? -9.988 12.331 -9.782 1.00 85.44 345 GLY A C 1
ATOM 2670 O O . GLY A 1 345 ? -8.994 11.615 -9.897 1.00 85.44 345 GLY A O 1
ATOM 2671 N N . TYR A 1 346 ? -11.063 11.951 -9.094 1.00 93.50 346 TYR A N 1
ATOM 2672 C CA . TYR A 1 346 ? -11.155 10.654 -8.426 1.00 93.50 346 TYR A CA 1
ATOM 2673 C C . TYR A 1 346 ? -11.527 9.527 -9.392 1.00 93.50 346 TYR A C 1
ATOM 2675 O O . TYR A 1 346 ? -12.390 9.687 -10.257 1.00 93.50 346 TYR A O 1
ATOM 2683 N N . ILE A 1 347 ? -10.911 8.366 -9.182 1.00 92.00 347 ILE A N 1
ATOM 2684 C CA . ILE A 1 347 ? -11.199 7.106 -9.867 1.00 92.00 347 ILE A CA 1
ATOM 2685 C C . ILE A 1 347 ? -12.052 6.253 -8.927 1.00 92.00 347 ILE A C 1
ATOM 2687 O O . ILE A 1 347 ? -11.730 6.111 -7.743 1.00 92.00 347 ILE A O 1
ATOM 2691 N N . MET A 1 348 ? -13.133 5.682 -9.448 1.00 95.56 348 MET A N 1
ATOM 2692 C CA . MET A 1 348 ? -14.092 4.884 -8.689 1.00 95.56 348 MET A CA 1
ATOM 2693 C C . MET A 1 348 ? -14.308 3.503 -9.307 1.00 95.56 348 MET A C 1
ATOM 2695 O O . MET A 1 348 ? -14.267 3.356 -10.526 1.00 95.56 348 MET A O 1
ATOM 2699 N N . ALA A 1 349 ? -14.622 2.522 -8.465 1.00 95.81 349 ALA A N 1
ATOM 2700 C CA . ALA A 1 349 ? -15.387 1.346 -8.858 1.00 95.81 349 ALA A CA 1
ATOM 2701 C C . ALA A 1 349 ? -16.876 1.642 -8.620 1.00 95.81 349 ALA A C 1
ATOM 2703 O O . ALA A 1 349 ? -17.299 1.887 -7.481 1.00 95.81 349 ALA A O 1
ATOM 2704 N N . ASP A 1 350 ? -17.664 1.666 -9.693 1.00 95.38 350 ASP A N 1
ATOM 2705 C CA . ASP A 1 350 ? -19.066 2.072 -9.644 1.00 95.38 350 ASP A CA 1
ATOM 2706 C C . ASP A 1 350 ? -19.996 0.859 -9.488 1.00 95.38 350 ASP A C 1
ATOM 2708 O O . ASP A 1 350 ? -20.117 0.047 -10.410 1.00 95.38 350 ASP A O 1
ATOM 2712 N N . PRO A 1 351 ? -20.724 0.731 -8.363 1.00 96.31 351 PRO A N 1
ATOM 2713 C CA . PRO A 1 351 ? -21.651 -0.372 -8.166 1.00 96.31 351 PRO A CA 1
ATOM 2714 C C . PRO A 1 351 ? -22.873 -0.315 -9.088 1.00 96.31 351 PRO A C 1
ATOM 2716 O O . PRO A 1 351 ? -23.570 -1.319 -9.221 1.00 96.31 351 PRO A O 1
ATOM 2719 N N . TRP A 1 352 ? -23.168 0.810 -9.742 1.00 91.31 352 TRP A N 1
ATOM 2720 C CA . TRP A 1 352 ? -24.284 0.894 -10.684 1.00 91.31 352 TRP A CA 1
ATOM 2721 C C . TRP A 1 352 ? -23.990 0.169 -11.999 1.00 91.31 352 TRP A C 1
ATOM 2723 O O . TRP A 1 352 ? -24.829 -0.592 -12.496 1.00 91.31 352 TRP A O 1
ATOM 2733 N N . THR A 1 353 ? -22.799 0.389 -12.554 1.00 85.12 353 THR A N 1
ATOM 2734 C CA . THR A 1 353 ? -22.360 -0.173 -13.839 1.00 85.12 353 THR A CA 1
ATOM 2735 C C . THR A 1 353 ? -21.558 -1.460 -13.662 1.00 85.12 353 THR A C 1
ATOM 2737 O O . THR A 1 353 ? -21.648 -2.344 -14.509 1.00 85.12 353 THR A O 1
ATOM 2740 N N . GLY A 1 354 ? -20.860 -1.619 -12.534 1.00 87.31 354 GLY A N 1
ATOM 2741 C CA . GLY A 1 354 ? -19.839 -2.653 -12.352 1.00 87.31 354 GLY A CA 1
ATOM 2742 C C . GLY A 1 354 ? -18.536 -2.334 -13.081 1.00 87.31 354 GLY A C 1
ATOM 2743 O O . GLY A 1 354 ? -17.777 -3.250 -13.382 1.00 87.31 354 GLY A O 1
ATOM 2744 N N . GLU A 1 355 ? -18.294 -1.064 -13.404 1.00 87.06 355 GLU A N 1
ATOM 2745 C CA . GLU A 1 355 ? -17.125 -0.615 -14.158 1.00 87.06 355 GLU A CA 1
ATOM 2746 C C . GLU A 1 355 ? -16.257 0.325 -13.317 1.00 87.06 355 GLU A C 1
ATOM 2748 O O . GLU A 1 355 ? -16.715 0.948 -12.355 1.00 87.06 355 GLU A O 1
ATOM 2753 N N . ILE A 1 356 ? -14.985 0.423 -13.700 1.00 88.94 356 ILE A N 1
ATOM 2754 C CA . ILE A 1 356 ? -14.052 1.411 -13.160 1.00 88.94 356 ILE A CA 1
ATOM 2755 C C . ILE A 1 356 ? -14.053 2.630 -14.080 1.00 88.94 356 ILE A C 1
ATOM 2757 O O . ILE A 1 356 ? -13.977 2.486 -15.300 1.00 88.94 356 ILE A O 1
ATOM 2761 N N . GLY A 1 357 ? -14.103 3.828 -13.505 1.00 87.12 357 GLY A N 1
ATOM 2762 C CA . GLY A 1 357 ? -14.061 5.072 -14.269 1.00 87.12 357 GLY A CA 1
ATOM 2763 C C . GLY A 1 357 ? -13.771 6.290 -13.403 1.00 87.12 357 GLY A C 1
ATOM 2764 O O . GLY A 1 357 ? -13.671 6.194 -12.180 1.00 87.12 357 GLY A O 1
ATOM 2765 N N . HIS A 1 358 ? -13.634 7.453 -14.035 1.00 89.69 358 HIS A N 1
ATOM 2766 C CA . HIS A 1 358 ? -13.520 8.722 -13.320 1.00 89.69 358 HIS A CA 1
ATOM 2767 C C . HIS A 1 358 ? -14.891 9.188 -12.841 1.00 89.69 358 HIS A C 1
ATOM 2769 O O . HIS A 1 358 ? -15.864 9.163 -13.596 1.00 89.69 358 HIS A O 1
ATOM 2775 N N . VAL A 1 359 ? -14.957 9.665 -11.596 1.00 91.12 359 VAL A N 1
ATOM 2776 C CA . VAL A 1 359 ? -16.194 10.209 -11.013 1.00 91.12 359 VAL A CA 1
ATOM 2777 C C . VAL A 1 359 ? -16.742 11.330 -11.891 1.00 91.12 359 VAL A C 1
ATOM 2779 O O . VAL A 1 359 ? -17.923 11.322 -12.220 1.00 91.12 359 VAL A O 1
ATOM 2782 N N . ASP A 1 360 ? -15.882 12.251 -12.323 1.00 86.06 360 ASP A N 1
ATOM 2783 C CA . ASP A 1 360 ? -16.297 13.448 -13.060 1.00 86.06 360 ASP A CA 1
ATOM 2784 C C . ASP A 1 360 ? -16.734 13.158 -14.509 1.00 86.06 360 ASP A C 1
ATOM 2786 O O . ASP A 1 360 ? -17.429 13.980 -15.107 1.00 86.06 360 ASP A O 1
ATOM 2790 N N . ASP A 1 361 ? -16.396 11.986 -15.061 1.00 84.44 361 ASP A N 1
ATOM 2791 C CA . ASP A 1 361 ? -16.852 11.559 -16.392 1.00 84.44 361 ASP A CA 1
ATOM 2792 C C . ASP A 1 361 ? -18.301 11.027 -16.354 1.00 84.44 361 ASP A C 1
ATOM 2794 O O . ASP A 1 361 ? -19.030 11.124 -17.342 1.00 84.44 361 ASP A O 1
ATOM 2798 N N . VAL A 1 362 ? -18.728 10.471 -15.214 1.00 82.00 362 VAL A N 1
ATOM 2799 C CA . VAL A 1 362 ? -20.042 9.822 -15.039 1.00 82.00 362 VAL A CA 1
ATOM 2800 C C . VAL A 1 362 ? -21.010 10.710 -14.250 1.00 82.00 362 VAL A C 1
ATOM 2802 O O . VAL A 1 362 ? -22.186 10.824 -14.599 1.00 82.00 362 VAL A O 1
ATOM 2805 N N . TYR A 1 363 ? -20.515 11.379 -13.209 1.00 85.81 363 TYR A N 1
ATOM 2806 C CA . TYR A 1 363 ? -21.282 12.145 -12.227 1.00 85.81 363 TYR A CA 1
ATOM 2807 C C . TYR A 1 363 ? -20.878 13.625 -12.250 1.00 85.81 363 TYR A C 1
ATOM 2809 O O . TYR A 1 363 ? -20.291 14.166 -11.313 1.00 85.81 363 TYR A O 1
ATOM 2817 N N . THR A 1 364 ? -21.234 14.312 -13.337 1.00 75.12 364 THR A N 1
ATOM 2818 C CA . THR A 1 364 ? -20.803 15.692 -13.636 1.00 75.12 364 THR A CA 1
ATOM 2819 C C . THR A 1 364 ? -21.354 16.762 -12.680 1.00 75.12 364 THR A C 1
ATOM 2821 O O . THR A 1 364 ? -20.900 17.907 -12.691 1.00 75.12 364 THR A O 1
ATOM 2824 N N . ASN A 1 365 ? -22.351 16.428 -11.854 1.00 67.94 365 ASN A N 1
ATOM 2825 C CA . ASN A 1 365 ? -23.017 17.360 -10.946 1.00 67.94 365 ASN A CA 1
ATOM 2826 C C . ASN A 1 365 ? -22.337 17.427 -9.574 1.00 67.94 365 ASN A C 1
ATOM 2828 O O . ASN A 1 365 ? -22.833 16.946 -8.558 1.00 67.94 365 ASN A O 1
ATOM 2832 N N . GLY A 1 366 ? -21.193 18.104 -9.535 1.00 68.69 366 GLY A N 1
ATOM 2833 C CA . GLY A 1 366 ? -20.543 18.474 -8.278 1.00 68.69 366 GLY A CA 1
ATOM 2834 C C . GLY A 1 366 ? -19.673 17.390 -7.642 1.00 68.69 366 GLY A C 1
ATOM 2835 O O . GLY A 1 366 ? -19.300 17.580 -6.482 1.00 68.69 366 GLY A O 1
ATOM 2836 N N . GLY A 1 367 ? -19.344 16.331 -8.392 1.00 84.31 367 GLY A N 1
ATOM 2837 C CA . GLY A 1 367 ? -18.342 15.324 -8.047 1.00 84.31 367 GLY A CA 1
ATOM 2838 C C . GLY A 1 367 ? -18.651 14.570 -6.755 1.00 84.31 367 GLY A C 1
ATOM 2839 O O . GLY A 1 367 ? -19.803 14.263 -6.443 1.00 84.31 367 GLY A O 1
ATOM 2840 N N . VAL A 1 368 ? -17.604 14.276 -5.983 1.00 92.25 368 VAL A N 1
ATOM 2841 C CA . VAL A 1 368 ? -17.734 13.611 -4.681 1.00 92.25 368 VAL A CA 1
ATOM 2842 C C . VAL A 1 368 ? -18.310 14.580 -3.642 1.00 92.25 368 VAL A C 1
ATOM 2844 O O . VAL A 1 368 ? -17.783 15.670 -3.418 1.00 92.25 368 VAL A O 1
ATOM 2847 N N . LEU A 1 369 ? -19.401 14.181 -2.986 1.00 92.00 369 LEU A N 1
ATOM 2848 C CA . LEU A 1 369 ? -20.164 15.023 -2.056 1.00 92.00 369 LEU A CA 1
ATOM 2849 C C . LEU A 1 369 ? -19.901 14.694 -0.591 1.00 92.00 369 LEU A C 1
ATOM 2851 O O . LEU A 1 369 ? -19.955 15.584 0.257 1.00 92.00 369 LEU A O 1
ATOM 2855 N N . GLU A 1 370 ? -19.673 13.418 -0.299 1.00 94.25 370 GLU A N 1
ATOM 2856 C CA . GLU A 1 370 ? -19.493 12.878 1.046 1.00 94.25 370 GLU A CA 1
ATOM 2857 C C . GLU A 1 370 ? -18.588 11.652 0.983 1.00 94.25 370 GLU A C 1
ATOM 2859 O O . GLU A 1 370 ? -18.632 10.915 0.001 1.00 94.25 370 GLU A O 1
ATOM 2864 N N . ALA A 1 371 ? -17.794 11.421 2.022 1.00 97.00 371 ALA A N 1
ATOM 2865 C CA . ALA A 1 371 ? -16.901 10.275 2.137 1.00 97.00 371 ALA A CA 1
ATOM 2866 C C . ALA A 1 371 ? -17.007 9.663 3.537 1.00 97.00 371 ALA A C 1
ATOM 2868 O O . ALA A 1 371 ? -17.061 10.388 4.535 1.00 97.00 371 ALA A O 1
ATOM 2869 N N . LEU A 1 372 ? -17.042 8.331 3.602 1.00 97.56 372 LEU A N 1
ATOM 2870 C CA . LEU A 1 372 ? -17.070 7.558 4.844 1.00 97.56 372 LEU A CA 1
ATOM 2871 C C . LEU A 1 372 ? -15.677 7.009 5.134 1.00 97.56 372 LEU A C 1
ATOM 2873 O O . LEU A 1 372 ? -15.044 6.430 4.254 1.00 97.56 372 LEU A O 1
ATOM 2877 N N . PHE A 1 373 ? -15.228 7.138 6.379 1.00 94.75 373 PHE A N 1
ATOM 2878 C CA . PHE A 1 373 ? -13.886 6.739 6.782 1.00 94.75 373 PHE A CA 1
ATOM 2879 C C . PHE A 1 373 ? -13.934 5.583 7.769 1.00 94.75 373 PHE A C 1
ATOM 2881 O O . PHE A 1 373 ? -14.605 5.641 8.802 1.00 94.75 373 PHE A O 1
ATOM 2888 N N . TYR A 1 374 ? -13.157 4.555 7.456 1.00 90.62 374 TYR A N 1
ATOM 2889 C CA . TYR A 1 374 ? -12.959 3.383 8.288 1.00 90.62 374 TYR A CA 1
ATOM 2890 C C . TYR A 1 374 ? -11.462 3.078 8.395 1.00 90.62 374 TYR A C 1
ATOM 2892 O O . TYR A 1 374 ? -10.694 3.421 7.493 1.00 90.62 374 TYR A O 1
ATOM 2900 N N . ASP A 1 375 ? -11.061 2.459 9.498 1.00 76.94 375 ASP A N 1
ATOM 2901 C CA . ASP A 1 375 ? -9.686 2.011 9.755 1.00 76.94 375 ASP A CA 1
ATOM 2902 C C . ASP A 1 375 ? -9.704 0.696 10.538 1.00 76.94 375 ASP A C 1
ATOM 2904 O O . ASP A 1 375 ? -10.739 0.347 11.091 1.00 76.94 375 ASP A O 1
ATOM 2908 N N . TYR A 1 376 ? -8.614 -0.060 10.586 1.00 66.19 376 TYR A N 1
ATOM 2909 C CA . TYR A 1 376 ? -8.597 -1.359 11.265 1.00 66.19 376 TYR A CA 1
ATOM 2910 C C . TYR A 1 376 ? -8.744 -1.229 12.799 1.00 66.19 376 TYR A C 1
ATOM 2912 O O . TYR A 1 376 ? -8.218 -0.297 13.404 1.00 66.19 376 TYR A O 1
ATOM 2920 N N . THR A 1 377 ? -9.455 -2.161 13.450 1.00 58.53 377 THR A N 1
ATOM 2921 C CA . THR A 1 377 ? -9.648 -2.160 14.920 1.00 58.53 377 THR A CA 1
ATOM 2922 C C . THR A 1 377 ? -8.509 -2.863 15.672 1.00 58.53 377 THR A C 1
ATOM 2924 O O . THR A 1 377 ? -8.100 -3.972 15.333 1.00 58.53 377 THR A O 1
ATOM 2927 N N . ASP A 1 378 ? -8.062 -2.248 16.773 1.00 40.12 378 ASP A N 1
ATOM 2928 C CA . ASP A 1 378 ? -6.973 -2.686 17.667 1.00 40.12 378 ASP A CA 1
ATOM 2929 C C . ASP A 1 378 ? -7.425 -3.614 18.829 1.00 40.12 378 ASP A C 1
ATOM 2931 O O . ASP A 1 378 ? -6.900 -3.551 19.939 1.00 40.12 378 ASP A O 1
ATOM 2935 N N . THR A 1 379 ? -8.426 -4.486 18.640 1.00 34.00 379 THR A N 1
ATOM 2936 C CA . THR A 1 379 ? -8.905 -5.371 19.728 1.00 34.00 379 THR A CA 1
ATOM 2937 C C . THR A 1 379 ? -8.943 -6.842 19.323 1.00 34.00 379 THR A C 1
ATOM 2939 O O . THR A 1 379 ? -9.910 -7.311 18.728 1.00 34.00 379 THR A O 1
ATOM 2942 N N . GLN A 1 380 ? -7.919 -7.607 19.708 1.00 29.56 380 GLN A N 1
ATOM 2943 C CA . GLN A 1 380 ? -7.983 -9.076 19.703 1.00 29.56 380 GLN A CA 1
ATOM 2944 C C . GLN A 1 380 ? -8.670 -9.609 20.984 1.00 29.56 380 GLN A C 1
ATOM 2946 O O . GLN A 1 380 ? -8.274 -9.224 22.088 1.00 29.56 380 GLN A O 1
ATOM 2951 N N . PRO A 1 381 ? -9.648 -10.535 20.884 1.00 28.77 381 PRO A N 1
ATOM 2952 C CA . PRO A 1 381 ? -10.040 -11.435 21.976 1.00 28.77 381 PRO A CA 1
ATOM 2953 C C . PRO A 1 381 ? -8.907 -12.424 22.335 1.00 28.77 381 PRO A C 1
ATOM 2955 O O . PRO A 1 381 ? -8.024 -12.662 21.510 1.00 28.77 381 PRO A O 1
ATOM 2958 N N . PRO A 1 382 ? -8.911 -13.048 23.534 1.00 28.42 382 PRO A N 1
ATOM 2959 C CA . PRO A 1 382 ? -7.852 -13.973 23.940 1.00 28.42 382 PRO A CA 1
ATOM 2960 C C . PRO A 1 382 ? -7.821 -15.229 23.055 1.00 28.42 382 PRO A C 1
ATOM 2962 O O . PRO A 1 382 ? -8.848 -15.866 22.819 1.00 28.42 382 PRO A O 1
ATOM 2965 N N . SER A 1 383 ? -6.625 -15.601 22.595 1.00 27.33 383 SER A N 1
ATOM 2966 C CA . SER A 1 383 ? -6.387 -16.754 21.719 1.00 27.33 383 SER A CA 1
ATOM 2967 C C . SER A 1 383 ? -6.826 -18.089 22.364 1.00 27.33 383 SER A C 1
ATOM 2969 O O . SER A 1 383 ? -6.438 -18.361 23.504 1.00 27.33 383 SER A O 1
ATOM 2971 N N . PRO A 1 384 ? -7.578 -18.965 21.663 1.00 26.50 384 PRO A N 1
ATOM 2972 C CA . PRO A 1 384 ? -7.803 -20.351 22.086 1.00 26.50 384 PRO A CA 1
ATOM 2973 C C . PRO A 1 384 ? -6.541 -21.224 21.917 1.00 26.50 384 PRO A C 1
ATOM 2975 O O . PRO A 1 384 ? -5.640 -20.861 21.156 1.00 26.50 384 PRO A O 1
ATOM 2978 N N . PRO A 1 385 ? -6.456 -22.384 22.603 1.00 29.03 385 PRO A N 1
ATOM 2979 C CA . PRO A 1 385 ? -5.233 -23.171 22.685 1.00 29.03 385 PRO A CA 1
ATOM 2980 C C . PRO A 1 385 ? -4.874 -23.890 21.379 1.00 29.03 385 PRO A C 1
ATOM 2982 O O . PRO A 1 385 ? -5.720 -24.404 20.647 1.00 29.03 385 PRO A O 1
ATOM 2985 N N . THR A 1 386 ? -3.563 -23.945 21.163 1.00 32.22 386 THR A N 1
ATOM 2986 C CA . THR A 1 386 ? -2.808 -24.549 20.067 1.00 32.22 386 THR A CA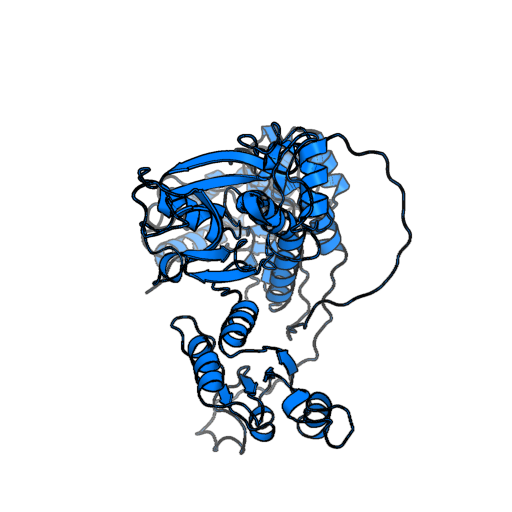 1
ATOM 2987 C C . THR A 1 386 ? -3.357 -25.899 19.607 1.00 32.22 386 THR A C 1
ATOM 2989 O O . THR A 1 386 ? -3.317 -26.878 20.350 1.00 32.22 386 THR A O 1
ATOM 2992 N N . THR A 1 387 ? -3.767 -25.977 18.339 1.00 23.25 387 THR A N 1
ATOM 2993 C CA . THR A 1 387 ? -3.859 -27.253 17.619 1.00 23.25 387 THR A CA 1
ATOM 2994 C C . THR A 1 387 ? -2.754 -27.281 16.572 1.00 23.25 387 THR A C 1
ATOM 2996 O O . THR A 1 387 ? -2.692 -26.432 15.688 1.00 23.25 387 THR A O 1
ATOM 2999 N N . THR A 1 388 ? -1.837 -28.230 16.718 1.00 34.28 388 THR A N 1
ATOM 3000 C CA . THR A 1 388 ? -0.759 -28.510 15.771 1.00 34.28 388 THR A CA 1
ATOM 3001 C C . THR A 1 388 ? -1.330 -29.038 14.456 1.00 34.28 388 THR A C 1
ATOM 3003 O O . THR A 1 388 ? -2.078 -30.016 14.462 1.00 34.28 388 THR A O 1
ATOM 3006 N N . LEU A 1 389 ? -0.931 -28.446 13.326 1.00 22.33 389 LEU A N 1
ATOM 3007 C CA . LEU A 1 389 ? -1.128 -29.036 11.999 1.00 22.33 389 LEU A CA 1
ATOM 3008 C C . LEU A 1 389 ? 0.225 -29.431 11.372 1.00 22.33 389 LEU A C 1
ATOM 3010 O O . LEU A 1 389 ? 1.214 -28.721 11.564 1.00 22.33 389 LEU A O 1
ATOM 3014 N N . PRO A 1 390 ? 0.289 -30.582 10.672 1.00 26.25 390 PRO A N 1
ATOM 3015 C CA . PRO A 1 390 ? 1.497 -31.105 10.031 1.00 26.25 390 PRO A CA 1
ATOM 3016 C C . PRO A 1 390 ? 1.797 -30.385 8.699 1.00 26.25 390 PRO A C 1
ATOM 3018 O O . PRO A 1 390 ? 0.930 -29.687 8.168 1.00 26.25 390 PRO A O 1
ATOM 3021 N N . PRO A 1 391 ? 3.018 -30.532 8.142 1.00 37.00 391 PRO A N 1
ATOM 3022 C CA . PRO A 1 391 ? 3.476 -29.697 7.042 1.00 37.00 391 PRO A CA 1
ATOM 3023 C C . PRO A 1 391 ? 2.831 -30.132 5.728 1.00 37.00 391 PRO A C 1
ATOM 3025 O O . PRO A 1 391 ? 2.814 -31.319 5.402 1.00 37.00 391 PRO A O 1
ATOM 3028 N N . THR A 1 392 ? 2.368 -29.161 4.941 1.00 24.83 392 THR A N 1
ATOM 3029 C CA . THR A 1 392 ? 2.053 -29.386 3.527 1.00 24.83 392 THR A CA 1
ATOM 3030 C C . THR A 1 392 ? 2.615 -28.232 2.697 1.00 24.83 392 THR A C 1
ATOM 3032 O O . THR A 1 392 ? 2.194 -27.088 2.828 1.00 24.83 392 THR A O 1
ATOM 3035 N N . SER A 1 393 ? 3.603 -28.560 1.866 1.00 24.84 393 SER A N 1
ATOM 3036 C CA . SER A 1 393 ? 3.961 -27.897 0.602 1.00 24.84 393 SER A CA 1
ATOM 3037 C C . SER A 1 393 ? 2.692 -27.668 -0.245 1.00 24.84 393 SER A C 1
ATOM 3039 O O . SER A 1 393 ? 1.809 -28.515 -0.225 1.00 24.84 393 SER A O 1
ATOM 3041 N N . THR A 1 394 ? 2.481 -26.626 -1.051 1.00 26.34 394 THR A N 1
ATOM 3042 C CA . THR A 1 394 ? 3.323 -25.988 -2.078 1.00 26.34 394 THR A CA 1
ATOM 3043 C C . THR A 1 394 ? 2.473 -24.853 -2.673 1.00 26.34 394 THR A C 1
ATOM 3045 O O . THR A 1 394 ? 1.312 -25.133 -2.944 1.00 26.34 394 THR A O 1
ATOM 3048 N N . THR A 1 395 ? 3.020 -23.656 -2.929 1.00 24.58 395 THR A N 1
ATOM 3049 C CA . THR A 1 395 ? 2.998 -22.946 -4.237 1.00 24.58 395 THR A CA 1
ATOM 3050 C C . THR A 1 395 ? 3.719 -21.598 -4.135 1.00 24.58 395 THR A C 1
ATOM 3052 O O . THR A 1 395 ? 3.679 -20.928 -3.111 1.00 24.58 395 THR A O 1
ATOM 3055 N N . THR A 1 396 ? 4.445 -21.286 -5.202 1.00 26.27 396 THR A N 1
ATOM 3056 C CA . THR A 1 396 ? 5.672 -20.483 -5.271 1.00 26.27 396 THR A CA 1
ATOM 3057 C C . THR A 1 396 ? 5.413 -18.980 -5.475 1.00 26.27 396 THR A C 1
ATOM 3059 O O . THR A 1 396 ? 4.534 -18.641 -6.266 1.00 26.27 396 THR A O 1
ATOM 3062 N N . PRO A 1 397 ? 6.197 -18.083 -4.843 1.00 30.70 397 PRO A N 1
ATOM 3063 C CA . PRO A 1 397 ? 6.184 -16.651 -5.135 1.00 30.70 397 PRO A CA 1
ATOM 3064 C C . PRO A 1 397 ? 6.777 -16.338 -6.521 1.00 30.70 397 PRO A C 1
ATOM 3066 O O . PRO A 1 397 ? 7.701 -17.008 -6.985 1.00 30.70 397 PRO A O 1
ATOM 3069 N N . SER A 1 398 ? 6.223 -15.320 -7.180 1.00 27.77 398 SER A N 1
ATOM 3070 C CA . SER A 1 398 ? 6.668 -14.775 -8.470 1.00 27.77 398 SER A CA 1
ATOM 3071 C C . SER A 1 398 ? 8.129 -14.267 -8.409 1.00 27.77 398 SER A C 1
ATOM 3073 O O . SER A 1 398 ? 8.478 -13.560 -7.471 1.00 27.77 398 SER A O 1
ATOM 3075 N N . GLN A 1 399 ? 8.958 -14.687 -9.384 1.00 34.91 399 GLN A N 1
ATOM 3076 C CA . GLN A 1 399 ? 10.395 -14.410 -9.674 1.00 34.91 399 GLN A CA 1
ATOM 3077 C C . GLN A 1 399 ? 11.050 -13.237 -8.891 1.00 34.91 399 GLN A C 1
ATOM 3079 O O . GLN A 1 399 ? 10.707 -12.086 -9.119 1.00 34.91 399 GLN A O 1
ATOM 3084 N N . SER A 1 400 ? 11.945 -13.423 -7.907 1.00 28.31 400 SER A N 1
ATOM 3085 C CA . SER A 1 400 ? 13.335 -13.940 -7.854 1.00 28.31 400 SER A CA 1
ATOM 3086 C C . SER A 1 400 ? 14.411 -13.124 -8.604 1.00 28.31 400 SER A C 1
ATOM 3088 O O . SER A 1 400 ? 14.728 -13.426 -9.759 1.00 28.31 400 SER A O 1
ATOM 3090 N N . TYR A 1 401 ? 15.069 -12.181 -7.916 1.00 33.25 401 TYR A N 1
ATOM 3091 C CA . TYR A 1 401 ? 16.291 -11.498 -8.381 1.00 33.25 401 TYR A CA 1
ATOM 3092 C C . TYR A 1 401 ? 17.489 -11.873 -7.490 1.00 33.25 401 TYR A C 1
ATOM 3094 O O . TYR A 1 401 ? 17.451 -11.741 -6.271 1.00 33.25 401 TYR A O 1
ATOM 3102 N N . ARG A 1 402 ? 18.588 -12.353 -8.098 1.00 33.34 402 ARG A N 1
ATOM 3103 C CA . ARG A 1 402 ? 19.729 -12.948 -7.374 1.00 33.34 402 ARG A CA 1
ATOM 3104 C C . ARG A 1 402 ? 20.946 -12.028 -7.282 1.00 33.34 402 ARG A C 1
ATOM 3106 O O . ARG A 1 402 ? 21.585 -11.703 -8.277 1.00 33.34 402 ARG A O 1
ATOM 3113 N N . TYR A 1 403 ? 21.308 -11.721 -6.045 1.00 36.81 403 TYR A N 1
ATOM 3114 C CA . TYR A 1 403 ? 22.627 -11.276 -5.611 1.00 36.81 403 TYR A CA 1
ATOM 3115 C C . TYR A 1 403 ? 23.780 -12.191 -6.056 1.00 36.81 403 TYR A C 1
ATOM 3117 O O . TYR A 1 403 ? 23.641 -13.411 -6.003 1.00 36.81 403 TYR A O 1
ATOM 3125 N N . THR A 1 404 ? 24.955 -11.630 -6.373 1.00 37.16 404 THR A N 1
ATOM 3126 C CA . THR A 1 404 ? 26.135 -12.402 -6.807 1.00 37.16 404 THR A CA 1
ATOM 3127 C C . THR A 1 404 ? 27.438 -12.168 -6.017 1.00 37.16 404 THR A C 1
ATOM 3129 O O . THR A 1 404 ? 28.525 -12.431 -6.532 1.00 37.16 404 THR A O 1
ATOM 3132 N N . GLY A 1 405 ? 27.379 -11.673 -4.777 1.00 39.09 405 GLY A N 1
ATOM 3133 C CA . GLY A 1 405 ? 28.550 -11.524 -3.892 1.00 39.09 405 GLY A CA 1
ATOM 3134 C C . GLY A 1 405 ? 28.618 -12.577 -2.767 1.00 39.09 405 GLY A C 1
ATOM 3135 O O . GLY A 1 405 ? 27.749 -13.438 -2.680 1.00 39.09 405 GLY A O 1
ATOM 3136 N N . PRO A 1 406 ? 29.643 -12.552 -1.890 1.00 34.62 406 PRO A N 1
ATOM 3137 C CA . PRO A 1 406 ? 29.776 -13.513 -0.787 1.00 34.62 406 PRO A CA 1
ATOM 3138 C C . PRO A 1 406 ? 28.557 -13.532 0.149 1.00 34.62 406 PRO A C 1
ATOM 3140 O O . PRO A 1 406 ? 27.871 -12.518 0.283 1.00 34.62 406 PRO A O 1
ATOM 3143 N N . SER A 1 407 ? 28.313 -14.664 0.819 1.00 35.56 407 SER A N 1
ATOM 3144 C CA . SER A 1 407 ? 27.147 -14.870 1.686 1.00 35.56 407 SER A CA 1
ATOM 3145 C C . SER A 1 407 ? 26.958 -13.717 2.672 1.00 35.56 407 SER A C 1
ATOM 3147 O O . SER A 1 407 ? 27.886 -13.338 3.398 1.00 35.56 407 SER A O 1
ATOM 3149 N N . VAL A 1 408 ? 25.736 -13.189 2.729 1.00 38.81 408 VAL A N 1
ATOM 3150 C CA . VAL A 1 408 ? 25.322 -12.243 3.764 1.00 38.81 408 VAL A CA 1
ATOM 3151 C C . VAL A 1 408 ? 24.410 -12.942 4.744 1.00 38.81 408 VAL A C 1
ATOM 3153 O O . VAL A 1 408 ? 23.403 -13.527 4.367 1.00 38.81 408 VAL A O 1
ATOM 3156 N N . THR A 1 409 ? 24.748 -12.863 6.025 1.00 42.19 409 THR A N 1
ATOM 3157 C CA . THR A 1 409 ? 23.812 -13.237 7.081 1.00 42.19 409 THR A CA 1
ATOM 3158 C C . THR A 1 409 ? 22.860 -12.065 7.286 1.00 42.19 409 THR A C 1
ATOM 3160 O O . THR A 1 409 ? 23.255 -11.053 7.873 1.00 42.19 409 THR A O 1
ATOM 3163 N N . TYR A 1 410 ? 21.628 -12.193 6.791 1.00 44.56 410 TYR A N 1
ATOM 3164 C CA . TYR A 1 410 ? 20.527 -11.365 7.271 1.00 44.56 410 TYR A CA 1
ATOM 3165 C C . TYR A 1 410 ? 20.278 -11.722 8.737 1.00 44.56 410 TYR A C 1
ATOM 3167 O O . TYR A 1 410 ? 20.207 -12.899 9.093 1.00 44.56 410 TYR A O 1
ATOM 3175 N N . GLN A 1 411 ? 20.224 -10.717 9.604 1.00 53.47 411 GLN A N 1
ATOM 3176 C CA . GLN A 1 411 ? 20.079 -10.944 11.031 1.00 53.47 411 GLN A CA 1
ATOM 3177 C C . GLN A 1 411 ? 19.197 -9.862 11.635 1.00 53.47 411 GLN A C 1
ATOM 3179 O O . GLN A 1 411 ? 19.670 -8.776 11.966 1.00 53.47 411 GLN A O 1
ATOM 3184 N N . ALA A 1 412 ? 17.914 -10.179 11.803 1.00 54.69 412 ALA A N 1
ATOM 3185 C CA . ALA A 1 412 ? 17.019 -9.322 12.561 1.00 54.69 412 ALA A CA 1
ATOM 3186 C C . ALA A 1 412 ? 17.394 -9.342 14.048 1.00 54.69 412 ALA A C 1
ATOM 3188 O O . ALA A 1 412 ? 17.898 -10.338 14.578 1.00 54.69 412 ALA A O 1
ATOM 3189 N N . ALA A 1 413 ? 17.150 -8.220 14.716 1.00 63.56 413 ALA A N 1
ATOM 3190 C CA . ALA A 1 413 ? 17.468 -8.007 16.116 1.00 63.56 413 ALA A CA 1
ATOM 3191 C C . ALA A 1 413 ? 16.320 -7.260 16.802 1.00 63.56 413 ALA A C 1
ATOM 3193 O O . ALA A 1 413 ? 15.539 -6.573 16.157 1.00 63.56 413 ALA A O 1
ATOM 3194 N N . ILE A 1 414 ? 16.227 -7.377 18.120 1.00 68.75 414 ILE A N 1
ATOM 3195 C CA . ILE A 1 414 ? 15.313 -6.597 18.949 1.00 68.75 414 ILE A CA 1
ATOM 3196 C C . ILE A 1 414 ? 15.996 -5.269 19.270 1.00 68.75 414 ILE A C 1
ATOM 3198 O O . ILE A 1 414 ? 17.110 -5.261 19.796 1.00 68.75 414 ILE A O 1
ATOM 3202 N N . HIS A 1 415 ? 15.339 -4.144 19.007 1.00 73.69 415 HIS A N 1
ATOM 3203 C CA . HIS A 1 415 ? 15.817 -2.856 19.498 1.00 73.69 415 HIS A CA 1
ATOM 3204 C C . HIS A 1 415 ? 15.486 -2.699 20.983 1.00 73.69 415 HIS A C 1
ATOM 3206 O O . HIS A 1 415 ? 14.320 -2.711 21.374 1.00 73.69 415 HIS A O 1
ATOM 3212 N N . GLY A 1 416 ? 16.514 -2.550 21.815 1.00 75.75 416 GLY A N 1
ATOM 3213 C CA . GLY A 1 416 ? 16.359 -2.325 23.246 1.00 75.75 416 GLY A CA 1
ATOM 3214 C C . GLY A 1 416 ? 15.719 -0.963 23.539 1.00 75.75 416 GLY A C 1
ATOM 3215 O O . GLY A 1 416 ? 15.938 -0.006 22.792 1.00 75.75 416 GLY A O 1
ATOM 3216 N N . PRO A 1 417 ? 14.918 -0.839 24.606 1.00 74.19 417 PRO A N 1
ATOM 3217 C CA . PRO A 1 417 ? 14.293 0.429 24.954 1.00 74.19 417 PRO A CA 1
ATOM 3218 C C . PRO A 1 417 ? 15.313 1.459 25.462 1.00 74.19 417 PRO A C 1
ATOM 3220 O O . PRO A 1 417 ? 16.290 1.121 26.131 1.00 74.19 417 PRO A O 1
ATOM 3223 N N . ALA A 1 418 ? 15.039 2.741 25.198 1.00 71.31 418 ALA A N 1
ATOM 3224 C CA . ALA A 1 418 ? 15.830 3.862 25.718 1.00 71.31 418 ALA A CA 1
ATOM 3225 C C . ALA A 1 418 ? 15.563 4.169 27.196 1.00 71.31 418 ALA A C 1
ATOM 3227 O O . ALA A 1 418 ? 16.406 4.775 27.853 1.00 71.31 418 ALA A O 1
ATOM 3228 N N . SER A 1 419 ? 14.403 3.763 27.724 1.00 76.62 419 SER A N 1
ATOM 3229 C CA . SER A 1 419 ? 13.997 4.039 29.103 1.00 76.62 419 SER A CA 1
ATOM 3230 C C . SER A 1 419 ? 14.283 2.873 30.050 1.00 76.62 419 SER A C 1
ATOM 3232 O O . SER A 1 419 ? 13.830 1.750 29.828 1.00 76.62 419 SER A O 1
ATOM 3234 N N . ASP A 1 420 ? 14.938 3.170 31.173 1.00 84.31 420 ASP A N 1
ATOM 3235 C CA . ASP A 1 420 ? 15.344 2.186 32.187 1.00 84.31 420 ASP A CA 1
ATOM 3236 C C . ASP A 1 420 ? 14.180 1.377 32.781 1.00 84.31 420 ASP A C 1
ATOM 3238 O O . ASP A 1 420 ? 14.331 0.203 33.112 1.00 84.31 420 ASP A O 1
ATOM 3242 N N . TRP A 1 421 ? 12.989 1.967 32.919 1.00 79.50 421 TRP A N 1
ATOM 3243 C CA . TRP A 1 421 ? 11.845 1.264 33.508 1.00 79.50 421 TRP A CA 1
ATOM 3244 C C . TRP A 1 421 ? 11.386 0.067 32.660 1.00 79.50 421 TRP A C 1
ATOM 3246 O O . TRP A 1 421 ? 10.957 -0.936 33.226 1.00 79.50 421 TRP A O 1
ATOM 3256 N N . MET A 1 422 ? 11.534 0.128 31.330 1.00 76.75 422 MET A N 1
ATOM 3257 C CA . MET A 1 422 ? 11.180 -0.978 30.433 1.00 76.75 422 MET A CA 1
ATOM 3258 C C . MET A 1 422 ? 12.133 -2.162 30.600 1.00 76.75 422 MET A C 1
ATOM 3260 O O . MET A 1 422 ? 11.708 -3.314 30.582 1.00 76.75 422 MET A O 1
ATOM 3264 N N . TRP A 1 423 ? 13.415 -1.888 30.852 1.00 82.38 423 TRP A N 1
ATOM 3265 C CA . TRP A 1 423 ? 14.404 -2.921 31.159 1.00 82.38 423 TRP A CA 1
ATOM 3266 C C . TRP A 1 423 ? 14.127 -3.663 32.467 1.00 82.38 423 TRP A C 1
ATOM 3268 O O . TRP A 1 423 ? 14.567 -4.796 32.632 1.00 82.38 423 TRP A O 1
ATOM 3278 N N . ASN A 1 424 ? 13.348 -3.080 33.375 1.00 84.06 424 ASN A N 1
ATOM 3279 C CA . ASN A 1 424 ? 12.922 -3.746 34.604 1.00 84.06 424 ASN A CA 1
ATOM 3280 C C . ASN A 1 424 ? 11.634 -4.569 34.441 1.00 84.06 424 ASN A C 1
ATOM 3282 O O . ASN A 1 424 ? 11.197 -5.202 35.402 1.00 84.06 424 ASN A O 1
ATOM 3286 N N . MET A 1 425 ? 11.021 -4.591 33.253 1.00 79.06 425 MET A N 1
ATOM 3287 C CA . MET A 1 425 ? 9.810 -5.372 32.997 1.00 79.06 425 MET A CA 1
ATOM 3288 C C . MET A 1 425 ? 10.155 -6.857 32.817 1.00 79.06 425 MET A C 1
ATOM 3290 O O . MET A 1 425 ? 10.884 -7.197 31.881 1.00 79.06 425 MET A O 1
ATOM 3294 N N . PRO A 1 426 ? 9.611 -7.772 33.643 1.00 74.56 426 PRO A N 1
ATOM 3295 C CA . PRO A 1 426 ? 9.840 -9.210 33.481 1.00 74.56 426 PRO A CA 1
ATOM 3296 C C . PRO A 1 426 ? 9.474 -9.725 32.081 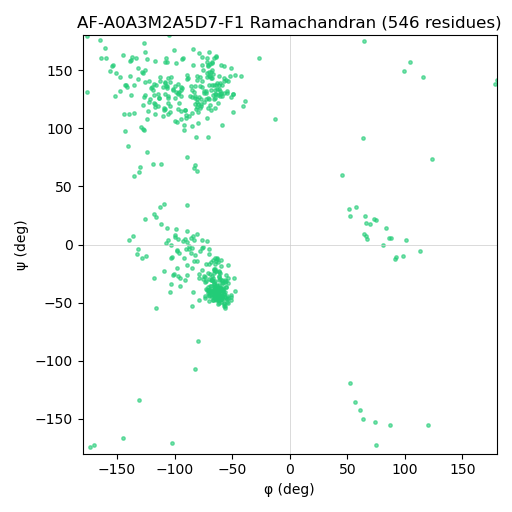1.00 74.56 426 PRO A C 1
ATOM 3298 O O . PRO A 1 426 ? 10.198 -10.541 31.513 1.00 74.56 426 PRO A O 1
ATOM 3301 N N . GLN A 1 427 ? 8.411 -9.173 31.490 1.00 72.56 427 GLN A N 1
ATOM 3302 C CA . GLN A 1 427 ? 7.901 -9.549 30.171 1.00 72.56 427 GLN A CA 1
ATOM 3303 C C . GLN A 1 427 ? 8.919 -9.299 29.052 1.00 72.56 427 GLN A C 1
ATOM 3305 O O . GLN A 1 427 ? 9.003 -10.094 28.119 1.00 72.56 427 GLN A O 1
ATOM 3310 N N . LEU A 1 428 ? 9.730 -8.238 29.150 1.00 73.56 428 LEU A N 1
ATOM 3311 C CA . LEU A 1 428 ? 10.779 -7.959 28.166 1.00 73.56 428 LEU A CA 1
ATOM 3312 C C . LEU A 1 428 ? 11.858 -9.052 28.194 1.00 73.56 428 LEU A C 1
ATOM 3314 O O . LEU A 1 428 ? 12.310 -9.511 27.147 1.00 73.56 428 LEU A O 1
ATOM 3318 N N . HIS A 1 429 ? 12.234 -9.520 29.387 1.00 75.56 429 HIS A N 1
ATOM 3319 C CA . HIS A 1 429 ? 13.221 -10.593 29.553 1.00 75.56 429 HIS A CA 1
ATOM 3320 C C . HIS A 1 429 ? 12.692 -11.952 29.116 1.00 75.56 429 HIS A C 1
ATOM 3322 O O . HIS A 1 429 ? 13.453 -12.756 28.575 1.00 75.56 429 HIS A O 1
ATOM 3328 N N . ASP A 1 430 ? 11.412 -12.229 29.365 1.00 72.50 430 ASP A N 1
ATOM 3329 C CA . ASP A 1 430 ? 10.745 -13.427 28.850 1.00 72.50 430 ASP A CA 1
ATOM 3330 C C . ASP A 1 430 ? 10.706 -13.402 27.319 1.00 72.50 430 ASP A C 1
ATOM 3332 O O . ASP A 1 430 ? 11.054 -14.397 26.687 1.00 72.50 430 ASP A O 1
ATOM 3336 N N . MET A 1 431 ? 10.390 -12.249 26.722 1.00 70.19 431 MET A N 1
ATOM 3337 C CA . MET A 1 431 ? 10.391 -12.055 25.272 1.00 70.19 431 MET A CA 1
ATOM 3338 C C . MET A 1 431 ? 11.786 -12.256 24.668 1.00 70.19 431 MET A C 1
ATOM 3340 O O . MET A 1 431 ? 11.931 -13.046 23.740 1.00 70.19 431 MET A O 1
ATOM 3344 N N . ILE A 1 432 ? 12.830 -11.607 25.197 1.00 74.19 432 ILE A N 1
ATOM 3345 C CA . ILE A 1 432 ? 14.206 -11.758 24.686 1.00 74.19 432 ILE A CA 1
ATOM 3346 C C . ILE A 1 432 ? 14.657 -13.226 24.761 1.00 74.19 432 ILE A C 1
ATOM 3348 O O . ILE A 1 432 ? 15.196 -13.758 23.787 1.00 74.19 432 ILE A O 1
ATOM 3352 N N . ARG A 1 433 ? 14.387 -13.912 25.882 1.00 73.62 433 ARG A N 1
ATOM 3353 C CA . ARG A 1 433 ? 14.709 -15.341 26.046 1.00 73.62 433 ARG A CA 1
ATOM 3354 C C . ARG A 1 433 ? 13.919 -16.235 25.095 1.00 73.62 433 ARG A C 1
ATOM 3356 O O . ARG A 1 433 ? 14.488 -17.181 24.556 1.00 73.62 433 ARG A O 1
ATOM 3363 N N . TYR A 1 434 ? 12.634 -15.947 24.903 1.00 69.56 434 TYR A N 1
ATOM 3364 C CA . TYR A 1 434 ? 11.752 -16.705 24.019 1.00 69.56 434 TYR A CA 1
ATOM 3365 C C . TYR A 1 434 ? 12.141 -16.552 22.545 1.00 69.56 434 TYR A C 1
ATOM 3367 O O . TYR A 1 434 ? 12.147 -17.532 21.805 1.00 69.56 434 TYR A O 1
ATOM 3375 N N . LEU A 1 435 ? 12.482 -15.333 22.119 1.00 67.62 435 LEU A N 1
ATOM 3376 C CA . LEU A 1 435 ? 12.802 -15.039 20.723 1.00 67.62 435 LEU A CA 1
ATOM 3377 C C . LEU A 1 435 ? 14.190 -15.537 20.315 1.00 67.62 435 LEU A C 1
ATOM 3379 O O . LEU A 1 435 ? 14.388 -15.845 19.144 1.00 67.62 435 LEU A O 1
ATOM 3383 N N . GLN A 1 436 ? 15.148 -15.595 21.249 1.00 70.38 436 GLN A N 1
ATOM 3384 C CA . GLN A 1 436 ? 16.558 -15.915 20.970 1.00 70.38 436 GLN A CA 1
ATOM 3385 C C . GLN A 1 436 ? 17.184 -15.045 19.861 1.00 70.38 436 GLN A C 1
ATOM 3387 O O . GLN A 1 436 ? 18.163 -15.429 19.219 1.00 70.38 436 GLN A O 1
ATOM 3392 N N . MET A 1 437 ? 16.633 -13.850 19.642 1.00 68.44 437 MET A N 1
ATOM 3393 C CA . MET A 1 437 ? 17.109 -12.897 18.645 1.00 68.44 437 MET A CA 1
ATOM 3394 C C . MET A 1 437 ? 18.173 -11.970 19.248 1.00 68.44 437 MET A C 1
ATOM 3396 O O . MET A 1 437 ? 18.062 -11.598 20.417 1.00 68.44 437 MET A O 1
ATOM 3400 N N . PRO A 1 438 ? 19.188 -11.545 18.473 1.00 76.00 438 PRO A N 1
ATOM 3401 C CA . PRO A 1 438 ? 20.134 -10.511 18.892 1.00 76.00 438 PRO A CA 1
ATOM 3402 C C . PRO A 1 438 ? 19.431 -9.257 19.391 1.00 76.00 438 PRO A C 1
ATOM 3404 O O . PRO A 1 438 ? 18.342 -8.936 18.933 1.00 76.00 438 PRO A O 1
ATOM 3407 N N . VAL A 1 439 ? 20.075 -8.519 20.292 1.00 78.81 439 VAL A N 1
ATOM 3408 C CA . VAL A 1 439 ? 19.520 -7.277 20.839 1.00 78.81 439 VAL A CA 1
ATOM 3409 C C . VAL A 1 439 ? 20.448 -6.113 20.506 1.00 78.81 439 VAL A C 1
ATOM 3411 O O . VAL A 1 439 ? 21.674 -6.218 20.627 1.00 78.81 439 VAL A O 1
ATOM 3414 N N . LYS A 1 440 ? 19.865 -4.996 20.075 1.00 83.00 440 LYS A N 1
ATOM 3415 C CA . LYS A 1 440 ? 20.536 -3.707 19.929 1.00 83.00 440 LYS A CA 1
ATOM 3416 C C . LYS A 1 440 ? 20.362 -2.922 21.226 1.00 83.00 440 LYS A C 1
ATOM 3418 O O . LYS A 1 440 ? 19.290 -2.402 21.508 1.00 83.00 440 LYS A O 1
ATOM 3423 N N . TYR A 1 441 ? 21.412 -2.885 22.033 1.00 87.06 441 TYR A N 1
ATOM 3424 C CA . TYR A 1 441 ? 21.444 -2.163 23.300 1.00 87.06 441 TYR A CA 1
ATOM 3425 C C . TYR A 1 441 ? 21.794 -0.699 23.077 1.00 87.06 441 TYR A C 1
ATOM 3427 O O . TYR A 1 441 ? 22.510 -0.361 22.134 1.00 87.06 441 TYR A O 1
ATOM 3435 N N . LEU A 1 442 ? 21.361 0.154 23.994 1.00 89.06 442 LEU A N 1
ATOM 3436 C CA . LEU A 1 442 ? 21.767 1.550 24.043 1.00 89.06 442 LEU A CA 1
ATOM 3437 C C . LEU A 1 442 ? 22.798 1.728 25.163 1.00 89.06 442 LEU A C 1
ATOM 3439 O O . LEU A 1 442 ? 22.731 1.055 26.189 1.00 89.06 442 LEU A O 1
ATOM 3443 N N . SER A 1 443 ? 23.794 2.594 24.981 1.00 91.50 443 SER A N 1
ATOM 3444 C CA . SER A 1 443 ? 24.836 2.802 25.998 1.00 91.50 443 SER A CA 1
ATOM 3445 C C . SER A 1 443 ? 24.386 3.644 27.198 1.00 91.50 443 SER A C 1
ATOM 3447 O O . SER A 1 443 ? 25.215 3.956 28.045 1.00 91.50 443 SER A O 1
ATOM 3449 N N . ASN A 1 444 ? 23.120 4.051 27.277 1.00 88.31 444 ASN A N 1
ATOM 3450 C CA . ASN A 1 444 ? 22.595 4.893 28.348 1.00 88.31 444 ASN A CA 1
ATOM 3451 C C . ASN A 1 444 ? 21.989 4.071 29.501 1.00 88.31 444 ASN A C 1
ATOM 3453 O O . ASN A 1 444 ? 21.611 2.906 29.344 1.00 88.31 444 ASN A O 1
ATOM 3457 N N . GLY A 1 445 ? 21.868 4.712 30.665 1.00 88.19 445 GLY A N 1
ATOM 3458 C CA . GLY A 1 445 ? 21.106 4.186 31.798 1.00 88.19 445 GLY A CA 1
ATOM 3459 C C . GLY A 1 445 ? 21.565 2.804 32.273 1.00 88.19 445 GLY A C 1
ATOM 3460 O O . GLY A 1 445 ? 22.764 2.538 32.409 1.00 88.19 445 GLY A O 1
ATOM 3461 N N . ILE A 1 446 ? 20.606 1.914 32.536 1.00 90.00 446 ILE A N 1
ATOM 3462 C CA . ILE A 1 446 ? 20.857 0.582 33.118 1.00 90.00 446 ILE A CA 1
ATOM 3463 C C . ILE A 1 446 ? 21.036 -0.536 32.084 1.00 90.00 446 ILE A C 1
ATOM 3465 O O . ILE A 1 446 ? 21.236 -1.687 32.470 1.00 90.00 446 ILE A O 1
ATOM 3469 N N . ASN A 1 447 ? 21.019 -0.230 30.783 1.00 90.06 447 ASN A N 1
ATOM 3470 C CA . ASN A 1 447 ? 21.104 -1.209 29.685 1.00 90.06 447 ASN A CA 1
ATOM 3471 C C . ASN A 1 447 ? 22.228 -2.249 29.877 1.00 90.06 447 ASN A C 1
ATOM 3473 O O . ASN A 1 447 ? 22.042 -3.440 29.627 1.00 90.06 447 ASN A O 1
ATOM 3477 N N . TYR A 1 448 ? 23.396 -1.819 30.371 1.00 89.69 448 TYR A N 1
ATOM 3478 C CA . TYR A 1 448 ? 24.547 -2.698 30.603 1.00 89.69 448 TYR A CA 1
ATOM 3479 C C . TYR A 1 448 ? 24.272 -3.820 31.614 1.00 89.69 448 TYR A C 1
ATOM 3481 O O . TYR A 1 448 ? 24.905 -4.871 31.540 1.00 89.69 448 TYR A O 1
ATOM 3489 N N . GLN A 1 449 ? 23.346 -3.630 32.555 1.00 90.44 449 GLN A N 1
ATOM 3490 C CA . GLN A 1 449 ? 22.995 -4.638 33.560 1.00 90.44 449 GLN A CA 1
ATOM 3491 C C . GLN A 1 449 ? 22.276 -5.837 32.931 1.00 90.44 449 GLN A C 1
ATOM 3493 O O . GLN A 1 449 ? 22.390 -6.952 33.438 1.00 90.44 449 GLN A O 1
ATOM 3498 N N . HIS A 1 450 ? 21.616 -5.614 31.792 1.00 86.44 450 HIS A N 1
ATOM 3499 C CA . HIS A 1 450 ? 20.820 -6.598 31.057 1.00 86.44 450 HIS A CA 1
ATOM 3500 C C . HIS A 1 450 ? 21.564 -7.208 29.861 1.00 86.44 450 HIS A C 1
ATOM 3502 O O . HIS A 1 450 ? 20.992 -7.969 29.082 1.00 86.44 450 HIS A O 1
ATOM 3508 N N . TYR A 1 451 ? 22.849 -6.882 29.707 1.00 87.62 451 TYR A N 1
ATOM 3509 C CA . TYR A 1 451 ? 23.725 -7.544 28.753 1.00 87.62 451 TYR A CA 1
ATOM 3510 C C . TYR A 1 451 ? 24.344 -8.786 29.403 1.00 87.62 451 TYR A C 1
ATOM 3512 O O . TYR A 1 451 ? 25.188 -8.673 30.301 1.00 87.62 451 TYR A O 1
ATOM 3520 N N . ASP A 1 452 ? 23.928 -9.965 28.942 1.00 78.50 452 ASP A N 1
ATOM 3521 C CA . ASP A 1 452 ? 24.408 -11.270 29.418 1.00 78.50 452 ASP A CA 1
ATOM 3522 C C . ASP A 1 452 ? 25.424 -11.933 28.469 1.00 78.50 452 ASP A C 1
ATOM 3524 O O . ASP A 1 452 ? 26.072 -12.913 28.832 1.00 78.50 452 ASP A O 1
ATOM 3528 N N . GLY A 1 453 ? 25.588 -11.389 27.259 1.00 75.25 453 GLY A N 1
ATOM 3529 C CA . GLY A 1 453 ? 26.490 -11.917 26.237 1.00 75.25 453 GLY A CA 1
ATOM 3530 C C . GLY A 1 453 ? 26.093 -13.288 25.678 1.00 75.25 453 GLY A C 1
ATOM 3531 O O . GLY A 1 453 ? 26.865 -13.848 24.897 1.00 75.25 453 GLY A O 1
ATOM 3532 N N . ALA A 1 454 ? 24.917 -13.820 26.032 1.00 68.69 454 ALA A N 1
ATOM 3533 C CA . ALA A 1 454 ? 24.455 -15.134 25.587 1.00 68.69 454 ALA A CA 1
ATOM 3534 C C . ALA A 1 454 ? 24.207 -15.160 24.071 1.00 68.69 454 ALA A C 1
ATOM 3536 O O . ALA A 1 454 ? 24.461 -16.164 23.403 1.00 68.69 454 ALA A O 1
ATOM 3537 N N . ILE A 1 455 ? 23.779 -14.026 23.509 1.00 66.56 455 ILE A N 1
ATOM 3538 C CA . ILE A 1 455 ? 23.535 -13.870 22.077 1.00 66.56 455 ILE A CA 1
ATOM 3539 C C . ILE A 1 455 ? 24.742 -13.200 21.420 1.00 66.56 455 ILE A C 1
ATOM 3541 O O . ILE A 1 455 ? 24.993 -12.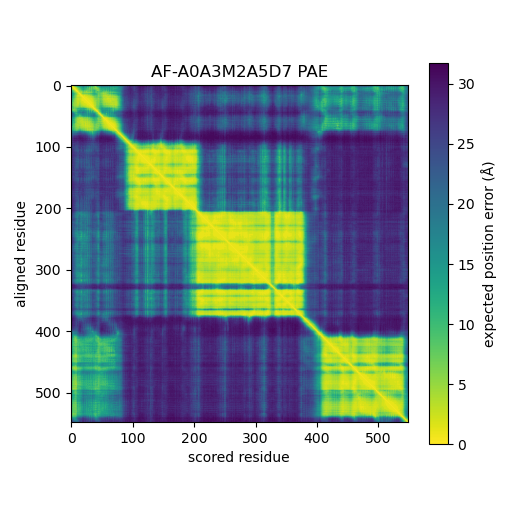001 21.543 1.00 66.56 455 ILE A O 1
ATOM 3545 N N . THR A 1 456 ? 25.510 -14.008 20.691 1.00 64.69 456 THR A N 1
ATOM 3546 C CA . THR A 1 456 ? 26.843 -13.657 20.166 1.00 64.69 456 THR A CA 1
ATOM 3547 C C . THR A 1 456 ? 26.875 -12.495 19.167 1.00 64.69 456 THR A C 1
ATOM 3549 O O . THR A 1 456 ? 27.965 -11.992 18.860 1.00 64.69 456 THR A O 1
ATOM 3552 N N . TRP A 1 457 ? 25.722 -12.046 18.655 1.00 70.38 457 TRP A N 1
ATOM 3553 C CA . TRP A 1 457 ? 25.611 -10.958 17.678 1.00 70.38 457 TRP A CA 1
ATOM 3554 C C . TRP A 1 457 ? 24.958 -9.669 18.202 1.00 70.38 457 TRP A C 1
ATOM 3556 O O . TRP A 1 457 ? 24.593 -8.821 17.410 1.00 70.38 457 TRP A O 1
ATOM 3566 N N . SER A 1 458 ? 24.846 -9.431 19.505 1.00 77.06 458 SER A N 1
ATOM 3567 C CA . SER A 1 458 ? 24.293 -8.147 19.973 1.00 77.06 458 SER A CA 1
ATOM 3568 C C . SER A 1 458 ? 25.137 -6.927 19.536 1.00 77.06 458 SER A C 1
ATOM 3570 O O . SER A 1 458 ? 26.373 -7.003 19.440 1.00 77.06 458 SER A O 1
ATOM 3572 N N . LEU A 1 459 ? 24.454 -5.812 19.249 1.00 83.31 459 LEU A N 1
ATOM 3573 C CA . LEU A 1 459 ? 25.013 -4.515 18.837 1.00 83.31 459 LEU A CA 1
ATOM 3574 C C . LEU A 1 459 ? 24.765 -3.490 19.949 1.00 83.31 459 LEU A C 1
ATOM 3576 O O . LEU A 1 459 ? 23.730 -3.533 20.601 1.00 83.31 459 LEU A O 1
ATOM 3580 N N . VAL A 1 460 ? 25.695 -2.566 20.174 1.00 87.56 460 VAL A N 1
ATOM 3581 C CA . VAL A 1 460 ? 25.514 -1.452 21.113 1.00 87.56 460 VAL A CA 1
ATOM 3582 C C . VAL A 1 460 ? 25.515 -0.147 20.335 1.00 87.56 460 VAL A C 1
ATOM 3584 O O . VAL A 1 460 ? 26.527 0.189 19.729 1.00 87.56 460 VAL A O 1
ATOM 3587 N N . ARG A 1 461 ? 24.433 0.621 20.376 1.00 87.81 461 ARG A N 1
ATOM 3588 C CA . ARG A 1 461 ? 24.453 2.011 19.927 1.00 87.81 461 ARG A CA 1
ATOM 3589 C C . ARG A 1 461 ? 25.065 2.880 21.014 1.00 87.81 461 ARG A C 1
A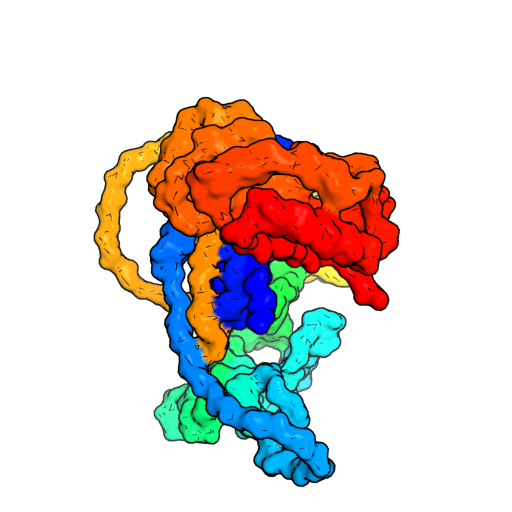TOM 3591 O O . ARG A 1 461 ? 24.629 2.854 22.167 1.00 87.81 461 ARG A O 1
ATOM 3598 N N . VAL A 1 462 ? 26.077 3.652 20.635 1.00 88.75 462 VAL A N 1
ATOM 3599 C CA . VAL A 1 462 ? 26.614 4.738 21.452 1.00 88.75 462 VAL A CA 1
ATOM 3600 C C . VAL A 1 462 ? 25.565 5.846 21.454 1.00 88.75 462 VAL A C 1
ATOM 3602 O O . VAL A 1 462 ? 25.487 6.652 20.528 1.00 88.75 462 VAL A O 1
ATOM 3605 N N . PHE A 1 463 ? 24.702 5.799 22.464 1.00 87.12 463 PHE A N 1
ATOM 3606 C CA . PHE A 1 463 ? 23.527 6.645 22.591 1.00 87.12 463 PHE A CA 1
ATOM 3607 C C . PHE A 1 463 ? 23.945 8.000 23.153 1.00 87.12 463 PHE A C 1
ATOM 3609 O O . PHE A 1 463 ? 24.073 8.176 24.365 1.00 87.12 463 PHE A O 1
ATOM 3616 N N . TRP A 1 464 ? 24.219 8.927 22.242 1.00 85.81 464 TRP A N 1
ATOM 3617 C CA . TRP A 1 464 ? 24.630 10.290 22.537 1.00 85.81 464 TRP A CA 1
ATOM 3618 C C . TRP A 1 464 ? 23.645 11.261 21.884 1.00 85.81 464 TRP A C 1
ATOM 3620 O O . TRP A 1 464 ? 23.439 11.179 20.675 1.00 85.81 464 TRP A O 1
ATOM 3630 N N . GLN A 1 465 ? 23.030 12.131 22.690 1.00 80.81 465 GLN A N 1
ATOM 3631 C CA . GLN A 1 465 ? 21.965 13.059 22.284 1.00 80.81 465 GLN A CA 1
ATOM 3632 C C . GLN A 1 465 ? 22.360 14.504 22.624 1.00 80.81 465 GLN A C 1
ATOM 3634 O O . GLN A 1 465 ? 21.980 15.023 23.680 1.00 80.81 465 GLN A O 1
ATOM 3639 N N . PRO A 1 466 ? 23.205 15.144 21.803 1.00 77.69 466 PRO A N 1
ATOM 3640 C CA . PRO A 1 466 ? 23.658 16.504 22.064 1.00 77.69 466 PRO A CA 1
ATOM 3641 C C . PRO A 1 466 ? 22.581 17.543 21.736 1.00 77.69 466 PRO A C 1
ATOM 3643 O O . PRO A 1 466 ? 21.933 17.478 20.701 1.00 77.69 466 PRO A O 1
ATOM 3646 N N . TYR A 1 467 ? 22.469 18.577 22.569 1.00 74.62 467 TYR A N 1
ATOM 3647 C CA . TYR A 1 467 ? 21.647 19.766 22.278 1.00 74.62 467 TYR A CA 1
ATOM 3648 C C . TYR A 1 467 ? 22.488 20.977 21.835 1.00 74.62 467 TYR A C 1
ATOM 3650 O O . TYR A 1 467 ? 21.956 22.057 21.587 1.00 74.62 467 TYR A O 1
ATOM 3658 N N . MET A 1 468 ? 23.814 20.819 21.775 1.00 79.25 468 MET A N 1
ATOM 3659 C CA . MET A 1 468 ? 24.777 21.826 21.329 1.00 79.25 468 MET A CA 1
ATOM 3660 C C . MET A 1 468 ? 26.094 21.164 20.908 1.00 79.25 468 MET A C 1
ATOM 3662 O O . MET A 1 468 ? 26.384 20.036 21.308 1.00 79.25 468 MET A O 1
ATOM 3666 N N . ALA A 1 469 ? 26.907 21.876 20.128 1.00 82.50 469 ALA A N 1
ATOM 3667 C CA . ALA A 1 469 ? 28.233 21.413 19.734 1.00 82.50 469 ALA A CA 1
ATOM 3668 C C . ALA A 1 469 ? 29.178 21.276 20.941 1.00 82.50 469 ALA A C 1
ATOM 3670 O O . ALA A 1 469 ? 29.345 22.219 21.715 1.00 82.50 469 ALA A O 1
ATOM 3671 N N . VAL A 1 470 ? 29.828 20.117 21.063 1.00 86.00 470 VAL A N 1
ATOM 3672 C CA . VAL A 1 470 ? 30.872 19.833 22.063 1.00 86.00 470 VAL A CA 1
ATOM 3673 C C . VAL A 1 470 ? 32.028 19.074 21.415 1.00 86.00 470 VAL A C 1
ATOM 3675 O O . VAL A 1 470 ? 31.888 18.479 20.339 1.00 86.00 470 VAL A O 1
ATOM 3678 N N . SER A 1 471 ? 33.186 19.076 22.068 1.00 90.19 471 SER A N 1
ATOM 3679 C CA . SER A 1 471 ? 34.354 18.345 21.583 1.00 90.19 471 SER A CA 1
ATOM 3680 C C . SER A 1 471 ? 34.147 16.820 21.634 1.00 90.19 471 SER A C 1
ATOM 3682 O O . SER A 1 471 ? 33.381 16.314 22.459 1.00 90.19 471 SER A O 1
ATOM 3684 N N . PRO A 1 472 ? 34.878 16.045 20.812 1.00 88.94 472 PRO A N 1
ATOM 3685 C CA . PRO A 1 472 ? 34.868 14.582 20.881 1.00 88.94 472 PRO A CA 1
ATOM 3686 C C . PRO A 1 472 ? 35.219 14.018 22.268 1.00 88.94 472 PRO A C 1
ATOM 3688 O O . PRO A 1 472 ? 34.726 12.957 22.648 1.00 88.94 472 PRO A O 1
ATOM 3691 N N . ALA A 1 473 ? 36.063 14.716 23.035 1.00 91.62 473 ALA A N 1
ATOM 3692 C CA . ALA A 1 473 ? 36.449 14.315 24.387 1.00 91.62 473 ALA A CA 1
ATOM 3693 C C . ALA A 1 473 ? 35.318 14.504 25.408 1.00 91.62 473 ALA A C 1
ATOM 3695 O O . ALA A 1 473 ? 35.129 13.643 26.269 1.00 91.62 473 ALA A O 1
ATOM 3696 N N . GLU A 1 474 ? 34.559 15.594 25.295 1.00 91.50 474 GLU A N 1
ATOM 3697 C CA . GLU A 1 474 ? 33.367 15.844 26.116 1.00 91.50 474 GLU A CA 1
ATOM 3698 C C . GLU A 1 474 ? 32.268 14.835 25.784 1.00 91.50 474 GLU A C 1
ATOM 3700 O O . GLU A 1 474 ? 31.779 14.149 26.677 1.00 91.50 474 GLU A O 1
ATOM 3705 N N . ALA A 1 475 ? 31.984 14.627 24.497 1.00 90.06 475 ALA A N 1
ATOM 3706 C CA . ALA A 1 475 ? 31.029 13.613 24.060 1.00 90.06 475 ALA A CA 1
ATOM 3707 C C . ALA A 1 475 ? 31.412 12.203 24.528 1.00 90.06 475 ALA A C 1
ATOM 3709 O O . ALA A 1 475 ? 30.556 11.413 24.924 1.00 90.06 475 ALA A O 1
ATOM 3710 N N . TRP A 1 476 ? 32.709 11.869 24.508 1.00 93.19 476 TRP A N 1
ATOM 3711 C CA . TRP A 1 476 ? 33.184 10.607 25.068 1.00 93.19 476 TRP A CA 1
ATOM 3712 C C . TRP A 1 476 ? 32.912 10.533 26.567 1.00 93.19 476 TRP A C 1
ATOM 3714 O O . TRP A 1 476 ? 32.455 9.494 27.029 1.00 93.19 476 TRP A O 1
ATOM 3724 N N . ALA A 1 477 ? 33.168 11.602 27.323 1.00 92.94 477 ALA A N 1
ATOM 3725 C CA . ALA A 1 477 ? 32.912 11.626 28.759 1.00 92.94 477 ALA A CA 1
ATOM 3726 C C . ALA A 1 477 ? 31.439 11.330 29.092 1.00 92.94 477 ALA A C 1
ATOM 3728 O O . ALA A 1 477 ? 31.195 10.579 30.037 1.00 92.94 477 ALA A O 1
ATOM 3729 N N . ASP A 1 478 ? 30.497 11.823 28.282 1.00 90.81 478 ASP A N 1
ATOM 3730 C CA . ASP A 1 478 ? 29.055 11.607 28.472 1.00 90.81 478 ASP A CA 1
ATOM 3731 C C . ASP A 1 478 ? 28.643 10.134 28.333 1.00 90.81 478 ASP A C 1
ATOM 3733 O O . ASP A 1 478 ? 27.803 9.636 29.083 1.00 90.81 478 ASP A O 1
ATOM 3737 N N . VAL A 1 479 ? 29.236 9.411 27.378 1.00 92.62 479 VAL A N 1
ATOM 3738 C CA . VAL A 1 479 ? 28.847 8.020 27.067 1.00 92.62 479 VAL A CA 1
ATOM 3739 C C . VAL A 1 479 ? 29.805 6.964 27.616 1.00 92.62 479 VAL A C 1
ATOM 3741 O O . VAL A 1 479 ? 29.478 5.771 27.604 1.00 92.62 479 VAL A O 1
ATOM 3744 N N . ARG A 1 480 ? 30.992 7.370 28.089 1.00 94.44 480 ARG A N 1
ATOM 3745 C CA . ARG A 1 480 ? 32.105 6.479 28.460 1.00 94.44 480 ARG A CA 1
ATOM 3746 C C . ARG A 1 480 ? 31.664 5.379 29.403 1.00 94.44 480 ARG A C 1
ATOM 3748 O O . ARG A 1 480 ? 32.037 4.227 29.193 1.00 94.44 480 ARG A O 1
ATOM 3755 N N . ASP A 1 481 ? 30.931 5.725 30.453 1.00 94.06 481 ASP A N 1
ATOM 3756 C CA . ASP A 1 481 ? 30.668 4.800 31.552 1.00 94.06 481 ASP A CA 1
ATOM 3757 C C . ASP A 1 481 ? 29.782 3.635 31.086 1.00 94.06 481 ASP A C 1
ATOM 3759 O O . ASP A 1 481 ? 30.127 2.472 31.306 1.00 94.06 481 ASP A O 1
ATOM 3763 N N . GLY A 1 482 ? 28.713 3.918 30.338 1.00 93.38 482 GLY A N 1
ATOM 3764 C CA . GLY A 1 482 ? 27.841 2.883 29.783 1.00 93.38 482 GLY A CA 1
ATOM 3765 C C . GLY A 1 482 ? 28.494 2.074 28.658 1.00 93.38 482 GLY A C 1
ATOM 3766 O O . GLY A 1 482 ? 28.393 0.843 28.641 1.00 93.38 482 GLY A O 1
ATOM 3767 N N . VAL A 1 483 ? 29.253 2.729 27.769 1.00 93.69 483 VAL A N 1
ATOM 3768 C CA . VAL A 1 483 ? 30.050 2.048 26.729 1.00 93.69 483 VAL A CA 1
ATOM 3769 C C . VAL A 1 483 ? 31.065 1.090 27.358 1.00 93.69 483 VAL A C 1
ATOM 3771 O O . VAL A 1 483 ? 31.161 -0.073 26.957 1.00 93.69 483 VAL A O 1
ATOM 3774 N N . THR A 1 484 ? 31.793 1.549 28.377 1.00 94.62 484 THR A N 1
ATOM 3775 C CA . THR A 1 484 ? 32.826 0.764 29.068 1.00 94.62 484 THR A CA 1
ATOM 3776 C C . THR A 1 484 ? 32.205 -0.372 29.875 1.00 94.62 484 THR A C 1
ATOM 3778 O O . THR A 1 484 ? 32.732 -1.485 29.865 1.00 94.62 484 THR A O 1
ATOM 3781 N N . ALA A 1 485 ? 31.061 -0.145 30.524 1.00 94.50 485 ALA A N 1
ATOM 3782 C CA . ALA A 1 485 ? 30.340 -1.187 31.248 1.00 94.50 485 ALA A CA 1
ATOM 3783 C C . ALA A 1 485 ? 29.895 -2.326 30.316 1.00 94.50 485 ALA A C 1
ATOM 3785 O O . ALA A 1 485 ? 30.161 -3.494 30.607 1.00 94.50 485 ALA A O 1
ATOM 3786 N N . LEU A 1 486 ? 29.297 -2.006 29.163 1.00 93.06 486 LEU A N 1
ATOM 3787 C CA . LEU A 1 486 ? 28.928 -2.995 28.141 1.00 93.06 486 LEU A CA 1
ATOM 3788 C C . LEU A 1 486 ? 30.160 -3.714 27.576 1.00 93.06 486 LEU A C 1
ATOM 3790 O O . LEU A 1 486 ? 30.170 -4.942 27.456 1.00 93.06 486 LEU A O 1
ATOM 3794 N N . TYR A 1 487 ? 31.232 -2.975 27.278 1.00 93.06 487 TYR A N 1
ATOM 3795 C CA . TYR A 1 487 ? 32.489 -3.549 26.795 1.00 93.06 487 TYR A CA 1
ATOM 3796 C C . TYR A 1 487 ? 33.092 -4.551 27.793 1.00 93.06 487 TYR A C 1
ATOM 3798 O O . TYR A 1 487 ? 33.479 -5.661 27.408 1.00 93.06 487 TYR A O 1
ATOM 3806 N N . ASN A 1 488 ? 33.117 -4.210 29.082 1.00 92.38 488 ASN A N 1
ATOM 3807 C CA . ASN A 1 488 ? 33.635 -5.076 30.143 1.00 92.38 488 ASN A CA 1
ATOM 3808 C C . ASN A 1 488 ? 32.793 -6.343 30.340 1.00 92.38 488 ASN A C 1
ATOM 3810 O O . ASN A 1 488 ? 33.324 -7.367 30.762 1.00 92.38 488 ASN A O 1
ATOM 3814 N N . ARG A 1 489 ? 31.509 -6.311 29.964 1.00 90.81 489 ARG A N 1
ATOM 3815 C CA . ARG A 1 489 ? 30.614 -7.482 29.944 1.00 90.81 489 ARG A CA 1
ATOM 3816 C C . ARG A 1 489 ? 30.693 -8.299 28.653 1.00 90.81 489 ARG A C 1
ATOM 3818 O O . ARG A 1 489 ? 29.940 -9.248 28.476 1.00 90.81 489 ARG A O 1
ATOM 3825 N N . GLY A 1 490 ? 31.612 -7.957 27.752 1.00 89.62 490 GLY A N 1
ATOM 3826 C CA . GLY A 1 490 ? 31.873 -8.725 26.536 1.00 89.62 490 GLY A CA 1
ATOM 3827 C C . GLY A 1 490 ? 31.253 -8.149 25.266 1.00 89.62 490 GLY A C 1
ATOM 3828 O O . GLY A 1 490 ? 31.419 -8.749 24.204 1.00 89.62 490 GLY A O 1
ATOM 3829 N N . ALA A 1 491 ? 30.598 -6.982 25.312 1.00 89.62 491 ALA A N 1
ATOM 3830 C CA . ALA A 1 491 ? 30.155 -6.316 24.091 1.00 89.62 491 ALA A CA 1
ATOM 3831 C C . ALA A 1 491 ? 31.362 -5.926 23.226 1.00 89.62 491 ALA A C 1
ATOM 3833 O O . ALA A 1 491 ? 32.373 -5.401 23.705 1.00 89.62 491 ALA A O 1
ATOM 3834 N N . ARG A 1 492 ? 31.284 -6.219 21.928 1.00 87.94 492 ARG A N 1
ATOM 3835 C CA . ARG A 1 492 ? 32.372 -5.948 20.972 1.00 87.94 492 ARG A CA 1
ATOM 3836 C C . ARG A 1 492 ? 31.911 -5.248 19.704 1.00 87.94 492 ARG A C 1
ATOM 3838 O O . ARG A 1 492 ? 32.762 -4.939 18.882 1.00 87.94 492 ARG A O 1
ATOM 3845 N N . ARG A 1 493 ? 30.614 -5.005 19.516 1.00 85.94 493 ARG A N 1
ATOM 3846 C CA . ARG A 1 493 ? 30.057 -4.343 18.329 1.00 85.94 493 ARG A CA 1
ATOM 3847 C C . ARG A 1 493 ? 29.394 -3.045 18.759 1.00 85.94 493 ARG A C 1
ATOM 3849 O O . ARG A 1 493 ? 28.450 -3.101 19.537 1.00 85.94 493 ARG A O 1
ATOM 3856 N N . PHE A 1 494 ? 29.890 -1.919 18.257 1.00 85.75 494 PHE A N 1
ATOM 3857 C CA . PHE A 1 494 ? 29.410 -0.593 18.627 1.00 85.75 494 PHE A CA 1
ATOM 3858 C C . PHE A 1 494 ? 29.039 0.224 17.390 1.00 85.75 494 PHE A C 1
ATOM 3860 O O . PHE A 1 494 ? 29.895 0.454 16.539 1.00 85.75 494 PHE A O 1
ATOM 3867 N N . GLU A 1 495 ? 27.782 0.642 17.295 1.00 84.25 495 GLU A N 1
ATOM 3868 C CA . GLU A 1 495 ? 27.306 1.670 16.370 1.00 84.25 495 GLU A CA 1
ATOM 3869 C C . GLU A 1 495 ? 27.621 3.042 16.966 1.00 84.25 495 GLU A C 1
ATOM 3871 O O . GLU A 1 495 ? 27.258 3.342 18.101 1.00 84.25 495 GLU A O 1
ATOM 3876 N N . LEU A 1 496 ? 28.366 3.846 16.220 1.00 74.44 496 LEU A N 1
ATOM 3877 C CA . LEU A 1 496 ? 28.911 5.112 16.669 1.00 74.44 496 LEU A CA 1
ATOM 3878 C C . LEU A 1 496 ? 27.963 6.228 16.255 1.00 74.44 496 LEU A C 1
ATOM 3880 O O . LEU A 1 496 ? 27.941 6.561 15.073 1.00 74.44 496 LEU A O 1
ATOM 3884 N N . HIS A 1 497 ? 27.263 6.795 17.246 1.00 71.06 497 HIS A N 1
ATOM 3885 C CA . HIS A 1 497 ? 26.280 7.887 17.163 1.00 71.06 497 HIS A CA 1
ATOM 3886 C C . HIS A 1 497 ? 24.807 7.445 17.165 1.00 71.06 497 HIS A C 1
ATOM 3888 O O . HIS A 1 497 ? 24.483 6.362 16.681 1.00 71.06 497 HIS A O 1
ATOM 3894 N N . ASN A 1 498 ? 23.932 8.304 17.711 1.00 70.69 498 ASN A N 1
ATOM 3895 C CA . ASN A 1 498 ? 22.478 8.129 17.712 1.00 70.69 498 ASN A CA 1
ATOM 3896 C C . ASN A 1 498 ? 21.863 8.537 16.363 1.00 70.69 498 ASN A C 1
ATOM 3898 O O . ASN A 1 498 ? 21.709 7.679 15.500 1.00 70.69 498 ASN A O 1
ATOM 3902 N N . GLU A 1 499 ? 21.599 9.830 16.128 1.00 72.19 499 GLU A N 1
ATOM 3903 C CA . GLU A 1 499 ? 20.928 10.290 14.900 1.00 72.19 499 GLU A CA 1
ATOM 3904 C C . GLU A 1 499 ? 21.535 11.601 14.352 1.00 72.19 499 GLU A C 1
ATOM 3906 O O . GLU A 1 499 ? 21.047 12.699 14.613 1.00 72.19 499 GLU A O 1
ATOM 3911 N N . PRO A 1 500 ? 22.617 11.530 13.552 1.00 63.88 500 PRO A N 1
ATOM 3912 C CA . PRO A 1 500 ? 23.373 12.719 13.145 1.00 63.88 500 PRO A CA 1
ATOM 3913 C C . PRO A 1 500 ? 22.640 13.648 12.156 1.00 63.88 500 PRO A C 1
ATOM 3915 O O . PRO A 1 500 ? 23.172 14.706 11.832 1.00 63.88 500 PRO A O 1
ATOM 3918 N N . ASN A 1 501 ? 21.439 13.296 11.677 1.00 63.31 501 ASN A N 1
ATOM 3919 C CA . ASN A 1 501 ? 20.660 14.119 10.735 1.00 63.31 501 ASN A CA 1
ATOM 3920 C C . ASN A 1 501 ? 19.434 14.794 11.364 1.00 63.31 501 ASN A C 1
ATOM 3922 O O . ASN A 1 501 ? 18.683 15.448 10.642 1.00 63.31 501 ASN A O 1
ATOM 3926 N N . LEU A 1 502 ? 19.181 14.619 12.665 1.00 63.09 502 LEU A N 1
ATOM 3927 C CA . LEU A 1 502 ? 18.039 15.276 13.294 1.00 63.09 502 LEU A CA 1
ATOM 3928 C C . LEU A 1 502 ? 18.268 16.783 13.402 1.00 63.09 502 LEU A C 1
ATOM 3930 O O . LEU A 1 502 ? 19.328 17.235 13.835 1.00 63.09 502 LEU A O 1
ATOM 3934 N N . LEU A 1 503 ? 17.221 17.553 13.098 1.00 59.22 503 LEU A N 1
ATOM 3935 C CA . LEU A 1 503 ? 17.216 19.014 13.227 1.00 59.22 503 LEU A CA 1
ATOM 3936 C C . LEU A 1 503 ? 17.385 19.490 14.679 1.00 59.22 503 LEU A C 1
ATOM 3938 O O . LEU A 1 503 ? 17.597 20.677 14.898 1.00 59.22 503 LEU A O 1
ATOM 3942 N N . GLN A 1 504 ? 17.255 18.595 15.662 1.00 64.19 504 GLN A N 1
ATOM 3943 C CA . GLN A 1 504 ? 17.376 18.893 17.088 1.00 64.19 504 GLN A CA 1
ATOM 3944 C C . GLN A 1 504 ? 18.739 18.509 17.696 1.00 64.19 504 GLN A C 1
ATOM 3946 O O . GLN A 1 504 ? 19.121 19.120 18.689 1.00 64.19 504 GLN A O 1
ATOM 3951 N N . GLU A 1 505 ? 19.466 17.535 17.128 1.00 67.00 505 GLU A N 1
ATOM 3952 C CA . GLU A 1 505 ? 20.698 16.974 17.730 1.00 67.00 505 GLU A CA 1
ATOM 3953 C C . GLU A 1 505 ? 21.845 16.692 16.731 1.00 67.00 505 GLU A C 1
ATOM 3955 O O . GLU A 1 505 ? 22.888 16.167 17.110 1.00 67.00 505 GLU A O 1
ATOM 3960 N N . GLY A 1 506 ? 21.693 17.036 15.447 1.00 72.50 506 GLY A N 1
ATOM 3961 C CA . GLY A 1 506 ? 22.617 16.630 14.382 1.00 72.50 506 GLY A CA 1
ATOM 3962 C C . GLY A 1 506 ? 23.084 17.762 13.463 1.00 72.50 506 GLY A C 1
ATOM 3963 O O . GLY A 1 506 ? 23.509 18.834 13.908 1.00 72.50 506 GLY A O 1
ATOM 3964 N N . MET A 1 507 ? 23.053 17.507 12.153 1.00 66.44 507 MET A N 1
ATOM 3965 C CA . MET A 1 507 ? 23.427 18.458 11.104 1.00 66.44 507 MET A CA 1
ATOM 3966 C C . MET A 1 507 ? 22.565 19.729 11.175 1.00 66.44 507 MET A C 1
ATOM 3968 O O . MET A 1 507 ? 21.339 19.662 11.183 1.00 66.44 507 MET A O 1
ATOM 3972 N N . GLY A 1 508 ? 23.210 20.894 11.215 1.00 68.44 508 GLY A N 1
ATOM 3973 C CA . GLY A 1 508 ? 22.564 22.195 11.411 1.00 68.44 508 GLY A CA 1
ATOM 3974 C C . GLY A 1 508 ? 22.485 22.657 12.873 1.00 68.44 508 GLY A C 1
ATOM 3975 O O . GLY A 1 508 ? 22.202 23.830 13.103 1.00 68.44 508 GLY A O 1
ATOM 3976 N N . VAL A 1 509 ? 22.784 21.781 13.844 1.00 72.31 509 VAL A N 1
ATOM 3977 C CA . VAL A 1 509 ? 22.849 22.108 15.285 1.00 72.31 509 VAL A CA 1
ATOM 3978 C C . VAL A 1 509 ? 24.261 21.916 15.838 1.00 72.31 509 VAL A C 1
ATOM 3980 O O . VAL A 1 509 ? 24.835 22.836 16.416 1.00 72.31 509 VAL A O 1
ATOM 3983 N N . VAL A 1 510 ? 24.827 20.722 15.657 1.00 77.62 510 VAL A N 1
ATOM 3984 C CA . VAL A 1 510 ? 26.141 20.326 16.195 1.00 77.62 510 VAL A CA 1
ATOM 3985 C C . VAL A 1 510 ? 27.247 20.541 15.163 1.00 77.62 510 VAL A C 1
ATOM 3987 O O . VAL A 1 510 ? 28.351 20.950 15.518 1.00 77.62 510 VAL A O 1
ATOM 3990 N N . TRP A 1 511 ? 26.939 20.308 13.884 1.00 80.75 511 TRP A N 1
ATOM 3991 C CA . TRP A 1 511 ? 27.862 20.509 12.765 1.00 80.75 511 TRP A CA 1
ATOM 3992 C C . TRP A 1 511 ? 27.193 21.293 11.650 1.00 80.75 511 TRP A C 1
ATOM 3994 O O . TRP A 1 511 ? 26.024 21.071 11.331 1.00 80.75 511 TRP A O 1
ATOM 4004 N N . SER A 1 512 ? 27.957 22.169 11.012 1.00 76.88 512 SER A N 1
ATOM 4005 C CA . SER A 1 512 ? 27.461 23.019 9.928 1.00 76.88 512 SER A CA 1
ATOM 4006 C C . SER A 1 512 ? 27.498 22.312 8.572 1.00 76.88 512 SER A C 1
ATOM 4008 O O . SER A 1 512 ? 26.857 22.752 7.620 1.00 76.88 512 SER A O 1
ATOM 4010 N N . ASN A 1 513 ? 28.305 21.255 8.445 1.00 70.12 513 ASN A N 1
ATOM 4011 C CA . ASN A 1 513 ? 28.504 20.505 7.209 1.00 70.12 513 ASN A CA 1
ATOM 4012 C C . ASN A 1 513 ? 29.086 19.104 7.483 1.00 70.12 513 ASN A C 1
ATOM 4014 O O . ASN A 1 513 ? 29.576 18.798 8.571 1.00 70.12 513 ASN A O 1
ATOM 4018 N N . GLY A 1 514 ? 29.091 18.256 6.450 1.00 59.88 514 GLY A N 1
ATOM 4019 C CA . GLY A 1 514 ? 29.614 16.887 6.539 1.00 59.88 514 GLY A CA 1
ATOM 4020 C C . GLY A 1 514 ? 31.111 16.791 6.839 1.00 59.88 514 GLY A C 1
ATOM 4021 O O . GLY A 1 514 ? 31.553 15.772 7.364 1.00 59.88 514 GLY A O 1
ATOM 4022 N N . ARG A 1 515 ? 31.899 17.833 6.543 1.00 62.69 515 ARG A N 1
ATOM 4023 C CA . ARG A 1 515 ? 33.339 17.838 6.826 1.00 62.69 515 ARG A CA 1
ATOM 4024 C C . ARG A 1 515 ? 33.612 18.006 8.320 1.00 62.69 515 ARG A C 1
ATOM 4026 O O . ARG A 1 515 ? 34.416 17.254 8.860 1.00 62.69 515 ARG A O 1
ATOM 4033 N N . GLU A 1 516 ? 32.917 18.927 8.981 1.00 73.06 516 GLU A N 1
ATOM 4034 C CA . GLU A 1 516 ? 32.992 19.115 10.437 1.00 73.06 516 GLU A CA 1
ATOM 4035 C C . GLU A 1 516 ? 32.573 17.850 11.191 1.00 73.06 516 GLU A C 1
ATOM 4037 O O . GLU A 1 516 ? 33.281 17.409 12.096 1.00 73.06 516 GLU A O 1
ATOM 4042 N N . PHE A 1 517 ? 31.477 17.216 10.764 1.00 78.12 517 PHE A N 1
ATOM 4043 C CA . PHE A 1 517 ? 31.049 15.928 11.310 1.00 78.12 517 PHE A CA 1
ATOM 4044 C C . PHE A 1 517 ? 32.116 14.841 11.124 1.00 78.12 517 PHE A C 1
ATOM 4046 O O . PHE A 1 517 ? 32.417 14.104 12.062 1.00 78.12 517 PHE A O 1
ATOM 4053 N N . ALA A 1 518 ? 32.715 14.739 9.934 1.00 65.06 518 ALA A N 1
ATOM 4054 C CA . ALA A 1 518 ? 33.733 13.731 9.647 1.00 65.06 518 ALA A CA 1
ATOM 4055 C C . ALA A 1 518 ? 35.001 13.913 10.498 1.00 65.06 518 ALA A C 1
ATOM 4057 O O . ALA A 1 518 ? 35.513 12.930 11.039 1.00 65.06 518 ALA A O 1
ATOM 4058 N N . ASP A 1 519 ? 35.482 15.152 10.640 1.00 70.81 519 ASP A N 1
ATOM 4059 C CA . ASP A 1 519 ? 36.661 15.474 11.450 1.00 70.81 519 ASP A CA 1
ATOM 4060 C C . ASP A 1 519 ? 36.388 15.173 12.940 1.00 70.81 519 ASP A C 1
ATOM 4062 O O . ASP A 1 519 ? 37.184 14.490 13.592 1.00 70.81 519 ASP A O 1
ATOM 4066 N N . TRP A 1 520 ? 35.213 15.565 13.451 1.00 85.62 520 TRP A N 1
ATOM 4067 C CA . TRP A 1 520 ? 34.759 15.252 14.812 1.00 85.62 520 TRP A CA 1
ATOM 4068 C C . TRP A 1 520 ? 34.651 13.737 15.059 1.00 85.62 520 TRP A C 1
ATOM 4070 O O . TRP A 1 520 ? 35.183 13.208 16.039 1.00 85.62 520 TRP A O 1
ATOM 4080 N N . MET A 1 521 ? 34.013 13.010 14.138 1.00 78.94 521 MET A N 1
ATOM 4081 C CA . MET A 1 521 ? 33.782 11.566 14.244 1.00 78.94 521 MET A CA 1
ATOM 4082 C C . MET A 1 521 ? 35.098 10.784 14.223 1.00 78.94 521 MET A C 1
ATOM 4084 O O . MET A 1 521 ? 35.252 9.797 14.946 1.00 78.94 521 MET A O 1
ATOM 4088 N N . ALA A 1 522 ? 36.076 11.218 13.424 1.00 71.69 522 ALA A N 1
ATOM 4089 C CA . ALA A 1 522 ? 37.393 10.591 13.363 1.00 71.69 522 ALA A CA 1
ATOM 4090 C C . ALA A 1 522 ? 38.136 10.664 14.709 1.00 71.69 522 ALA A C 1
ATOM 4092 O O . ALA A 1 522 ? 38.728 9.668 15.145 1.00 71.69 522 ALA A O 1
ATOM 4093 N N . GLU A 1 523 ? 38.077 11.810 15.388 1.00 79.81 523 GLU A N 1
ATOM 4094 C CA . GLU A 1 523 ? 38.675 11.990 16.712 1.00 79.81 523 GLU A CA 1
ATOM 4095 C C . GLU A 1 523 ? 37.909 11.208 17.787 1.00 79.81 523 GLU A C 1
ATOM 4097 O O . GLU A 1 523 ? 38.529 10.478 18.567 1.00 79.81 523 GLU A O 1
ATOM 4102 N N . PHE A 1 524 ? 36.574 11.241 17.765 1.00 85.50 524 PHE A N 1
ATOM 4103 C CA . PHE A 1 524 ? 35.736 10.446 18.668 1.00 85.50 524 PHE A CA 1
ATOM 4104 C C . PHE A 1 524 ? 36.050 8.944 18.557 1.00 85.50 524 PHE A C 1
ATOM 4106 O O . PHE A 1 524 ? 36.270 8.255 19.558 1.00 85.50 524 PHE A O 1
ATOM 4113 N N . ILE A 1 525 ? 36.185 8.435 17.327 1.00 79.69 525 ILE A N 1
ATOM 4114 C CA . ILE A 1 525 ? 36.623 7.060 17.050 1.00 79.69 525 ILE A CA 1
ATOM 4115 C C . ILE A 1 525 ? 37.998 6.775 17.666 1.00 79.69 525 ILE A C 1
ATOM 4117 O O . ILE A 1 525 ? 38.222 5.671 18.172 1.00 79.69 525 ILE A O 1
ATOM 4121 N N . SER A 1 526 ? 38.934 7.722 17.592 1.00 79.81 526 SER A N 1
ATOM 4122 C CA . SER A 1 526 ? 40.282 7.573 18.151 1.00 79.81 526 SER A CA 1
ATOM 4123 C C . SER A 1 526 ? 40.249 7.438 19.676 1.00 79.81 526 SER A C 1
ATOM 4125 O O . SER A 1 526 ? 40.858 6.516 20.229 1.00 79.81 526 SER A O 1
ATOM 4127 N N . ILE A 1 527 ? 39.466 8.285 20.349 1.00 87.56 527 ILE A N 1
ATOM 4128 C CA . ILE A 1 527 ? 39.278 8.253 21.805 1.00 87.56 527 ILE A CA 1
ATOM 4129 C C . ILE A 1 527 ? 38.608 6.943 22.230 1.00 87.56 527 ILE A C 1
ATOM 4131 O O . ILE A 1 527 ? 39.074 6.266 23.147 1.00 87.56 527 ILE A O 1
ATOM 4135 N N . MET A 1 528 ? 37.560 6.512 21.530 1.00 85.94 528 MET A N 1
ATOM 4136 C CA . MET A 1 528 ? 36.916 5.239 21.845 1.00 85.94 528 MET A CA 1
ATOM 4137 C C . MET A 1 528 ? 37.866 4.049 21.641 1.00 85.94 528 MET A C 1
ATOM 4139 O O . MET A 1 528 ? 37.885 3.133 22.461 1.00 85.94 528 MET A O 1
ATOM 4143 N N . LYS A 1 529 ? 38.687 4.042 20.580 1.00 81.50 529 LYS A N 1
ATOM 4144 C CA . LYS A 1 529 ? 39.671 2.969 20.334 1.00 81.50 529 LYS A CA 1
ATOM 4145 C C . LYS A 1 529 ? 40.687 2.834 21.464 1.00 81.50 529 LYS A C 1
ATOM 4147 O O . LYS A 1 529 ? 41.069 1.709 21.780 1.00 81.50 529 LYS A O 1
ATOM 4152 N N . SER A 1 530 ? 41.153 3.944 22.037 1.00 89.12 530 SER A N 1
ATOM 4153 C CA . SER A 1 530 ? 42.152 3.894 23.111 1.00 89.12 530 SER A CA 1
ATOM 4154 C C . SER A 1 530 ? 41.584 3.268 24.390 1.00 89.12 530 SER A C 1
ATOM 4156 O O . SER A 1 530 ? 42.308 2.562 25.090 1.00 89.12 530 SER A O 1
ATOM 4158 N N . ASN A 1 531 ? 40.280 3.435 24.631 1.00 90.75 531 ASN A N 1
ATOM 4159 C CA . ASN A 1 531 ? 39.574 2.899 25.796 1.00 90.75 531 ASN A CA 1
ATOM 4160 C C . ASN A 1 531 ? 38.971 1.497 25.563 1.00 90.75 531 ASN A C 1
ATOM 4162 O O . ASN A 1 531 ? 38.885 0.692 26.488 1.00 90.75 531 ASN A O 1
ATOM 4166 N N . CYS A 1 532 ? 38.577 1.168 24.330 1.00 90.31 532 CYS A N 1
ATOM 4167 C CA . CYS A 1 532 ? 37.908 -0.084 23.961 1.00 90.31 532 CYS A CA 1
ATOM 4168 C C . CYS A 1 532 ? 38.593 -0.737 22.748 1.00 90.31 532 CYS A C 1
ATOM 4170 O O . CYS A 1 532 ? 38.027 -0.841 21.659 1.00 90.31 532 CYS A O 1
ATOM 4172 N N . GLN A 1 533 ? 39.832 -1.197 22.930 1.00 84.94 533 GLN A N 1
ATOM 4173 C CA . GLN A 1 533 ? 40.723 -1.621 21.835 1.00 84.94 533 GLN A CA 1
ATOM 4174 C C . GLN A 1 533 ? 40.166 -2.755 20.956 1.00 84.94 533 GLN A C 1
ATOM 4176 O O . GLN A 1 533 ? 40.437 -2.797 19.757 1.00 84.94 533 GLN A O 1
ATOM 4181 N N . GLN A 1 534 ? 39.364 -3.664 21.524 1.00 83.75 534 GLN A N 1
ATOM 4182 C CA . GLN A 1 534 ? 38.764 -4.784 20.786 1.00 83.75 534 GLN A CA 1
ATOM 4183 C C . GLN A 1 534 ? 37.399 -4.445 20.159 1.00 83.75 534 GLN A C 1
ATOM 4185 O O . GLN A 1 534 ? 36.759 -5.322 19.574 1.00 83.75 534 GLN A O 1
ATOM 4190 N N . ALA A 1 535 ? 36.915 -3.205 20.289 1.00 81.88 535 ALA A N 1
ATOM 4191 C CA . ALA A 1 535 ? 35.623 -2.804 19.747 1.00 81.88 535 ALA A CA 1
ATOM 4192 C C . ALA A 1 535 ? 35.642 -2.764 18.208 1.00 81.88 535 ALA A C 1
ATOM 4194 O O . ALA A 1 535 ? 36.367 -1.980 17.575 1.00 81.88 535 ALA A O 1
ATOM 4195 N N . LYS A 1 536 ? 34.776 -3.584 17.606 1.00 79.44 536 LYS A N 1
ATOM 4196 C CA . LYS A 1 536 ? 34.320 -3.453 16.220 1.00 79.44 536 LYS A CA 1
ATOM 4197 C C . LYS A 1 536 ? 33.338 -2.289 16.161 1.00 79.44 536 LYS A C 1
ATOM 4199 O O . LYS A 1 536 ? 32.428 -2.206 16.981 1.00 79.44 536 LYS A O 1
ATOM 4204 N N . ARG A 1 537 ? 33.559 -1.389 15.211 1.00 71.38 537 ARG A N 1
ATOM 4205 C CA . ARG A 1 537 ? 32.888 -0.093 15.130 1.00 71.38 537 ARG A CA 1
ATOM 4206 C C . ARG A 1 537 ? 32.110 -0.003 13.829 1.00 71.38 537 ARG A C 1
ATOM 4208 O O . ARG A 1 537 ? 32.649 -0.347 12.779 1.00 71.38 537 ARG A O 1
ATOM 4215 N N . PHE A 1 538 ? 30.874 0.445 13.941 1.00 66.00 538 PHE A N 1
ATOM 4216 C CA . PHE A 1 538 ? 29.903 0.601 12.871 1.00 66.00 538 PHE A CA 1
ATOM 4217 C C . PHE A 1 538 ? 29.471 2.062 12.860 1.00 66.00 538 PHE A C 1
ATOM 4219 O O . PHE A 1 538 ? 29.347 2.665 13.919 1.00 66.00 538 PHE A O 1
ATOM 4226 N N . THR A 1 539 ? 29.292 2.650 11.688 1.00 58.69 539 THR A N 1
ATOM 4227 C CA . THR A 1 539 ? 28.782 4.019 11.550 1.00 58.69 539 THR A 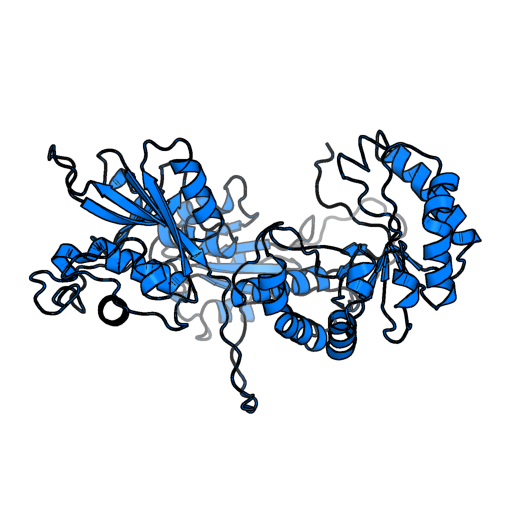CA 1
ATOM 4228 C C . THR A 1 539 ? 27.359 3.947 11.006 1.00 58.69 539 THR A C 1
ATOM 4230 O O . THR A 1 539 ? 27.132 3.122 10.116 1.00 58.69 539 THR A O 1
ATOM 4233 N N . PRO A 1 540 ? 26.419 4.774 11.489 1.00 56.72 540 PRO A N 1
ATOM 4234 C CA . PRO A 1 540 ? 25.088 4.841 10.903 1.00 56.72 540 PRO A CA 1
ATOM 4235 C C . PRO A 1 540 ? 25.191 5.277 9.434 1.00 56.72 540 PRO A C 1
ATOM 4237 O O . PRO A 1 540 ? 25.997 6.146 9.092 1.00 56.72 540 PRO A O 1
ATOM 4240 N N . THR A 1 541 ? 24.401 4.662 8.552 1.00 41.88 541 THR A N 1
ATOM 4241 C CA . THR A 1 541 ? 24.193 5.161 7.185 1.00 41.88 541 THR A CA 1
ATOM 4242 C C . THR A 1 541 ? 22.922 5.991 7.129 1.00 41.88 541 THR A C 1
ATOM 4244 O O . THR A 1 541 ? 21.840 5.496 7.425 1.00 41.88 541 THR A O 1
ATOM 4247 N N . CYS A 1 542 ? 23.065 7.246 6.719 1.00 37.91 542 CYS A N 1
ATOM 4248 C CA . CYS A 1 542 ? 21.973 8.184 6.508 1.00 37.91 542 CYS A CA 1
ATOM 4249 C C . CYS A 1 542 ? 21.322 7.927 5.137 1.00 37.91 542 CYS A C 1
ATOM 4251 O O . CYS A 1 542 ? 21.986 8.087 4.114 1.00 37.91 542 CYS A O 1
ATOM 4253 N N . VAL A 1 543 ? 20.035 7.575 5.097 1.00 27.58 543 VAL A N 1
ATOM 4254 C CA . VAL A 1 543 ? 19.194 7.732 3.899 1.00 27.58 543 VAL A CA 1
ATOM 4255 C C . VAL A 1 543 ? 18.230 8.871 4.204 1.00 27.58 543 VAL A C 1
ATOM 4257 O O . VAL A 1 543 ? 17.443 8.766 5.136 1.00 27.58 543 VAL A O 1
ATOM 4260 N N . GLY A 1 544 ? 18.324 9.971 3.455 1.00 26.53 544 GLY A N 1
ATOM 4261 C CA . GLY A 1 544 ? 17.390 11.094 3.572 1.00 26.53 544 GLY A CA 1
ATOM 4262 C C . GLY A 1 544 ? 18.058 12.433 3.866 1.00 26.53 544 GLY A C 1
ATOM 4263 O O . GLY A 1 544 ? 17.996 12.942 4.976 1.00 26.53 544 GLY A O 1
ATOM 4264 N N . THR A 1 545 ? 18.709 13.008 2.860 1.00 22.31 545 THR A N 1
ATOM 4265 C CA . THR A 1 545 ? 18.544 14.410 2.438 1.00 22.31 545 THR A CA 1
ATOM 4266 C C . THR A 1 545 ? 19.410 14.617 1.204 1.00 22.31 545 THR A C 1
ATOM 4268 O O . THR A 1 545 ? 20.556 14.180 1.128 1.00 22.31 545 THR A O 1
ATOM 4271 N N . THR A 1 546 ? 18.806 15.212 0.191 1.00 23.38 546 THR A N 1
ATOM 4272 C CA . THR A 1 546 ? 19.400 15.587 -1.086 1.00 23.38 546 THR A CA 1
ATOM 4273 C C . THR A 1 546 ? 20.711 16.344 -0.856 1.00 23.38 546 THR A C 1
ATOM 4275 O O . THR A 1 546 ? 20.703 17.451 -0.323 1.00 23.38 546 THR A O 1
ATOM 4278 N N . LEU A 1 547 ? 21.839 15.757 -1.258 1.00 21.77 547 LEU A N 1
ATOM 4279 C CA . LEU A 1 547 ? 23.079 16.499 -1.472 1.00 21.77 547 LEU A CA 1
ATOM 4280 C C . LEU A 1 547 ? 23.074 16.950 -2.934 1.00 21.77 547 LEU A C 1
ATOM 4282 O O . LEU A 1 547 ? 23.120 16.115 -3.839 1.00 21.77 547 LEU A O 1
ATOM 4286 N N . HIS A 1 548 ? 22.938 18.260 -3.129 1.00 24.72 548 HIS A N 1
ATOM 4287 C CA . HIS A 1 548 ? 23.240 18.933 -4.390 1.00 24.72 548 HIS A CA 1
ATOM 4288 C C . HIS A 1 548 ? 24.747 19.010 -4.625 1.00 24.72 548 HIS A C 1
ATOM 4290 O O . HIS A 1 548 ? 25.488 19.187 -3.628 1.00 24.72 548 HIS A O 1
#

pLDDT: mean 74.61, std 20.66, range [21.77, 98.44]

Nearest PDB structures (foldseek):
  2xnk-assembly3_C  TM=5.039E-01  e=4.063E-01  Homo sapiens
  6i59-assembly1_A  TM=2.874E-01  e=7.288E+00  Saccharomyces cerevisiae S288C
  8u9c-assembly1_A  TM=1.576E-01  e=2.784E+00  Saccharomyces cerevisiae
  8ua0-assembly1_A  TM=1.638E-01  e=4.505E+00  Saccharomyces cerevisiae

Radius of gyration: 28.95 Å; Cα contacts (8 Å, |Δi|>4): 918; chains: 1; bounding box: 88×54×68 Å